Protein AF-L1JZC4-F1 (afdb_monomer_lite)

Secondary structure (DSSP, 8-state):
-HHHHHHHHHHHHHHHHHHHHHHHHHHHHHHHHHHHHHHHHHHHHHHHHHHHHHHHHHHHHHHHHHHHHHHHHHHHHHHHHHHHHHHHHHHHHHHHHHHHHHHHHHHHHHHHHHHHHHHHHHHHHHHHHHHHHHHHHHHHHHHHHHHHHHHHHHHHHHHHHHHHTT--TTGGGS-HHHHHHHHHHHHHHHHHHHHHHHHHHHHHHHHHHHHHHHHHHHHHHHHHHHHHHHHHHHHHHHHHHHHHHHHHHHHHHHHHHHHHHHHHHHHHHHHHHHHHHHHHHHHHHHHHHHHHHHHHS--TTSSTTSS-----------------------------------------HHHHHHHHHHHHHHHHHHTT-HHHHHHHHHHHHHHHHHHHHHHHHHHHHHT--

Structure (mmCIF, N/CA/C/O backbone):
data_AF-L1JZC4-F1
#
_entry.id   AF-L1JZC4-F1
#
loop_
_atom_site.group_PDB
_atom_site.id
_atom_site.type_symbol
_atom_site.label_atom_id
_atom_site.label_alt_id
_atom_site.label_comp_id
_atom_site.label_asym_id
_atom_site.label_entity_id
_atom_site.label_seq_id
_atom_site.pdbx_PDB_ins_code
_atom_site.Cartn_x
_atom_site.Cartn_y
_atom_site.Cartn_z
_atom_site.occupancy
_atom_site.B_iso_or_equiv
_atom_site.auth_seq_id
_atom_site.auth_comp_id
_atom_site.auth_asym_id
_atom_site.auth_atom_id
_atom_site.pdbx_PDB_model_num
ATOM 1 N N . MET A 1 1 ? 70.624 28.090 -110.500 1.00 56.62 1 MET A N 1
ATOM 2 C CA . MET A 1 1 ? 69.482 27.267 -110.034 1.00 56.62 1 MET A CA 1
ATOM 3 C C . MET A 1 1 ? 69.739 26.614 -108.673 1.00 56.62 1 MET A C 1
ATOM 5 O O . MET A 1 1 ? 68.798 26.517 -107.900 1.00 56.62 1 MET A O 1
ATOM 9 N N . GLU A 1 2 ? 70.982 26.280 -108.310 1.00 56.66 2 GLU A N 1
ATOM 10 C CA . GLU A 1 2 ? 71.325 25.637 -107.021 1.00 56.66 2 GLU A CA 1
ATOM 11 C C . GLU A 1 2 ? 70.934 26.420 -105.750 1.00 56.66 2 GLU A C 1
ATOM 13 O O . GLU A 1 2 ? 70.503 25.823 -104.767 1.00 56.66 2 GLU A O 1
ATOM 18 N N . TRP A 1 3 ? 71.009 27.756 -105.753 1.00 60.28 3 TRP A N 1
ATOM 19 C CA . TRP A 1 3 ? 70.677 28.567 -104.569 1.00 60.28 3 TRP A CA 1
ATOM 20 C C . TRP A 1 3 ? 69.184 28.557 -104.194 1.00 60.28 3 TRP A C 1
ATOM 22 O O . TRP A 1 3 ? 68.859 28.663 -103.013 1.00 60.28 3 TRP A O 1
ATOM 32 N N . ARG A 1 4 ? 68.270 28.383 -105.165 1.00 61.69 4 ARG A N 1
ATOM 33 C CA . ARG A 1 4 ? 66.828 28.236 -104.873 1.00 61.69 4 ARG A CA 1
ATOM 34 C C . ARG A 1 4 ? 66.528 26.876 -104.251 1.00 61.69 4 ARG A C 1
ATOM 36 O O . ARG A 1 4 ? 65.840 26.824 -103.240 1.00 61.69 4 ARG A O 1
ATOM 43 N N . HIS A 1 5 ? 67.145 25.820 -104.778 1.00 67.44 5 HIS A N 1
ATOM 44 C CA . HIS A 1 5 ? 66.978 24.461 -104.271 1.00 67.44 5 HIS A CA 1
ATOM 45 C C . HIS A 1 5 ? 67.518 24.304 -102.837 1.00 67.44 5 HIS A C 1
ATOM 47 O O . HIS A 1 5 ? 66.890 23.676 -101.990 1.00 67.44 5 HIS A O 1
ATOM 53 N N . LYS A 1 6 ? 68.637 24.968 -102.514 1.00 70.75 6 LYS A N 1
ATOM 54 C CA . LYS A 1 6 ? 69.193 24.993 -101.150 1.00 70.75 6 LYS A CA 1
ATOM 55 C C . LYS A 1 6 ? 68.304 25.761 -100.159 1.00 70.75 6 LYS A C 1
ATOM 57 O O . LYS A 1 6 ? 68.193 25.363 -99.005 1.00 70.75 6 LYS A O 1
ATOM 62 N N . GLY A 1 7 ? 67.651 26.838 -100.606 1.00 74.25 7 GLY A N 1
ATOM 63 C CA . GLY A 1 7 ? 66.681 27.590 -99.801 1.00 74.25 7 GLY A CA 1
ATOM 64 C C . GLY A 1 7 ? 65.357 26.849 -99.579 1.00 74.25 7 GLY A C 1
ATOM 65 O O . GLY A 1 7 ? 64.765 26.974 -98.509 1.00 74.25 7 GLY A O 1
ATOM 66 N N . GLU A 1 8 ? 64.908 26.059 -100.555 1.00 75.06 8 GLU A N 1
ATOM 67 C CA . GLU A 1 8 ? 63.733 25.181 -100.438 1.00 75.06 8 GLU A CA 1
ATOM 68 C C . GLU A 1 8 ? 64.001 24.002 -99.498 1.00 75.06 8 GLU A C 1
ATOM 70 O O . GLU A 1 8 ? 63.240 23.819 -98.553 1.00 75.06 8 GLU A O 1
ATOM 75 N N . MET A 1 9 ? 65.139 23.312 -99.642 1.00 77.62 9 MET A N 1
ATOM 76 C CA . MET A 1 9 ? 65.557 22.251 -98.713 1.00 77.62 9 MET A CA 1
ATOM 77 C C . MET A 1 9 ? 65.695 22.746 -97.268 1.00 77.62 9 MET A C 1
ATOM 79 O O . MET A 1 9 ? 65.332 22.039 -96.331 1.00 77.62 9 MET A O 1
ATOM 83 N N . GLN A 1 10 ? 66.191 23.970 -97.058 1.00 77.50 10 GLN A N 1
ATOM 84 C CA . GLN A 1 10 ? 66.299 24.536 -95.712 1.00 77.50 10 GLN A CA 1
ATOM 85 C C . GLN A 1 10 ? 64.922 24.878 -95.120 1.00 77.50 10 GLN A C 1
ATOM 87 O O . GLN A 1 10 ? 64.708 24.657 -93.930 1.00 77.50 10 GLN A O 1
ATOM 92 N N . ARG A 1 11 ? 63.972 25.368 -95.934 1.00 78.06 11 ARG A N 1
ATOM 93 C CA . ARG A 1 11 ? 62.585 25.591 -95.492 1.00 78.06 11 ARG A CA 1
ATOM 94 C C . ARG A 1 11 ? 61.888 24.279 -95.157 1.00 78.06 11 ARG A C 1
ATOM 96 O O . ARG A 1 11 ? 61.283 24.204 -94.094 1.00 78.06 11 ARG A O 1
ATOM 103 N N . GLU A 1 12 ? 62.025 23.257 -95.999 1.00 81.94 12 GLU A N 1
ATOM 104 C CA . GLU A 1 12 ? 61.481 21.920 -95.736 1.00 81.94 12 GLU A CA 1
ATOM 105 C C . GLU A 1 12 ? 62.073 21.303 -94.469 1.00 81.94 12 GLU A C 1
ATOM 107 O O . GLU A 1 12 ? 61.354 20.729 -93.653 1.00 81.94 12 GLU A O 1
ATOM 112 N N . LYS A 1 13 ? 63.380 21.477 -94.248 1.00 86.12 13 LYS A N 1
ATOM 113 C CA . LYS A 1 13 ? 64.036 21.039 -93.017 1.00 86.12 13 LYS A CA 1
ATOM 114 C C . LYS A 1 13 ? 63.464 21.749 -91.788 1.00 86.12 13 LYS A C 1
ATOM 116 O O . LYS A 1 13 ? 63.102 21.074 -90.830 1.00 86.12 13 LYS A O 1
ATOM 121 N N . SER A 1 14 ? 63.301 23.072 -91.827 1.00 84.62 14 SER A N 1
ATOM 122 C CA . SER A 1 14 ? 62.699 23.825 -90.718 1.00 84.62 14 SER A CA 1
ATOM 123 C C . SER A 1 14 ? 61.224 23.475 -90.488 1.00 84.62 14 SER A C 1
ATOM 125 O O . SER A 1 14 ? 60.796 23.388 -89.339 1.00 84.62 14 SER A O 1
ATOM 127 N N . THR A 1 15 ? 60.437 23.225 -91.542 1.00 87.69 15 THR A N 1
ATOM 128 C CA . THR A 1 15 ? 59.047 22.762 -91.386 1.00 87.69 15 THR A CA 1
ATOM 129 C C . THR A 1 15 ? 58.985 21.348 -90.821 1.00 87.69 15 THR A C 1
ATOM 131 O O . THR A 1 15 ? 58.147 21.079 -89.964 1.00 87.69 15 THR A O 1
ATOM 134 N N . ASN A 1 16 ? 59.895 20.461 -91.226 1.00 87.50 16 ASN A N 1
ATOM 135 C CA . ASN A 1 16 ? 59.984 19.105 -90.687 1.00 87.50 16 ASN A CA 1
ATOM 136 C C . ASN A 1 16 ? 60.420 19.107 -89.216 1.00 87.50 16 ASN A C 1
ATOM 138 O O . ASN A 1 16 ? 59.852 18.372 -88.413 1.00 87.50 16 ASN A O 1
ATOM 142 N N . GLU A 1 17 ? 61.363 19.968 -88.830 1.00 90.56 17 GLU A N 1
ATOM 143 C CA . GLU A 1 17 ? 61.760 20.164 -87.430 1.00 90.56 17 GLU A CA 1
ATOM 144 C C . GLU A 1 17 ? 60.603 20.728 -86.583 1.00 90.56 17 GLU A C 1
ATOM 146 O O . GLU A 1 17 ? 60.365 20.258 -85.468 1.00 90.56 17 GLU A O 1
ATOM 151 N N . ALA A 1 18 ? 59.823 21.675 -87.118 1.00 89.56 18 ALA A N 1
ATOM 152 C CA . ALA A 1 18 ? 58.638 22.211 -86.446 1.00 89.56 18 ALA A CA 1
ATOM 153 C C . ALA A 1 18 ? 57.532 21.153 -86.275 1.00 89.56 18 ALA A C 1
ATOM 155 O O . ALA A 1 18 ? 56.957 21.032 -85.191 1.00 89.56 18 ALA A O 1
ATOM 156 N N . LEU A 1 19 ? 57.269 20.346 -87.309 1.00 92.44 19 LEU A N 1
ATOM 157 C CA . LEU A 1 19 ? 56.323 19.229 -87.246 1.00 92.44 19 LEU A CA 1
ATOM 158 C C . LEU A 1 19 ? 56.786 18.146 -86.264 1.00 92.44 19 LEU A C 1
ATOM 160 O O . LEU A 1 19 ? 55.974 17.646 -85.489 1.00 92.44 19 LEU A O 1
ATOM 164 N N . ALA A 1 20 ? 58.082 17.826 -86.228 1.00 91.62 20 ALA A N 1
ATOM 165 C CA . ALA A 1 20 ? 58.651 16.878 -85.271 1.00 91.62 20 ALA A CA 1
ATOM 166 C C . ALA A 1 20 ? 58.552 17.383 -83.819 1.00 91.62 20 ALA A C 1
ATOM 168 O O . ALA A 1 20 ? 58.207 16.618 -82.913 1.00 91.62 20 ALA A O 1
ATOM 169 N N . SER A 1 21 ? 58.792 18.679 -83.590 1.00 93.06 21 SER A N 1
ATOM 170 C CA . SER A 1 21 ? 58.596 19.329 -82.287 1.00 93.06 21 SER A CA 1
ATOM 171 C C . SER A 1 21 ? 57.125 19.294 -81.855 1.00 93.06 21 SER A C 1
ATOM 173 O O . SER A 1 21 ? 56.810 18.930 -80.718 1.00 93.06 21 SER A O 1
ATOM 175 N N . PHE A 1 22 ? 56.203 19.580 -82.779 1.00 94.88 22 PHE A N 1
ATOM 176 C CA . PHE A 1 22 ? 54.766 19.504 -82.525 1.00 94.88 22 PHE A CA 1
ATOM 177 C C . PHE A 1 22 ? 54.307 18.071 -82.218 1.00 94.88 22 PHE A C 1
ATOM 179 O O . PHE A 1 22 ? 53.612 17.854 -81.226 1.00 94.88 22 PHE A O 1
ATOM 186 N N . ALA A 1 23 ? 54.754 17.081 -82.995 1.00 94.00 23 ALA A N 1
ATOM 187 C CA . ALA A 1 23 ? 54.472 15.667 -82.748 1.00 94.00 23 ALA A CA 1
ATOM 188 C C . ALA A 1 23 ? 55.011 15.204 -81.384 1.00 94.00 23 ALA A C 1
ATOM 190 O O . ALA A 1 23 ? 54.314 14.519 -80.633 1.00 94.00 23 ALA A O 1
ATOM 191 N N . SER A 1 24 ? 56.219 15.635 -81.012 1.00 94.00 24 SER A N 1
ATOM 192 C CA . SER A 1 24 ? 56.801 15.364 -79.690 1.00 94.00 24 SER A CA 1
ATOM 193 C C . SER A 1 24 ? 55.984 16.002 -78.558 1.00 94.00 24 SER A C 1
ATOM 195 O O . SER A 1 24 ? 55.752 15.374 -77.525 1.00 94.00 24 SER A O 1
ATOM 197 N N . SER A 1 25 ? 55.497 17.232 -78.756 1.00 96.50 25 SER A N 1
ATOM 198 C CA . SER A 1 25 ? 54.624 17.938 -77.806 1.00 96.50 25 SER A CA 1
ATOM 199 C C . SER A 1 25 ? 53.275 17.236 -77.632 1.00 96.50 25 SER A C 1
ATOM 201 O O . SER A 1 25 ? 52.834 17.016 -76.503 1.00 96.50 25 SER A O 1
ATOM 203 N N . LEU A 1 26 ? 52.647 16.810 -78.733 1.00 96.50 26 LEU A N 1
ATOM 204 C CA . LEU A 1 26 ? 51.419 16.014 -78.700 1.00 96.50 26 LEU A CA 1
ATOM 205 C C . LEU A 1 26 ? 51.628 14.675 -77.993 1.00 96.50 26 LEU A C 1
ATOM 207 O O . LEU A 1 26 ? 50.805 14.288 -77.170 1.00 96.50 26 LEU A O 1
ATOM 211 N N . THR A 1 27 ? 52.744 13.999 -78.261 1.00 95.69 27 THR A N 1
ATOM 212 C CA . THR A 1 27 ? 53.079 12.719 -77.623 1.00 95.69 27 THR A CA 1
ATOM 213 C C . THR A 1 27 ? 53.231 12.891 -76.110 1.00 95.69 27 THR A C 1
ATOM 215 O O . THR A 1 27 ? 52.676 12.107 -75.342 1.00 95.69 27 THR A O 1
ATOM 218 N N . ARG A 1 28 ? 53.895 13.968 -75.665 1.00 95.06 28 ARG A N 1
ATOM 219 C CA . ARG A 1 28 ? 54.010 14.313 -74.240 1.00 95.06 28 ARG A CA 1
ATOM 220 C C . ARG A 1 28 ? 52.648 14.606 -73.605 1.00 95.06 28 ARG A C 1
ATOM 222 O O . ARG A 1 28 ? 52.362 14.067 -72.543 1.00 95.06 28 ARG A O 1
ATOM 229 N N . LYS A 1 29 ? 51.793 15.397 -74.266 1.00 96.75 29 LYS A N 1
ATOM 230 C CA . LYS A 1 29 ? 50.431 15.685 -73.782 1.00 96.75 29 LYS A CA 1
ATOM 231 C C . LYS A 1 29 ? 49.566 14.428 -73.697 1.00 96.75 29 LYS A C 1
ATOM 233 O O . LYS A 1 29 ? 48.831 14.270 -72.730 1.00 96.75 29 LYS A O 1
ATOM 238 N N . MET A 1 30 ? 49.654 13.522 -74.672 1.00 96.69 30 MET A N 1
ATOM 239 C CA . MET A 1 30 ? 48.932 12.245 -74.618 1.00 96.69 30 MET A CA 1
ATOM 240 C C . MET A 1 30 ? 49.403 11.382 -73.446 1.00 96.69 30 MET A C 1
ATOM 242 O O . MET A 1 30 ? 48.565 10.835 -72.735 1.00 96.69 30 MET A O 1
ATOM 246 N N . ALA A 1 31 ? 50.714 11.301 -73.202 1.00 95.25 31 ALA A N 1
ATOM 247 C CA . ALA A 1 31 ? 51.255 10.574 -72.055 1.00 95.25 31 ALA A CA 1
ATOM 248 C C . ALA A 1 31 ? 50.789 11.179 -70.717 1.00 95.25 31 ALA A C 1
ATOM 250 O O . ALA A 1 31 ? 50.366 10.446 -69.826 1.00 95.25 31 ALA A O 1
ATOM 251 N N . GLU A 1 32 ? 50.789 12.509 -70.596 1.00 96.94 32 GLU A N 1
ATOM 252 C CA . GLU A 1 32 ? 50.301 13.216 -69.405 1.00 96.94 32 GLU A CA 1
ATOM 253 C C . GLU A 1 32 ? 48.803 12.964 -69.158 1.00 96.94 32 GLU A C 1
ATOM 255 O O . GLU A 1 32 ? 48.395 12.614 -68.047 1.00 96.94 32 GLU A O 1
ATOM 260 N N . LEU A 1 33 ? 47.976 13.053 -70.205 1.00 96.94 33 LEU A N 1
ATOM 261 C CA . LEU A 1 33 ? 46.548 12.740 -70.117 1.00 96.94 33 LEU A CA 1
ATOM 262 C C . LEU A 1 33 ? 46.305 11.276 -69.730 1.00 96.94 33 LEU A C 1
ATOM 264 O O . LEU A 1 33 ? 45.427 11.007 -68.915 1.00 96.94 33 LEU A O 1
ATOM 268 N N . GLN A 1 34 ? 47.106 10.338 -70.241 1.00 97.12 34 GLN A N 1
ATOM 269 C CA . GLN A 1 34 ? 47.033 8.930 -69.842 1.00 97.12 34 GLN A CA 1
ATOM 270 C C . GLN A 1 34 ? 47.395 8.726 -68.367 1.00 97.12 34 GLN A C 1
ATOM 272 O O . GLN A 1 34 ? 46.733 7.946 -67.681 1.00 97.12 34 GLN A O 1
ATOM 277 N N . THR A 1 35 ? 48.412 9.422 -67.848 1.00 96.31 35 THR A N 1
ATOM 278 C CA . THR A 1 35 ? 48.752 9.348 -66.418 1.00 96.31 35 THR A CA 1
ATOM 279 C C . THR A 1 35 ? 47.666 9.955 -65.534 1.00 96.31 35 THR A C 1
ATOM 281 O O . THR A 1 35 ? 47.310 9.364 -64.515 1.00 96.31 35 THR A O 1
ATOM 284 N N . ASN A 1 36 ? 47.079 11.079 -65.953 1.00 96.50 36 ASN A N 1
ATOM 285 C CA . ASN A 1 36 ? 45.991 11.731 -65.226 1.00 96.50 36 ASN A CA 1
ATOM 286 C C . ASN A 1 36 ? 44.718 10.876 -65.223 1.00 96.50 36 ASN A C 1
ATOM 288 O O . ASN A 1 36 ? 44.053 10.787 -64.193 1.00 96.50 36 ASN A O 1
ATOM 292 N N . LEU A 1 37 ? 44.412 10.203 -66.337 1.00 97.31 37 LEU A N 1
ATOM 293 C CA . LEU A 1 37 ? 43.294 9.266 -66.426 1.00 97.31 37 LEU A CA 1
ATOM 294 C C . LEU A 1 37 ? 43.472 8.097 -65.449 1.00 97.31 37 LEU A C 1
ATOM 296 O O . LEU A 1 37 ? 42.582 7.852 -64.643 1.00 97.31 37 LEU A O 1
ATOM 300 N N . LYS A 1 38 ? 44.645 7.450 -65.436 1.00 96.69 38 LYS A N 1
ATOM 301 C CA . LYS A 1 38 ? 44.938 6.356 -64.491 1.00 96.69 38 LYS A CA 1
ATOM 302 C C . LYS A 1 38 ? 44.834 6.800 -63.032 1.00 96.69 38 LYS A C 1
ATOM 304 O O . LYS A 1 38 ? 44.330 6.062 -62.188 1.00 96.69 38 LYS A O 1
ATOM 309 N N . LEU A 1 39 ? 45.298 8.012 -62.722 1.00 97.00 39 LEU A N 1
ATOM 310 C CA . LEU A 1 39 ? 45.168 8.578 -61.381 1.00 97.00 39 LEU A CA 1
ATOM 311 C C . LEU A 1 39 ? 43.697 8.820 -61.010 1.00 97.00 39 LEU A C 1
ATOM 313 O O . LEU A 1 39 ? 43.300 8.541 -59.880 1.00 97.00 39 LEU A O 1
ATOM 317 N N . ALA A 1 40 ? 42.891 9.331 -61.943 1.00 95.50 40 ALA A N 1
ATOM 318 C CA . ALA A 1 40 ? 41.462 9.539 -61.736 1.00 95.50 40 ALA A CA 1
ATOM 319 C C . ALA A 1 40 ? 40.711 8.210 -61.546 1.00 95.50 40 ALA A C 1
ATOM 321 O O . ALA A 1 40 ? 39.887 8.111 -60.640 1.00 95.50 40 ALA A O 1
ATOM 322 N N . GLU A 1 41 ? 41.039 7.178 -62.326 1.00 96.81 41 GLU A N 1
ATOM 323 C CA . GLU A 1 41 ? 40.485 5.824 -62.186 1.00 96.81 41 GLU A CA 1
ATOM 324 C C . GLU A 1 41 ? 40.811 5.223 -60.815 1.00 96.81 41 GLU A C 1
ATOM 326 O O . GLU A 1 41 ? 39.913 4.743 -60.122 1.00 96.81 41 GLU A O 1
ATOM 331 N N . HIS A 1 42 ? 42.069 5.321 -60.374 1.00 97.00 42 HIS A N 1
ATOM 332 C CA . HIS A 1 42 ? 42.462 4.861 -59.044 1.00 97.00 42 HIS A CA 1
ATOM 333 C C . HIS A 1 42 ? 41.703 5.612 -57.943 1.00 97.00 42 HIS A C 1
ATOM 335 O O . HIS A 1 42 ? 41.143 4.983 -57.049 1.00 97.00 42 HIS A O 1
ATOM 341 N N . LYS A 1 43 ? 41.632 6.950 -58.015 1.00 97.75 43 LYS A N 1
ATOM 342 C CA . LYS A 1 43 ? 40.864 7.761 -57.051 1.00 97.75 43 LYS A CA 1
ATOM 343 C C . LYS A 1 43 ? 39.390 7.366 -57.031 1.00 97.75 43 LYS A C 1
ATOM 345 O O . LYS A 1 43 ? 38.817 7.229 -55.955 1.00 97.75 43 LYS A O 1
ATOM 350 N N . SER A 1 44 ? 38.790 7.141 -58.199 1.00 97.25 44 SER A N 1
ATOM 351 C CA . SER A 1 44 ? 37.404 6.685 -58.290 1.00 97.25 44 SER A CA 1
ATOM 352 C C . SER A 1 44 ? 37.218 5.312 -57.644 1.00 97.25 44 SER A C 1
ATOM 354 O O . SER A 1 44 ? 36.224 5.104 -56.955 1.00 97.25 44 SER A O 1
ATOM 356 N N . SER A 1 45 ? 38.161 4.384 -57.828 1.00 96.88 45 SER A N 1
ATOM 357 C CA . SER A 1 45 ? 38.111 3.064 -57.193 1.00 96.88 45 SER A CA 1
ATOM 358 C C . SER A 1 45 ? 38.239 3.148 -55.669 1.00 96.88 45 SER A C 1
ATOM 360 O O . SER A 1 45 ? 37.518 2.445 -54.962 1.00 96.88 45 SER A O 1
ATOM 362 N N . THR A 1 46 ? 39.125 4.005 -55.151 1.00 97.56 46 THR A N 1
ATOM 363 C CA . THR A 1 46 ? 39.283 4.219 -53.703 1.00 97.56 46 THR A CA 1
ATOM 364 C C . THR A 1 46 ? 38.002 4.784 -53.088 1.00 97.56 46 THR A C 1
ATOM 366 O O . THR A 1 46 ? 37.484 4.207 -52.135 1.00 97.56 46 THR A O 1
ATOM 369 N N . LEU A 1 47 ? 37.429 5.834 -53.689 1.00 97.50 47 LEU A N 1
ATOM 370 C CA . LEU A 1 47 ? 36.190 6.456 -53.205 1.00 97.50 47 LEU A CA 1
ATOM 371 C C . LEU A 1 47 ? 34.997 5.490 -53.222 1.00 97.50 47 LEU A C 1
ATOM 373 O O . LEU A 1 47 ? 34.166 5.521 -52.319 1.00 97.50 47 LEU A O 1
ATOM 377 N N . LEU A 1 48 ? 34.908 4.606 -54.223 1.00 97.12 48 LEU A N 1
ATOM 378 C CA . LEU A 1 48 ? 33.864 3.577 -54.260 1.00 97.12 48 LEU A CA 1
ATOM 379 C C . LEU A 1 48 ? 34.018 2.559 -53.123 1.00 97.12 48 LEU A C 1
ATOM 381 O O . LEU A 1 48 ? 33.020 2.179 -52.513 1.00 97.12 48 LEU A O 1
ATOM 385 N N . SER A 1 49 ? 35.250 2.147 -52.808 1.00 96.19 49 SER A N 1
ATOM 386 C CA . SER A 1 49 ? 35.513 1.243 -51.683 1.00 96.19 49 SER A CA 1
ATOM 387 C C . SER A 1 49 ? 35.186 1.893 -50.335 1.00 96.19 49 SER A C 1
ATOM 389 O O . SER A 1 49 ? 34.607 1.242 -49.466 1.00 96.19 49 SER A O 1
ATOM 391 N N . GLU A 1 50 ? 35.530 3.170 -50.154 1.00 97.56 50 GLU A N 1
ATOM 392 C CA . GLU A 1 50 ? 35.194 3.939 -48.948 1.00 97.56 50 GLU A CA 1
ATOM 393 C C . GLU A 1 50 ? 33.679 4.103 -48.791 1.00 97.56 50 GLU A C 1
ATOM 395 O O . GLU A 1 50 ? 33.139 3.861 -47.710 1.00 97.56 50 GLU A O 1
ATOM 400 N N . LEU A 1 51 ? 32.976 4.437 -49.879 1.00 96.50 51 LEU A N 1
ATOM 401 C CA . LEU A 1 51 ? 31.519 4.563 -49.889 1.00 96.50 51 LEU A CA 1
ATOM 402 C C . LEU A 1 51 ? 30.835 3.251 -49.482 1.00 96.50 51 LEU A C 1
ATOM 404 O O . LEU A 1 51 ? 29.869 3.267 -48.718 1.00 96.50 51 LEU A O 1
ATOM 408 N N . GLU A 1 52 ? 31.328 2.110 -49.963 1.00 96.31 52 GLU A N 1
ATOM 409 C CA . GLU A 1 52 ? 30.764 0.806 -49.606 1.00 96.31 52 GLU A CA 1
ATOM 410 C C . GLU A 1 52 ? 31.049 0.437 -48.139 1.00 96.31 52 GLU A C 1
ATOM 412 O O . GLU A 1 52 ? 30.166 -0.066 -47.437 1.00 96.31 52 GLU A O 1
ATOM 417 N N . GLY A 1 53 ? 32.233 0.790 -47.627 1.00 96.94 53 GLY A N 1
ATOM 418 C CA . GLY A 1 53 ? 32.550 0.697 -46.200 1.00 96.94 53 GLY A CA 1
ATOM 419 C C . GLY A 1 53 ? 31.604 1.536 -45.334 1.00 96.94 53 GLY A C 1
ATOM 420 O O . GLY A 1 53 ? 31.064 1.041 -44.341 1.00 96.94 53 GLY A O 1
ATOM 421 N N . GLN A 1 54 ? 31.325 2.776 -45.747 1.00 96.50 54 GLN A N 1
ATOM 422 C CA . GLN A 1 54 ? 30.385 3.663 -45.059 1.00 96.50 54 GLN A CA 1
ATOM 423 C C . GLN A 1 54 ? 28.950 3.128 -45.079 1.00 96.50 54 GLN A C 1
ATOM 425 O O . GLN A 1 54 ? 28.267 3.185 -44.056 1.00 96.50 54 GLN A O 1
ATOM 430 N N . LYS A 1 55 ? 28.482 2.559 -46.199 1.00 96.50 55 LYS A N 1
ATOM 431 C CA . LYS A 1 55 ? 27.157 1.916 -46.257 1.00 96.50 55 LYS A CA 1
ATOM 432 C C . LYS A 1 55 ? 27.044 0.756 -45.272 1.00 96.50 55 LYS A C 1
ATOM 434 O O . LYS A 1 55 ? 26.039 0.656 -44.572 1.00 96.50 55 LYS A O 1
ATOM 439 N N . SER A 1 56 ? 28.072 -0.089 -45.189 1.00 96.12 56 SER A N 1
ATOM 440 C CA . SER A 1 56 ? 28.108 -1.206 -44.239 1.00 96.12 56 SER A CA 1
ATOM 441 C C . SER A 1 56 ? 28.066 -0.716 -42.787 1.00 96.12 56 SER A C 1
ATOM 443 O O . SER A 1 56 ? 27.268 -1.210 -41.989 1.00 96.12 56 SER A O 1
ATOM 445 N N . ALA A 1 57 ? 28.846 0.316 -42.449 1.00 95.94 57 ALA A N 1
ATOM 446 C CA . ALA A 1 57 ? 28.812 0.936 -41.124 1.00 95.94 57 ALA A CA 1
ATOM 447 C C . ALA A 1 57 ? 27.434 1.542 -40.798 1.00 95.94 57 ALA A C 1
ATOM 449 O O . ALA A 1 57 ? 26.899 1.316 -39.714 1.00 95.94 57 ALA A O 1
ATOM 450 N N . ASN A 1 58 ? 26.815 2.243 -41.751 1.00 95.12 58 ASN A N 1
ATOM 451 C CA . ASN A 1 58 ? 25.487 2.829 -41.575 1.00 95.12 58 ASN A CA 1
ATOM 452 C C . ASN A 1 58 ? 24.401 1.750 -41.403 1.00 95.12 58 ASN A C 1
ATOM 454 O O . ASN A 1 58 ? 23.483 1.903 -40.601 1.00 95.12 58 ASN A O 1
ATOM 458 N N . SER A 1 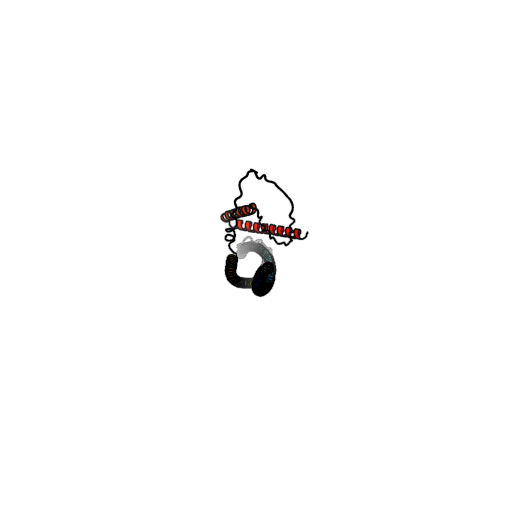59 ? 24.523 0.611 -42.095 1.00 96.56 59 SER A N 1
ATOM 459 C CA . SER A 1 59 ? 23.636 -0.539 -41.882 1.00 96.56 59 SER A CA 1
ATOM 460 C C . SER A 1 59 ? 23.728 -1.079 -40.452 1.00 96.56 59 SER A C 1
ATOM 462 O O . SER A 1 59 ? 22.694 -1.374 -39.856 1.00 96.56 59 SER A O 1
ATOM 464 N N . LYS A 1 60 ? 24.939 -1.179 -39.886 1.00 97.06 60 LYS A N 1
ATOM 465 C CA . LYS A 1 60 ? 25.143 -1.627 -38.497 1.00 97.06 60 LYS A CA 1
ATOM 466 C C . LYS A 1 60 ? 24.558 -0.640 -37.489 1.00 97.06 60 LYS A C 1
ATOM 468 O O . LYS A 1 60 ? 23.812 -1.051 -36.610 1.00 97.06 60 LYS A O 1
ATOM 473 N N . LEU A 1 61 ? 24.808 0.658 -37.669 1.00 96.38 61 LEU A N 1
ATOM 474 C CA . LEU A 1 61 ? 24.237 1.699 -36.807 1.00 96.38 61 LEU A CA 1
ATOM 475 C C . LEU A 1 61 ? 22.703 1.705 -36.840 1.00 96.38 61 LEU A C 1
ATOM 477 O O . LEU A 1 61 ? 22.063 1.869 -35.804 1.00 96.38 61 LEU A O 1
ATOM 481 N N . ASN A 1 62 ? 22.097 1.493 -38.011 1.00 95.88 62 ASN A N 1
ATOM 482 C CA . ASN A 1 62 ? 20.642 1.388 -38.122 1.00 95.88 62 ASN A CA 1
ATOM 483 C C . ASN A 1 62 ? 20.089 0.149 -37.404 1.00 95.88 62 ASN A C 1
ATOM 485 O O . ASN A 1 62 ? 19.018 0.230 -36.800 1.00 95.88 62 ASN A O 1
ATOM 489 N N . GLN A 1 63 ? 20.815 -0.971 -37.437 1.00 96.50 63 GLN A N 1
ATOM 490 C CA . GLN A 1 63 ? 20.451 -2.165 -36.679 1.00 96.50 63 GLN A CA 1
ATOM 491 C C . GLN A 1 63 ? 20.542 -1.915 -35.165 1.00 96.50 63 GLN A C 1
ATOM 493 O O . GLN A 1 63 ? 19.571 -2.160 -34.452 1.00 96.50 63 GLN A O 1
ATOM 498 N N . GLU A 1 64 ? 21.647 -1.345 -34.679 1.00 97.38 64 GLU A N 1
ATOM 499 C CA . GLU A 1 64 ? 21.812 -0.991 -33.261 1.00 97.38 64 GLU A CA 1
ATOM 500 C C . GLU A 1 64 ? 20.726 -0.010 -32.791 1.00 97.38 64 GLU A C 1
ATOM 502 O O . GLU A 1 64 ? 20.140 -0.171 -31.719 1.00 97.38 64 GLU A O 1
ATOM 507 N N . ALA A 1 65 ? 20.386 0.984 -33.617 1.00 96.06 65 ALA A N 1
ATOM 508 C CA . ALA A 1 65 ? 19.302 1.916 -33.325 1.00 96.06 65 ALA A CA 1
ATOM 509 C C . ALA A 1 65 ? 17.938 1.212 -33.217 1.00 96.06 65 ALA A C 1
ATOM 511 O O . ALA A 1 65 ? 17.109 1.615 -32.398 1.00 96.06 65 ALA A O 1
ATOM 512 N N . HIS A 1 66 ? 17.690 0.170 -34.017 1.00 96.44 66 HIS A N 1
ATOM 513 C CA . HIS A 1 66 ? 16.471 -0.635 -33.927 1.00 96.44 66 HIS A CA 1
ATOM 514 C C . HIS A 1 66 ? 16.419 -1.431 -32.617 1.00 96.44 66 HIS A C 1
ATOM 516 O O . HIS A 1 66 ? 15.422 -1.371 -31.897 1.00 96.44 66 HIS A O 1
ATOM 522 N N . GLU A 1 67 ? 17.506 -2.114 -32.261 1.00 97.25 67 GLU A N 1
ATOM 523 C CA . GLU A 1 67 ? 17.610 -2.891 -31.020 1.00 97.25 67 GLU A CA 1
ATOM 524 C C . GLU A 1 67 ? 17.424 -2.004 -29.777 1.00 97.25 67 GLU A C 1
ATOM 526 O O . GLU A 1 67 ? 16.684 -2.352 -28.852 1.00 97.25 67 GLU A O 1
ATOM 531 N N . LEU A 1 68 ? 18.016 -0.805 -29.773 1.00 96.38 68 LEU A N 1
ATOM 532 C CA . LEU A 1 68 ? 17.832 0.163 -28.690 1.00 96.38 68 LEU A CA 1
ATOM 533 C C . LEU A 1 68 ? 16.380 0.643 -28.567 1.00 96.38 68 LEU A C 1
ATOM 535 O O . LEU A 1 68 ? 15.893 0.800 -27.445 1.00 96.38 68 LEU A O 1
ATOM 539 N N . ARG A 1 69 ? 15.665 0.847 -29.684 1.00 97.31 69 ARG A N 1
ATOM 540 C CA . ARG A 1 69 ? 14.234 1.201 -29.652 1.00 97.31 69 ARG A CA 1
ATOM 541 C C . ARG A 1 69 ? 13.393 0.088 -29.038 1.00 97.31 69 ARG A C 1
ATOM 543 O O . ARG A 1 69 ? 12.558 0.382 -28.188 1.00 97.31 69 ARG A O 1
ATOM 550 N N . GLU A 1 70 ? 13.644 -1.171 -29.394 1.00 96.88 70 GLU A N 1
ATOM 551 C CA . GLU A 1 70 ? 12.931 -2.305 -28.792 1.00 96.88 70 GLU A CA 1
ATOM 552 C C . GLU A 1 70 ? 13.190 -2.422 -27.284 1.00 96.88 70 GLU A C 1
ATOM 554 O O . GLU A 1 70 ? 12.273 -2.694 -26.505 1.00 96.88 70 GLU A O 1
ATOM 559 N N . ILE A 1 71 ? 14.435 -2.208 -26.847 1.00 94.94 71 ILE A N 1
ATOM 560 C CA . ILE A 1 71 ? 14.783 -2.210 -25.420 1.00 94.94 71 ILE A CA 1
ATOM 561 C C . ILE A 1 71 ? 14.052 -1.078 -24.690 1.00 94.94 71 ILE A C 1
ATOM 563 O O . ILE A 1 71 ? 13.516 -1.304 -23.603 1.00 94.94 71 ILE A O 1
ATOM 567 N N . LEU A 1 72 ? 14.012 0.126 -25.269 1.00 95.12 72 LEU A N 1
ATOM 568 C CA . LEU A 1 72 ? 13.282 1.257 -24.694 1.00 95.12 72 LEU A CA 1
ATOM 569 C C . LEU A 1 72 ? 11.781 0.974 -24.603 1.00 95.12 72 LEU A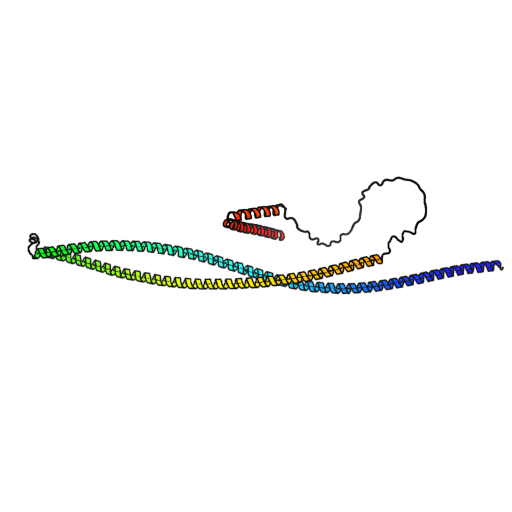 C 1
ATOM 571 O O . LEU A 1 72 ? 11.185 1.236 -23.563 1.00 95.12 72 LEU A O 1
ATOM 575 N N . GLU A 1 73 ? 11.180 0.373 -25.629 1.00 97.38 73 GLU A N 1
ATOM 576 C CA . GLU A 1 73 ? 9.764 -0.002 -25.603 1.00 97.38 73 GLU A CA 1
ATOM 577 C C . GLU A 1 73 ? 9.465 -1.025 -24.496 1.00 97.38 73 GLU A C 1
ATOM 579 O O . GLU A 1 73 ? 8.504 -0.867 -23.741 1.00 97.38 73 GLU A O 1
ATOM 584 N N . LYS A 1 74 ? 10.316 -2.049 -24.339 1.00 95.94 74 LYS A N 1
ATOM 585 C CA . LYS A 1 74 ? 10.197 -3.032 -23.248 1.00 95.94 74 LYS A CA 1
ATOM 586 C C . LYS A 1 74 ? 10.314 -2.370 -21.873 1.00 95.94 74 LYS A C 1
ATOM 588 O O . LYS A 1 74 ? 9.539 -2.697 -20.976 1.00 95.94 74 LYS A O 1
ATOM 593 N N . LYS A 1 75 ? 11.253 -1.432 -21.704 1.00 94.94 75 LYS A N 1
ATOM 594 C CA . LYS A 1 75 ? 11.416 -0.682 -20.449 1.00 94.94 75 LYS A CA 1
ATOM 595 C C . LYS A 1 75 ? 10.222 0.221 -20.156 1.00 94.94 75 LYS A C 1
ATOM 597 O O . LYS A 1 75 ? 9.781 0.241 -19.015 1.00 94.94 75 LYS A O 1
ATOM 602 N N . ASN A 1 76 ? 9.669 0.898 -21.160 1.00 95.56 76 ASN A N 1
ATOM 603 C CA . ASN A 1 76 ? 8.479 1.731 -20.988 1.00 95.56 76 ASN A CA 1
ATOM 604 C C . ASN A 1 76 ? 7.273 0.893 -20.550 1.00 95.56 76 ASN A C 1
ATOM 606 O O . ASN A 1 76 ? 6.649 1.224 -19.553 1.00 95.56 76 ASN A O 1
ATOM 610 N N . LYS A 1 77 ? 7.035 -0.267 -21.179 1.00 95.50 77 LYS A N 1
ATOM 611 C CA . LYS A 1 77 ? 5.982 -1.204 -20.740 1.00 95.50 77 LYS A CA 1
ATOM 612 C C . LYS A 1 77 ? 6.163 -1.670 -19.292 1.00 95.50 77 LYS A C 1
ATOM 614 O O . LYS A 1 77 ? 5.187 -1.887 -18.581 1.00 95.50 77 LYS A O 1
ATOM 619 N N . TYR A 1 78 ? 7.409 -1.856 -18.853 1.00 92.62 78 TYR A N 1
ATOM 620 C CA . TYR A 1 78 ? 7.704 -2.209 -17.465 1.00 92.62 78 TYR A CA 1
ATOM 621 C C . TYR A 1 78 ? 7.451 -1.043 -16.498 1.00 92.62 78 TYR A C 1
ATOM 623 O O . TYR A 1 78 ? 6.926 -1.270 -15.412 1.00 92.62 78 TYR A O 1
ATOM 631 N N . ILE A 1 79 ? 7.780 0.191 -16.895 1.00 93.88 79 ILE A N 1
ATOM 632 C CA . ILE A 1 79 ? 7.460 1.404 -16.128 1.00 93.88 79 ILE A CA 1
ATOM 633 C C . ILE A 1 79 ? 5.943 1.548 -15.979 1.00 93.88 79 ILE A C 1
ATOM 635 O O . ILE A 1 79 ? 5.476 1.662 -14.852 1.00 93.88 79 ILE A O 1
ATOM 639 N N . ASP A 1 80 ? 5.181 1.419 -17.069 1.00 94.31 80 ASP A N 1
ATOM 640 C CA . ASP A 1 80 ? 3.714 1.501 -17.036 1.00 94.31 80 ASP A CA 1
ATOM 641 C C . ASP A 1 80 ? 3.116 0.468 -16.068 1.00 94.31 80 ASP A C 1
ATOM 643 O O . ASP A 1 80 ? 2.212 0.769 -15.288 1.00 94.31 80 ASP A O 1
ATOM 647 N N . LYS A 1 81 ? 3.660 -0.758 -16.066 1.00 95.06 81 LYS A N 1
ATOM 648 C CA . LYS A 1 81 ? 3.248 -1.806 -15.127 1.00 95.06 81 LYS A CA 1
ATOM 649 C C . LYS A 1 81 ? 3.519 -1.411 -13.670 1.00 95.06 81 LYS A C 1
ATOM 651 O O . LYS A 1 81 ? 2.653 -1.608 -12.822 1.00 95.06 81 LYS A O 1
ATOM 656 N N . LEU A 1 82 ? 4.703 -0.871 -13.378 1.00 91.25 82 LEU A N 1
ATOM 657 C CA . LEU A 1 82 ? 5.048 -0.414 -12.030 1.00 91.25 82 LEU A CA 1
ATOM 658 C C . LEU A 1 82 ? 4.169 0.758 -11.580 1.00 91.25 82 LEU A C 1
ATOM 660 O O . LEU A 1 82 ? 3.785 0.805 -10.415 1.00 91.25 82 LEU A O 1
ATOM 664 N N . ASP A 1 83 ? 3.821 1.675 -12.482 1.00 93.88 83 ASP A N 1
ATOM 665 C CA . ASP A 1 83 ? 2.917 2.785 -12.173 1.00 93.88 83 ASP A CA 1
ATOM 666 C C . ASP A 1 83 ? 1.512 2.277 -11.811 1.00 93.88 83 ASP A C 1
ATOM 668 O O . ASP A 1 83 ? 0.929 2.745 -10.829 1.00 93.88 83 ASP A O 1
ATOM 672 N N . CYS A 1 84 ? 0.998 1.261 -12.517 1.00 93.00 84 CYS A N 1
ATOM 673 C CA . CYS A 1 84 ? -0.243 0.584 -12.128 1.00 93.00 84 CYS A CA 1
ATOM 674 C C . CYS A 1 84 ? -0.144 -0.050 -10.729 1.00 93.00 84 CYS A C 1
ATOM 676 O O . CYS A 1 84 ? -1.009 0.192 -9.890 1.00 93.00 84 CYS A O 1
ATOM 678 N N . GLU A 1 85 ? 0.925 -0.803 -10.446 1.00 90.81 85 GLU A N 1
ATOM 679 C CA . GLU A 1 85 ? 1.136 -1.436 -9.132 1.00 90.81 85 GLU A CA 1
ATOM 680 C C . GLU A 1 85 ? 1.235 -0.396 -7.993 1.00 90.81 85 GLU A C 1
ATOM 682 O O . GLU A 1 85 ? 0.739 -0.621 -6.885 1.00 90.81 85 GLU A O 1
ATOM 687 N N . ILE A 1 86 ? 1.836 0.772 -8.255 1.00 90.25 86 ILE A N 1
ATOM 688 C CA . ILE A 1 86 ? 1.914 1.884 -7.296 1.00 90.25 86 ILE A CA 1
ATOM 689 C C . ILE A 1 86 ? 0.529 2.475 -7.015 1.00 90.25 86 ILE A C 1
ATOM 691 O O . ILE A 1 86 ? 0.215 2.761 -5.855 1.00 90.25 86 ILE A O 1
ATOM 695 N N . GLU A 1 87 ? -0.294 2.686 -8.041 1.00 91.25 87 GLU A N 1
ATOM 696 C CA . GLU A 1 87 ? -1.645 3.224 -7.858 1.00 91.25 87 GLU A CA 1
ATOM 697 C C . GLU A 1 87 ? -2.561 2.246 -7.115 1.00 91.25 87 GLU A C 1
ATOM 699 O O . GLU A 1 87 ? -3.285 2.671 -6.208 1.00 91.25 87 GLU A O 1
ATOM 704 N N . ASP A 1 88 ? -2.452 0.945 -7.388 1.00 88.31 88 ASP A N 1
ATOM 705 C CA . ASP A 1 88 ? -3.159 -0.096 -6.635 1.00 88.31 88 ASP A CA 1
ATOM 706 C C . ASP A 1 88 ? -2.758 -0.076 -5.151 1.00 88.31 88 ASP A C 1
ATOM 708 O O . ASP A 1 88 ? -3.613 -0.032 -4.260 1.00 88.31 88 ASP A O 1
ATOM 712 N N . ALA A 1 89 ? -1.453 0.000 -4.862 1.00 84.25 89 ALA A N 1
ATOM 713 C CA . ALA A 1 89 ? -0.949 0.101 -3.493 1.00 84.25 89 ALA A CA 1
ATOM 714 C C . ALA A 1 89 ? -1.428 1.383 -2.782 1.00 84.25 89 ALA A C 1
ATOM 716 O O . ALA A 1 89 ? -1.782 1.353 -1.600 1.00 84.25 89 ALA A O 1
ATOM 717 N N . ARG A 1 90 ? -1.488 2.519 -3.491 1.00 90.19 90 ARG A N 1
ATOM 718 C CA . ARG A 1 90 ? -2.055 3.780 -2.972 1.00 90.19 90 ARG A CA 1
ATOM 719 C C . ARG A 1 90 ? -3.558 3.682 -2.726 1.00 90.19 90 ARG A C 1
ATOM 721 O O . ARG A 1 90 ? -4.068 4.341 -1.815 1.00 90.19 90 ARG A O 1
ATOM 728 N N . GLY A 1 91 ? -4.276 2.918 -3.543 1.00 89.06 91 GLY A N 1
ATOM 729 C CA . GLY A 1 91 ? -5.688 2.602 -3.347 1.00 89.06 91 GLY A CA 1
ATOM 730 C C . GLY A 1 91 ? -5.909 1.833 -2.048 1.00 89.06 91 GLY A C 1
ATOM 731 O O . GLY A 1 91 ? -6.668 2.287 -1.188 1.00 89.06 91 GLY A O 1
ATOM 732 N N . GLU A 1 92 ? -5.177 0.736 -1.851 1.00 89.69 92 GLU A N 1
ATOM 733 C CA . GLU A 1 92 ? -5.321 -0.085 -0.644 1.00 89.69 92 GLU A CA 1
ATOM 734 C C . GLU A 1 92 ? -4.880 0.665 0.619 1.00 89.69 92 GLU A C 1
ATOM 736 O O . GLU A 1 92 ? -5.562 0.606 1.642 1.00 89.69 92 GLU A O 1
ATOM 741 N N . ALA A 1 93 ? -3.809 1.463 0.551 1.00 85.06 93 ALA A N 1
ATOM 742 C CA . ALA A 1 93 ? -3.379 2.293 1.676 1.00 85.06 93 ALA A CA 1
ATOM 743 C C . ALA A 1 93 ? -4.465 3.292 2.123 1.00 85.06 93 ALA A C 1
ATOM 745 O O . ALA A 1 93 ? -4.665 3.492 3.323 1.00 85.06 93 ALA A O 1
ATOM 746 N N . ARG A 1 94 ? -5.200 3.898 1.176 1.00 93.19 94 ARG A N 1
ATOM 747 C CA . ARG A 1 94 ? -6.340 4.778 1.490 1.00 93.19 94 ARG A CA 1
ATOM 748 C C . ARG A 1 94 ? -7.474 4.008 2.160 1.00 93.19 94 ARG A C 1
ATOM 750 O O . ARG A 1 94 ? -7.968 4.446 3.196 1.00 93.19 94 ARG A O 1
ATOM 757 N N . ARG A 1 95 ? -7.825 2.839 1.622 1.00 91.25 95 ARG A N 1
ATOM 758 C CA . ARG A 1 95 ? -8.878 1.978 2.176 1.00 91.25 95 ARG A CA 1
ATOM 759 C C . ARG A 1 95 ? -8.556 1.531 3.606 1.00 91.25 95 ARG A C 1
ATOM 761 O O . ARG A 1 95 ? -9.413 1.589 4.484 1.00 91.25 95 ARG A O 1
ATOM 768 N N . LEU A 1 96 ? -7.309 1.137 3.869 1.00 87.50 96 LEU A N 1
ATOM 769 C CA . LEU A 1 96 ? -6.854 0.771 5.213 1.00 87.50 96 LEU A CA 1
ATOM 770 C C . LEU A 1 96 ? -6.894 1.961 6.177 1.00 87.50 96 LEU A C 1
ATOM 772 O O . LEU A 1 96 ? -7.334 1.804 7.314 1.00 87.50 96 LEU A O 1
ATOM 776 N N . ALA A 1 97 ? -6.497 3.156 5.731 1.00 86.12 97 ALA A N 1
ATOM 777 C CA . ALA A 1 97 ? -6.586 4.362 6.551 1.00 86.12 97 ALA A CA 1
ATOM 778 C C . ALA A 1 97 ? -8.039 4.693 6.943 1.00 86.12 97 ALA A C 1
ATOM 780 O O . ALA A 1 97 ? -8.300 5.064 8.088 1.00 86.12 97 ALA A O 1
ATOM 781 N N . GLU A 1 98 ? -8.998 4.513 6.031 1.00 92.62 98 GLU A N 1
ATOM 782 C CA . GLU A 1 98 ? -10.429 4.666 6.324 1.00 92.62 98 GLU A CA 1
ATOM 783 C C . GLU A 1 98 ? -10.913 3.649 7.365 1.00 92.62 98 GLU A C 1
ATOM 785 O O . GLU A 1 98 ? -11.567 4.030 8.336 1.00 92.62 98 GLU A O 1
ATOM 790 N N . VAL A 1 99 ? -10.533 2.374 7.226 1.00 90.00 99 VAL A N 1
ATOM 791 C CA . VAL A 1 99 ? -10.865 1.326 8.208 1.00 90.00 99 VAL A CA 1
ATOM 792 C C . VAL A 1 99 ? -10.293 1.656 9.589 1.00 90.00 99 VAL A C 1
ATOM 794 O O . VAL A 1 99 ? -11.002 1.538 10.589 1.00 90.00 99 VAL A O 1
ATOM 797 N N . VAL A 1 100 ? -9.038 2.108 9.664 1.00 90.50 100 VAL A N 1
ATOM 798 C CA . VAL A 1 100 ? -8.406 2.508 10.932 1.00 90.50 100 VAL A CA 1
ATOM 799 C C . VAL A 1 100 ? -9.163 3.664 11.584 1.00 90.50 100 VAL A C 1
ATOM 801 O O . VAL A 1 100 ? -9.434 3.609 12.784 1.00 90.50 100 VAL A O 1
ATOM 804 N N . ASN A 1 101 ? -9.551 4.681 10.812 1.00 89.06 101 ASN A N 1
ATOM 805 C CA . ASN A 1 101 ? -10.317 5.814 11.331 1.00 89.06 101 ASN A CA 1
ATOM 806 C C . ASN A 1 101 ? -11.683 5.375 11.882 1.00 89.06 101 ASN A C 1
ATOM 808 O O . ASN A 1 101 ? -12.072 5.805 12.970 1.00 89.06 101 ASN A O 1
ATOM 812 N N . THR A 1 102 ? -12.386 4.484 11.178 1.00 92.31 102 THR A N 1
ATOM 813 C CA . THR A 1 102 ? -13.668 3.926 11.637 1.00 92.31 102 THR A CA 1
ATOM 814 C C . THR A 1 102 ? -13.500 3.144 12.938 1.00 92.31 102 THR A C 1
ATOM 816 O O . THR A 1 102 ? -14.205 3.412 13.910 1.00 92.31 102 THR A O 1
ATOM 819 N N . LEU A 1 103 ? -12.503 2.257 13.017 1.00 91.19 103 LEU A N 1
ATOM 820 C CA . LEU A 1 103 ? -12.220 1.490 14.235 1.00 91.19 103 LEU A CA 1
ATOM 821 C C . LEU A 1 103 ? -11.822 2.392 15.413 1.00 91.19 103 LEU A C 1
ATOM 823 O O . LEU A 1 103 ? -12.194 2.126 16.5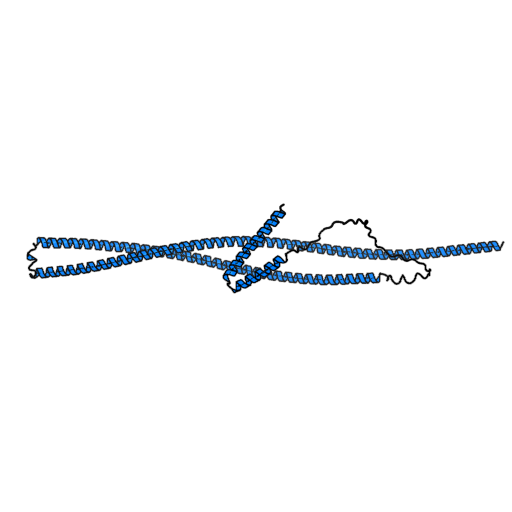56 1.00 91.19 103 LEU A O 1
ATOM 827 N N . GLN A 1 104 ? -11.091 3.482 15.166 1.00 91.75 104 GLN A N 1
ATOM 828 C CA . GLN A 1 104 ? -10.786 4.471 16.202 1.00 91.75 104 GLN A CA 1
ATOM 829 C C . GLN A 1 104 ? -12.051 5.188 16.693 1.00 91.75 104 GLN A C 1
ATOM 831 O O . GLN A 1 104 ? -12.229 5.363 17.902 1.00 91.75 104 GLN A O 1
ATOM 836 N N . ALA A 1 105 ? -12.961 5.562 15.791 1.00 92.12 105 ALA A N 1
ATOM 837 C CA . ALA A 1 105 ? -14.242 6.161 16.158 1.00 92.12 105 ALA A CA 1
ATOM 838 C C . ALA A 1 105 ? -15.112 5.193 16.985 1.00 92.12 105 ALA A C 1
ATOM 840 O O . ALA A 1 105 ? -15.668 5.579 18.018 1.00 92.12 105 ALA A O 1
ATOM 841 N N . GLU A 1 106 ? -15.165 3.917 16.608 1.00 92.50 106 GLU A N 1
ATOM 842 C CA . GLU A 1 106 ? -15.848 2.873 17.379 1.00 92.50 106 GLU A CA 1
ATOM 843 C C . GLU A 1 106 ? -15.216 2.687 18.762 1.00 92.50 106 GLU A C 1
ATOM 845 O O . GLU A 1 106 ? -15.921 2.705 19.772 1.00 92.50 106 GLU A O 1
ATOM 850 N N . ASN A 1 107 ? -13.884 2.615 18.843 1.00 89.50 107 ASN A N 1
ATOM 851 C CA . ASN A 1 107 ? -13.162 2.478 20.108 1.00 89.50 107 ASN A CA 1
ATOM 852 C C . ASN A 1 107 ? -13.446 3.654 21.056 1.00 89.50 107 ASN A C 1
ATOM 854 O O . ASN A 1 107 ? -13.718 3.455 22.241 1.00 89.50 107 ASN A O 1
ATOM 858 N N . THR A 1 108 ? -13.438 4.889 20.542 1.00 92.62 108 THR A N 1
ATOM 859 C CA . THR A 1 108 ? -13.779 6.071 21.353 1.00 92.62 108 THR A CA 1
ATOM 860 C C . THR A 1 108 ? -15.235 6.052 21.820 1.00 92.62 108 THR A C 1
ATOM 862 O O . THR A 1 108 ? -15.516 6.434 22.959 1.00 92.62 108 THR A O 1
ATOM 865 N N . THR A 1 109 ? -16.157 5.560 20.991 1.00 94.19 109 THR A N 1
ATOM 866 C CA . THR A 1 109 ? -17.572 5.400 21.349 1.00 94.19 109 THR A CA 1
ATOM 867 C C . THR A 1 109 ? -17.757 4.342 22.436 1.00 94.19 109 THR A C 1
ATOM 869 O O . THR A 1 109 ? -18.441 4.596 23.429 1.00 94.19 109 THR A O 1
ATOM 872 N N . LEU A 1 110 ? -17.103 3.186 22.308 1.00 92.50 110 LEU A N 1
ATOM 873 C CA . LEU A 1 110 ? -17.136 2.119 23.311 1.00 92.50 110 LEU A CA 1
ATOM 874 C C . LEU A 1 110 ? -16.537 2.576 24.643 1.00 92.50 110 LEU A C 1
ATOM 876 O O . LEU A 1 110 ? -17.155 2.381 25.686 1.00 92.50 110 LEU A O 1
ATOM 880 N N . LYS A 1 111 ? -15.398 3.279 24.624 1.00 92.44 111 LYS A N 1
ATOM 881 C CA . LYS A 1 111 ? -14.807 3.874 25.836 1.00 92.44 111 LYS A CA 1
ATOM 882 C C . LYS A 1 111 ? -15.768 4.822 26.548 1.00 92.44 111 LYS A C 1
ATOM 884 O O . LYS A 1 111 ? -15.844 4.802 27.774 1.00 92.44 111 LYS A O 1
ATOM 889 N N . LYS A 1 112 ? -16.527 5.632 25.800 1.00 92.88 112 LYS A N 1
ATOM 890 C CA . LYS A 1 112 ? -17.558 6.504 26.381 1.00 92.88 112 LYS A CA 1
ATOM 891 C C . LYS A 1 112 ? -18.689 5.701 27.023 1.00 92.88 112 LYS A C 1
ATOM 893 O O . LYS A 1 112 ? -19.048 6.024 28.151 1.00 92.88 112 LYS A O 1
ATOM 898 N N . LYS A 1 113 ? -19.200 4.663 26.346 1.00 91.12 113 LYS A N 1
ATOM 899 C CA . LYS A 1 113 ? -20.261 3.782 26.871 1.00 91.12 113 LYS A CA 1
ATOM 900 C C . LYS A 1 113 ? -19.829 3.052 28.145 1.00 91.12 113 LYS A C 1
ATOM 902 O O . LYS A 1 113 ? -20.535 3.102 29.144 1.00 91.12 113 LYS A O 1
ATOM 907 N N . ILE A 1 114 ? -18.642 2.447 28.143 1.00 91.12 114 ILE A N 1
ATOM 908 C CA . ILE A 1 114 ? -18.079 1.791 29.333 1.00 91.12 114 ILE A CA 1
ATOM 909 C C . ILE A 1 114 ? -17.916 2.812 30.463 1.00 91.12 114 ILE A C 1
ATOM 911 O O . ILE A 1 114 ? -18.299 2.552 31.600 1.00 91.12 114 ILE A O 1
ATOM 915 N N . GLY A 1 115 ? -17.402 4.005 30.148 1.00 91.38 115 GLY A N 1
ATOM 916 C CA . GLY A 1 115 ? -17.245 5.079 31.121 1.00 91.38 115 GLY A CA 1
ATOM 917 C C . GLY A 1 115 ? -18.566 5.572 31.722 1.00 91.38 115 GLY A C 1
ATOM 918 O O . GLY A 1 115 ? -18.582 5.918 32.900 1.00 91.38 115 GLY A O 1
ATOM 919 N N . SER A 1 116 ? -19.663 5.620 30.955 1.00 91.31 116 SER A N 1
ATOM 920 C CA . SER A 1 116 ? -20.992 5.929 31.504 1.00 91.31 116 SER A CA 1
ATOM 921 C C . SER A 1 116 ? -21.519 4.798 32.372 1.00 91.31 116 SER A C 1
ATOM 923 O O . SER A 1 116 ? -21.848 5.058 33.522 1.00 91.31 116 SER A O 1
ATOM 925 N N . SER A 1 117 ? -21.487 3.552 31.893 1.00 90.50 117 SER A N 1
ATOM 926 C CA . SER A 1 117 ? -21.981 2.412 32.670 1.00 90.50 117 SER A CA 1
ATOM 927 C C . SER A 1 117 ? -21.229 2.252 33.990 1.00 90.50 117 SER A C 1
ATOM 929 O O . SER A 1 117 ? -21.844 1.991 35.016 1.00 90.50 117 SER A O 1
ATOM 931 N N . LEU A 1 118 ? -19.909 2.475 34.008 1.00 91.75 118 LEU A N 1
ATOM 932 C CA . LEU A 1 118 ? -19.121 2.432 35.242 1.00 91.75 118 LEU A CA 1
ATOM 933 C C . LEU A 1 118 ? -19.555 3.505 36.253 1.00 91.75 118 LEU A C 1
ATOM 935 O O . LEU A 1 118 ? -19.557 3.244 37.455 1.00 91.75 118 LEU A O 1
ATOM 939 N N . ARG A 1 119 ? -19.927 4.705 35.785 1.00 93.12 119 ARG A N 1
ATOM 940 C CA . ARG A 1 119 ? -20.478 5.749 36.661 1.00 93.12 119 ARG A CA 1
ATOM 941 C C . ARG A 1 119 ? -21.842 5.344 37.208 1.00 93.12 119 ARG A C 1
ATOM 943 O O . ARG A 1 119 ? -22.042 5.479 38.407 1.00 93.12 119 ARG A O 1
ATOM 950 N N . ASP A 1 120 ? -22.716 4.796 36.368 1.00 92.06 120 ASP A N 1
ATOM 951 C CA . ASP A 1 120 ? -24.048 4.346 36.785 1.00 92.06 120 ASP A CA 1
ATOM 952 C C . ASP A 1 120 ? -23.950 3.236 37.845 1.00 92.06 120 ASP A C 1
ATOM 954 O O . ASP A 1 120 ? -24.607 3.301 38.883 1.00 92.06 120 ASP A O 1
ATOM 958 N N . TYR A 1 121 ? -23.057 2.257 37.640 1.00 89.00 121 TYR A N 1
ATOM 959 C CA . TYR A 1 121 ? -22.770 1.225 38.639 1.00 89.00 121 TYR A CA 1
ATOM 960 C C . TYR A 1 121 ? -22.243 1.820 39.940 1.00 89.00 121 TYR A C 1
ATOM 962 O O . TYR A 1 121 ? -22.695 1.421 41.010 1.00 89.00 121 TYR A O 1
ATOM 970 N N . LYS A 1 122 ? -21.327 2.793 39.865 1.00 93.06 122 LYS A N 1
ATOM 971 C CA . LYS A 1 122 ? -20.797 3.464 41.053 1.00 93.06 122 LYS A CA 1
ATOM 972 C C . LYS A 1 122 ? -21.914 4.145 41.851 1.00 93.06 122 LYS A C 1
ATOM 974 O O . LYS A 1 122 ? -22.016 3.918 43.054 1.00 93.06 122 LYS A O 1
ATOM 979 N N . THR A 1 123 ? -22.782 4.907 41.189 1.00 92.12 123 THR A N 1
ATOM 980 C CA . THR A 1 123 ? -23.931 5.557 41.835 1.00 92.12 123 THR A CA 1
ATOM 981 C C . THR A 1 123 ? -24.864 4.531 42.474 1.00 92.12 123 THR A C 1
ATOM 983 O O . THR A 1 123 ? -25.208 4.667 43.644 1.00 92.12 123 THR A O 1
ATOM 986 N N . ARG A 1 124 ? -25.187 3.438 41.773 1.00 90.69 124 ARG A N 1
ATOM 987 C CA . ARG A 1 124 ? -26.043 2.380 42.326 1.00 90.69 124 ARG A CA 1
ATOM 988 C C . ARG A 1 124 ? -25.410 1.669 43.524 1.00 90.69 124 ARG A C 1
ATOM 990 O O . ARG A 1 124 ? -26.109 1.327 44.472 1.00 90.69 124 ARG A O 1
ATOM 997 N N . THR A 1 125 ? -24.090 1.467 43.525 1.00 89.44 125 THR A N 1
ATOM 998 C CA . THR A 1 125 ? -23.394 0.920 44.701 1.00 89.44 125 THR A CA 1
ATOM 999 C C . THR A 1 125 ? -23.410 1.882 45.887 1.00 89.44 125 THR A C 1
ATOM 1001 O O . THR A 1 125 ? -23.595 1.434 47.013 1.00 89.44 125 THR A O 1
ATOM 1004 N N . GLU A 1 126 ? -23.273 3.191 45.656 1.00 91.12 126 GLU A N 1
ATOM 1005 C CA . GLU A 1 126 ? -23.384 4.209 46.711 1.00 91.12 126 GLU A CA 1
ATOM 1006 C C . GLU A 1 126 ? -24.804 4.236 47.310 1.00 91.12 126 GLU A C 1
ATOM 1008 O O . GLU A 1 126 ? -24.957 4.284 48.532 1.00 91.12 126 GLU A O 1
ATOM 1013 N N . GLU A 1 127 ? -25.840 4.124 46.474 1.00 92.12 127 GLU A N 1
ATOM 1014 C CA . GLU A 1 127 ? -27.241 4.014 46.907 1.00 92.12 127 GLU A CA 1
ATOM 1015 C C . GLU A 1 127 ? -27.500 2.748 47.735 1.00 92.12 127 GLU A C 1
ATOM 1017 O O . GLU A 1 127 ? -28.126 2.826 48.793 1.00 92.12 127 GLU A O 1
ATOM 1022 N N . LEU A 1 128 ? -26.979 1.593 47.305 1.00 89.06 128 LEU A N 1
ATOM 1023 C CA . LEU A 1 128 ? -27.100 0.335 48.049 1.00 89.06 128 LEU A CA 1
ATOM 1024 C C . LEU A 1 128 ? -26.390 0.391 49.404 1.00 89.06 128 LEU A C 1
ATOM 1026 O O . LEU A 1 128 ? -26.945 -0.068 50.400 1.00 89.06 128 LEU A O 1
ATOM 1030 N N . VAL A 1 129 ? -25.188 0.974 49.468 1.00 91.31 129 VAL A N 1
ATOM 1031 C CA . VAL A 1 129 ? -24.468 1.165 50.738 1.00 91.31 129 VAL A CA 1
ATOM 1032 C C . VAL A 1 129 ? -25.283 2.040 51.686 1.00 91.31 129 VAL A C 1
ATOM 1034 O O . VAL A 1 129 ? -25.407 1.711 52.864 1.00 91.31 129 VAL A O 1
ATOM 1037 N N . LYS A 1 130 ? -25.886 3.121 51.179 1.00 92.75 130 LYS A N 1
ATOM 1038 C CA . LYS A 1 130 ? -26.751 3.988 51.983 1.00 92.75 130 LYS A CA 1
ATOM 1039 C C . LYS A 1 130 ? -27.972 3.234 52.520 1.00 92.75 130 LYS A C 1
ATOM 1041 O O . LYS A 1 130 ? -28.238 3.303 53.715 1.00 92.75 130 LYS A O 1
ATOM 1046 N N . ALA A 1 131 ? -28.668 2.487 51.664 1.00 87.88 131 ALA A N 1
ATOM 1047 C CA . ALA A 1 131 ? -29.816 1.681 52.076 1.00 87.88 131 ALA A CA 1
ATOM 1048 C C . ALA A 1 131 ? -29.433 0.614 53.120 1.00 87.88 131 ALA A C 1
ATOM 1050 O O . ALA A 1 131 ? -30.188 0.365 54.057 1.00 87.88 131 ALA A O 1
ATOM 1051 N N . ASN A 1 132 ? -28.243 0.014 52.999 1.00 86.69 132 ASN A N 1
ATOM 1052 C CA . ASN A 1 132 ? -27.754 -0.964 53.968 1.00 86.69 132 ASN A CA 1
ATOM 1053 C C . ASN A 1 132 ? -27.464 -0.330 55.339 1.00 86.69 132 ASN A C 1
ATOM 1055 O O . ASN A 1 132 ? -27.850 -0.893 56.357 1.00 86.69 132 ASN A O 1
ATOM 1059 N N . LEU A 1 133 ? -26.859 0.863 55.371 1.00 90.88 133 LEU A N 1
ATOM 1060 C CA . LEU A 1 133 ? -26.647 1.616 56.616 1.00 90.88 133 LEU A CA 1
ATOM 1061 C C . LEU A 1 133 ? -27.974 2.003 57.294 1.00 90.88 133 LEU A C 1
ATOM 1063 O O . LEU A 1 133 ? -28.088 1.954 58.518 1.00 90.88 133 LEU A O 1
ATOM 1067 N N . GLU A 1 134 ? -28.995 2.368 56.512 1.00 90.19 134 GLU A N 1
ATOM 1068 C CA . GLU A 1 134 ? -30.341 2.649 57.031 1.00 90.19 134 GLU A CA 1
ATOM 1069 C C . GLU A 1 134 ? -30.992 1.389 57.633 1.00 90.19 134 GLU A C 1
ATOM 1071 O O . GLU A 1 134 ? -31.569 1.449 58.720 1.00 90.19 134 GLU A O 1
ATOM 1076 N N . LEU A 1 135 ? -30.851 0.232 56.975 1.00 83.12 135 LEU A N 1
ATOM 1077 C CA . LEU A 1 135 ? -31.314 -1.062 57.492 1.00 83.12 135 LEU A CA 1
ATOM 1078 C C . LEU A 1 135 ? -30.594 -1.480 58.781 1.00 83.12 135 LEU A C 1
ATOM 1080 O O . LEU A 1 135 ? -31.244 -1.957 59.714 1.00 83.12 135 LEU A O 1
ATOM 1084 N N . GLU A 1 136 ? -29.276 -1.297 58.854 1.00 87.81 136 GLU A N 1
ATOM 1085 C CA . GLU A 1 136 ? -28.489 -1.565 60.063 1.00 87.81 136 GLU A CA 1
ATOM 1086 C C . GLU A 1 136 ? -28.976 -0.697 61.231 1.00 87.81 136 GLU A C 1
ATOM 1088 O O . GLU A 1 136 ? -29.294 -1.227 62.295 1.00 87.81 136 GLU A O 1
ATOM 1093 N N . SER A 1 137 ? -29.181 0.605 61.006 1.00 88.62 137 SER A N 1
ATOM 1094 C CA . SER A 1 137 ? -29.735 1.514 62.019 1.00 88.62 137 SER A CA 1
ATOM 1095 C C . SER A 1 137 ? -31.134 1.094 62.495 1.00 88.62 137 SER A C 1
ATOM 1097 O O . SER A 1 137 ? -31.421 1.102 63.695 1.00 88.62 137 SER A O 1
ATOM 1099 N N . MET A 1 138 ? -32.007 0.673 61.574 1.00 83.50 138 MET A N 1
ATOM 1100 C CA . MET A 1 138 ? -33.334 0.148 61.917 1.00 83.50 138 MET A CA 1
ATOM 1101 C C . MET A 1 138 ? -33.260 -1.148 62.732 1.00 83.50 138 MET A C 1
ATOM 1103 O O . MET A 1 138 ? -34.084 -1.371 63.624 1.00 83.50 138 MET A O 1
ATOM 1107 N N . THR A 1 139 ? -32.272 -1.995 62.444 1.00 82.56 139 THR A N 1
ATOM 1108 C CA . THR A 1 139 ? -32.038 -3.249 63.168 1.00 82.56 139 THR A CA 1
ATOM 1109 C C . THR A 1 139 ? -31.581 -2.966 64.598 1.00 82.56 139 THR A C 1
ATOM 1111 O O . THR A 1 139 ? -32.163 -3.509 65.536 1.00 82.56 139 THR A O 1
ATOM 1114 N N . GLU A 1 140 ? -30.631 -2.048 64.789 1.00 84.50 140 GLU A N 1
ATOM 1115 C CA . GLU A 1 140 ? -30.183 -1.599 66.117 1.00 84.50 140 GLU A CA 1
ATOM 1116 C C . GLU A 1 140 ? -31.333 -0.995 66.942 1.00 84.50 140 GLU A C 1
ATOM 1118 O O . GLU A 1 140 ? -31.479 -1.289 68.133 1.00 84.50 140 GLU A O 1
ATOM 1123 N N . ALA A 1 141 ? -32.200 -0.197 66.309 1.00 81.81 141 ALA A N 1
ATOM 1124 C CA . ALA A 1 141 ? -33.390 0.355 66.955 1.00 81.81 141 ALA A CA 1
ATOM 1125 C C . ALA A 1 141 ? -34.371 -0.752 67.391 1.00 81.81 141 ALA A C 1
ATOM 1127 O O . ALA A 1 141 ? -34.907 -0.712 68.505 1.00 81.81 141 ALA A O 1
ATOM 1128 N N . CYS A 1 142 ? -34.571 -1.775 66.552 1.00 79.56 142 CYS A N 1
ATOM 1129 C CA . CYS A 1 142 ? -35.379 -2.941 66.904 1.00 79.56 142 CYS A CA 1
ATOM 1130 C C . CYS A 1 142 ? -34.772 -3.719 68.078 1.00 79.56 142 CYS A C 1
ATOM 1132 O O . CYS A 1 142 ? -35.502 -4.064 69.009 1.00 79.56 142 CYS A O 1
ATOM 1134 N N . GLU A 1 143 ? -33.460 -3.958 68.088 1.00 79.44 143 GLU A N 1
ATOM 1135 C CA . GLU A 1 143 ? -32.784 -4.637 69.199 1.00 79.44 143 GLU A CA 1
ATOM 1136 C C . GLU A 1 143 ? -32.938 -3.871 70.517 1.00 79.44 143 GLU A C 1
ATOM 1138 O O . GLU A 1 143 ? -33.297 -4.474 71.535 1.00 79.44 143 GLU A O 1
ATOM 1143 N N . CYS A 1 144 ? -32.772 -2.544 70.496 1.00 80.25 144 CYS A N 1
ATOM 1144 C CA . CYS A 1 144 ? -33.036 -1.686 71.653 1.00 80.25 144 CYS A CA 1
ATOM 1145 C C . CYS A 1 144 ? -34.469 -1.882 72.169 1.00 80.25 144 CYS A C 1
ATOM 1147 O O . CYS A 1 144 ? -34.662 -2.223 73.341 1.00 80.25 144 CYS A O 1
ATOM 1149 N N . SER A 1 145 ? -35.468 -1.783 71.287 1.00 81.31 145 SER A N 1
ATOM 1150 C CA . SER A 1 145 ? -36.875 -1.972 71.664 1.00 81.31 145 SER A CA 1
ATOM 1151 C C . SER A 1 145 ? -37.147 -3.374 72.234 1.00 81.31 145 SER A C 1
ATOM 1153 O O . SER A 1 145 ? -37.869 -3.534 73.220 1.00 81.31 145 SER A O 1
ATOM 1155 N N . TRP A 1 146 ? -36.503 -4.411 71.687 1.00 76.56 146 TRP A N 1
ATOM 1156 C CA . TRP A 1 146 ? -36.656 -5.788 72.149 1.00 76.56 146 TRP A CA 1
ATOM 1157 C C . TRP A 1 146 ? -36.059 -6.004 73.542 1.00 76.56 146 TRP A C 1
ATOM 1159 O O . TRP A 1 146 ? -36.630 -6.731 74.364 1.00 76.56 146 TRP A O 1
ATOM 1169 N N . THR A 1 147 ? -34.925 -5.364 73.850 1.00 79.75 147 THR A N 1
ATOM 1170 C CA . THR A 1 147 ? -34.366 -5.391 75.210 1.00 79.75 147 THR A CA 1
ATOM 1171 C C . THR A 1 147 ? -35.294 -4.719 76.219 1.00 79.75 147 THR A C 1
ATOM 1173 O O . THR A 1 147 ? -35.496 -5.263 77.308 1.00 79.75 147 THR A O 1
ATOM 1176 N N . GLU A 1 148 ? -35.934 -3.612 75.841 1.00 81.06 148 GLU A N 1
ATOM 1177 C CA . GLU A 1 148 ? -36.952 -2.939 76.648 1.00 81.06 148 GLU A CA 1
ATOM 1178 C C . GLU A 1 148 ? -38.147 -3.855 76.925 1.00 81.06 148 GLU A C 1
ATOM 1180 O O . GLU A 1 148 ? -38.527 -4.045 78.084 1.00 81.06 148 GLU A O 1
ATOM 1185 N N . VAL A 1 149 ? -38.674 -4.523 75.893 1.00 76.44 149 VAL A N 1
ATOM 1186 C CA . VAL A 1 149 ? -39.751 -5.515 76.035 1.00 76.44 149 VAL A CA 1
ATOM 1187 C C . VAL A 1 149 ? -39.338 -6.655 76.972 1.00 76.44 149 VAL A C 1
ATOM 1189 O O . VAL A 1 149 ? -40.122 -7.045 77.837 1.00 76.44 149 VAL A O 1
ATOM 1192 N N . LYS A 1 150 ? -38.103 -7.173 76.878 1.00 78.19 150 LYS A N 1
ATOM 1193 C CA . LYS A 1 150 ? -37.591 -8.199 77.812 1.00 78.19 150 LYS A CA 1
ATOM 1194 C C . LYS A 1 150 ? -37.542 -7.699 79.258 1.00 78.19 150 LYS A C 1
ATOM 1196 O O . LYS A 1 150 ? -37.886 -8.451 80.171 1.00 78.19 150 LYS A O 1
ATOM 1201 N N . VAL A 1 151 ? -37.106 -6.460 79.487 1.00 81.81 151 VAL A N 1
ATOM 1202 C CA . VAL A 1 151 ? -37.076 -5.852 80.828 1.00 81.81 151 VAL A CA 1
ATOM 1203 C C . VAL A 1 151 ? -38.492 -5.690 81.376 1.00 81.81 151 VAL A C 1
ATOM 1205 O O . VAL A 1 151 ? -38.743 -6.067 82.522 1.00 81.81 151 VAL A O 1
ATOM 1208 N N . LEU A 1 152 ? -39.422 -5.177 80.567 1.00 78.88 152 LEU A N 1
ATOM 1209 C CA . LEU A 1 152 ? -40.830 -5.038 80.940 1.00 78.88 152 LEU A CA 1
ATOM 1210 C C . LEU A 1 152 ? -41.468 -6.397 81.244 1.00 78.88 152 LEU A C 1
ATOM 1212 O O . LEU A 1 152 ? -42.120 -6.537 82.277 1.00 78.88 152 LEU A O 1
ATOM 1216 N N . ARG A 1 153 ? -41.198 -7.425 80.430 1.00 78.94 153 ARG A N 1
ATOM 1217 C CA . ARG A 1 153 ? -41.652 -8.800 80.680 1.00 78.94 153 ARG A CA 1
ATOM 1218 C C . ARG A 1 153 ? -41.147 -9.332 82.025 1.00 78.94 153 ARG A C 1
ATOM 1220 O O . ARG A 1 153 ? -41.952 -9.836 82.799 1.00 78.94 153 ARG A O 1
ATOM 1227 N N . ARG A 1 154 ? -39.859 -9.160 82.356 1.00 79.94 154 ARG A N 1
ATOM 1228 C CA . ARG A 1 154 ? -39.320 -9.558 83.676 1.00 79.94 154 ARG A CA 1
ATOM 1229 C C . ARG A 1 154 ? -39.961 -8.790 84.831 1.00 79.94 154 ARG A C 1
ATOM 1231 O O . ARG A 1 154 ? -40.219 -9.371 85.880 1.00 79.94 154 ARG A O 1
ATOM 1238 N N . LYS A 1 155 ? -40.207 -7.483 84.669 1.00 79.31 155 LYS A N 1
ATOM 1239 C CA . LYS A 1 155 ? -40.923 -6.685 85.680 1.00 79.31 155 LYS A CA 1
ATOM 1240 C C . LYS A 1 155 ? -42.332 -7.230 85.904 1.00 79.31 155 LYS A C 1
ATOM 1242 O O . LYS A 1 155 ? -42.736 -7.376 87.052 1.00 79.31 155 LYS A O 1
ATOM 1247 N N . LEU A 1 156 ? -43.040 -7.569 84.828 1.00 76.56 156 LEU A N 1
ATOM 1248 C CA . LEU A 1 156 ? -44.369 -8.168 84.895 1.00 76.56 156 LEU A CA 1
ATOM 1249 C C . LEU A 1 156 ? -44.332 -9.537 85.592 1.00 76.56 156 LEU A C 1
ATOM 1251 O O . LEU A 1 156 ? -45.101 -9.762 86.519 1.00 76.56 156 LEU A O 1
ATOM 1255 N N . GLU A 1 157 ? -43.400 -10.420 85.217 1.00 76.25 157 GLU A N 1
ATOM 1256 C CA . GLU A 1 157 ? -43.193 -11.722 85.873 1.00 76.25 157 GLU A CA 1
ATOM 1257 C C . GLU A 1 157 ? -42.919 -11.562 87.378 1.00 76.25 157 GLU A C 1
ATOM 1259 O O . GLU A 1 157 ? -43.540 -12.242 88.195 1.00 76.25 157 GLU A O 1
ATOM 1264 N N . ASN A 1 158 ? -42.062 -10.611 87.767 1.00 75.19 158 ASN A N 1
ATOM 1265 C CA . ASN A 1 158 ? -41.793 -10.301 89.173 1.00 75.19 158 ASN A CA 1
ATOM 1266 C C . ASN A 1 158 ? -43.042 -9.791 89.909 1.00 75.19 158 ASN A C 1
ATOM 1268 O O . ASN A 1 158 ? -43.306 -10.228 91.027 1.00 75.19 158 ASN A O 1
ATOM 1272 N N . LEU A 1 159 ? -43.826 -8.899 89.295 1.00 74.19 159 LEU A N 1
ATOM 1273 C CA . LEU A 1 159 ? -45.082 -8.403 89.871 1.00 74.19 159 LEU A CA 1
ATOM 1274 C C . LEU A 1 159 ? -46.112 -9.526 90.045 1.00 74.19 159 LEU A C 1
ATOM 1276 O O . LEU A 1 159 ? -46.762 -9.597 91.086 1.00 74.19 159 LEU A O 1
ATOM 1280 N N . VAL A 1 160 ? -46.217 -10.445 89.081 1.00 71.31 160 VAL A N 1
ATOM 1281 C CA . VAL A 1 160 ? -47.084 -11.632 89.172 1.00 71.31 160 VAL A CA 1
ATOM 1282 C C . VAL A 1 160 ? -46.648 -12.549 90.323 1.00 71.31 160 VAL A C 1
ATOM 1284 O O . VAL A 1 160 ? -47.491 -13.044 91.073 1.00 71.31 160 VAL A O 1
ATOM 1287 N N . VAL A 1 161 ? -45.341 -12.757 90.514 1.00 72.81 161 VAL A N 1
ATOM 1288 C CA . VAL A 1 161 ? -44.804 -13.549 91.637 1.00 72.81 161 VAL A CA 1
ATOM 1289 C C . VAL A 1 161 ? -45.066 -12.871 92.986 1.00 72.81 161 VAL A C 1
ATOM 1291 O O . VAL A 1 161 ? -45.493 -13.543 93.926 1.00 72.81 161 VAL A O 1
ATOM 1294 N N . LEU A 1 162 ? -44.848 -11.557 93.090 1.00 66.50 162 LEU A N 1
ATOM 1295 C CA . LEU A 1 162 ? -45.109 -10.778 94.308 1.00 66.50 162 LEU A CA 1
ATOM 1296 C C . LEU A 1 162 ? -46.606 -10.740 94.653 1.00 66.50 162 LEU A C 1
ATOM 1298 O O . LEU A 1 162 ? -46.974 -10.863 95.822 1.00 66.50 162 LEU A O 1
ATOM 1302 N N . SER A 1 163 ? -47.476 -10.639 93.644 1.00 62.19 163 SER A N 1
ATOM 1303 C CA . SER A 1 163 ? -48.931 -10.741 93.801 1.00 62.19 163 SER A CA 1
ATOM 1304 C C . SER A 1 163 ? -49.338 -12.109 94.368 1.00 62.19 163 SER A C 1
ATOM 1306 O O . SER A 1 163 ? -50.055 -12.169 95.365 1.00 62.19 163 SER A O 1
ATOM 1308 N N . ARG A 1 164 ? -48.793 -13.218 93.839 1.00 63.75 164 ARG A N 1
ATOM 1309 C CA . ARG A 1 164 ? -49.049 -14.581 94.356 1.00 63.75 164 ARG A CA 1
ATOM 1310 C C . ARG A 1 164 ? -48.545 -14.822 95.782 1.00 63.75 164 ARG A C 1
ATOM 1312 O O . ARG A 1 164 ? -49.082 -15.688 96.465 1.00 63.75 164 ARG A O 1
ATOM 1319 N N . LYS A 1 165 ? -47.525 -14.087 96.234 1.00 65.06 165 LYS A N 1
ATOM 1320 C CA . LYS A 1 165 ? -47.013 -14.148 97.615 1.00 65.06 165 LYS A CA 1
ATOM 1321 C C . LYS A 1 165 ? -47.811 -13.296 98.610 1.00 65.06 165 LYS A C 1
ATOM 1323 O O . LYS A 1 165 ? -47.523 -13.354 99.800 1.00 65.06 165 LYS A O 1
ATOM 1328 N N . GLY A 1 166 ? -48.806 -12.530 98.152 1.00 55.22 166 GLY A N 1
ATOM 1329 C CA . GLY A 1 166 ? -49.606 -11.648 99.011 1.00 55.22 166 GLY A CA 1
ATOM 1330 C C . GLY A 1 166 ? -48.861 -10.394 99.487 1.00 55.22 166 GLY A C 1
ATOM 1331 O O . GLY A 1 166 ? -49.311 -9.733 100.419 1.00 55.22 166 GLY A O 1
ATOM 1332 N N . GLU A 1 167 ? -47.727 -10.057 98.864 1.00 50.69 167 GLU A N 1
ATOM 1333 C CA . GLU A 1 167 ? -46.861 -8.936 99.265 1.00 50.69 167 GLU A CA 1
ATOM 1334 C C . GLU A 1 167 ? -47.203 -7.619 98.544 1.00 50.69 167 GLU A C 1
ATOM 1336 O O . GLU A 1 167 ? -46.726 -6.555 98.937 1.00 50.69 167 GLU A O 1
ATOM 1341 N N . VAL A 1 168 ? -48.072 -7.648 97.526 1.00 44.44 168 VAL A N 1
ATOM 1342 C CA . VAL A 1 168 ? -48.549 -6.440 96.833 1.00 44.44 168 VAL A CA 1
ATOM 1343 C C . VAL A 1 168 ? -49.889 -6.005 97.427 1.00 44.44 168 VAL A C 1
ATOM 1345 O O . VAL A 1 168 ? -50.940 -6.507 97.038 1.00 44.44 168 VAL A O 1
ATOM 1348 N N . LYS A 1 169 ? -49.851 -5.062 98.375 1.00 49.12 169 LYS A N 1
ATOM 1349 C CA . LYS A 1 169 ? -51.042 -4.535 99.072 1.00 49.12 169 LYS A CA 1
ATOM 1350 C C . LYS A 1 169 ? -51.981 -3.678 98.208 1.00 49.12 169 LYS A C 1
ATOM 1352 O O . LYS A 1 169 ? -53.105 -3.445 98.631 1.00 49.12 169 LYS A O 1
ATOM 1357 N N . ASP A 1 170 ? -51.561 -3.269 97.009 1.00 50.72 170 ASP A N 1
ATOM 1358 C CA . ASP A 1 170 ? -52.319 -2.312 96.183 1.00 50.72 170 ASP A CA 1
ATOM 1359 C C . ASP A 1 170 ? -53.007 -2.927 94.949 1.00 50.72 170 ASP A C 1
ATOM 1361 O O . ASP A 1 170 ? -53.836 -2.269 94.323 1.00 50.72 170 ASP A O 1
ATOM 1365 N N . LEU A 1 171 ? -52.746 -4.201 94.617 1.00 48.66 171 LEU A N 1
ATOM 1366 C CA . LEU A 1 171 ? -53.436 -4.895 93.512 1.00 48.66 171 LEU A CA 1
ATOM 1367 C C . LEU A 1 171 ? -54.787 -5.493 93.922 1.00 48.66 171 LEU A C 1
ATOM 1369 O O . LEU A 1 171 ? -55.573 -5.854 93.056 1.00 48.66 171 LEU A O 1
ATOM 1373 N N . SER A 1 172 ? -55.099 -5.543 95.219 1.00 51.22 172 SER A N 1
ATOM 1374 C CA . SER A 1 172 ? -56.407 -5.977 95.733 1.00 51.22 172 SER A CA 1
ATOM 1375 C C . SER A 1 172 ? -57.559 -5.017 95.402 1.00 51.22 172 SER A C 1
ATOM 1377 O O . SER A 1 172 ? -58.693 -5.276 95.796 1.00 51.22 172 SER A O 1
ATOM 1379 N N . SER A 1 173 ? -57.275 -3.901 94.720 1.00 51.94 173 SER A N 1
ATOM 1380 C CA . SER A 1 173 ? -58.267 -2.934 94.238 1.00 51.94 173 SER A CA 1
ATOM 1381 C C . SER A 1 173 ? -58.704 -3.165 92.787 1.00 51.94 173 SER A C 1
ATOM 1383 O O . SER A 1 173 ? -59.748 -2.649 92.399 1.00 51.94 173 SER A O 1
ATOM 1385 N N . LEU A 1 174 ? -57.949 -3.949 92.008 1.00 51.16 174 LEU A N 1
ATOM 1386 C CA . LEU A 1 174 ? -58.329 -4.341 90.653 1.00 51.16 174 LEU A CA 1
ATOM 1387 C C . LEU A 1 174 ? -59.200 -5.588 90.735 1.00 51.16 174 LEU A C 1
ATOM 1389 O O . LEU A 1 174 ? -58.800 -6.606 91.301 1.00 51.16 174 LEU A O 1
ATOM 1393 N N . SER A 1 175 ? -60.400 -5.503 90.175 1.00 64.25 175 SER A N 1
ATOM 1394 C CA . SER A 1 175 ? -61.263 -6.670 90.046 1.00 64.25 175 SER A CA 1
ATOM 1395 C C . SER A 1 175 ? -60.590 -7.715 89.149 1.00 64.25 175 SER A C 1
ATOM 1397 O O . SER A 1 175 ? -59.886 -7.373 88.196 1.00 64.25 175 SER A O 1
ATOM 1399 N N . ASP A 1 176 ? -60.833 -9.003 89.408 1.00 70.19 176 ASP A N 1
ATOM 1400 C CA . ASP A 1 176 ? -60.321 -10.101 88.568 1.00 70.19 176 ASP A CA 1
ATOM 1401 C C . ASP A 1 176 ? -60.653 -9.905 87.073 1.00 70.19 176 ASP A C 1
ATOM 1403 O O . ASP A 1 176 ? -59.933 -10.386 86.195 1.00 70.19 176 ASP A O 1
ATOM 1407 N N . VAL A 1 177 ? -61.723 -9.155 86.780 1.00 71.94 177 VAL A N 1
ATOM 1408 C CA . VAL A 1 177 ? -62.153 -8.769 85.431 1.00 71.94 177 VAL A CA 1
ATOM 1409 C C . VAL A 1 177 ? -61.180 -7.781 84.786 1.00 71.94 177 VAL A C 1
ATOM 1411 O O . VAL A 1 177 ? -60.752 -8.021 83.659 1.00 71.94 177 VAL A O 1
ATOM 1414 N N . GLU A 1 178 ? -60.772 -6.724 85.491 1.00 73.38 178 GLU A N 1
ATOM 1415 C CA . GLU A 1 178 ? -59.815 -5.732 84.976 1.00 73.38 178 GLU A CA 1
ATOM 1416 C C . GLU A 1 178 ? -58.436 -6.359 84.746 1.00 73.38 178 GLU A C 1
ATOM 1418 O O . GLU A 1 178 ? -57.786 -6.088 83.735 1.00 73.38 178 GLU A O 1
ATOM 1423 N N . LEU A 1 179 ? -58.011 -7.267 85.632 1.00 73.00 179 LEU A N 1
ATOM 1424 C CA . LEU A 1 179 ? -56.766 -8.015 85.452 1.00 73.00 179 LEU A CA 1
ATOM 1425 C C . LEU A 1 179 ? -56.837 -8.945 84.227 1.00 73.00 179 LEU A C 1
ATOM 1427 O O . LEU A 1 179 ? -55.889 -8.999 83.439 1.00 73.00 179 LEU A O 1
ATOM 1431 N N . CYS A 1 180 ? -57.958 -9.649 84.032 1.00 70.62 180 CYS A N 1
ATOM 1432 C CA . CYS A 1 180 ? -58.173 -10.488 82.851 1.00 70.62 180 CYS A CA 1
ATOM 1433 C C . CYS A 1 180 ? -58.220 -9.668 81.555 1.00 70.62 180 CYS A C 1
ATOM 1435 O O . CYS A 1 180 ? -57.638 -10.089 80.553 1.00 70.62 180 CYS A O 1
ATOM 1437 N N . GLU A 1 181 ? -58.864 -8.497 81.553 1.00 77.00 181 GLU A N 1
ATOM 1438 C CA . GLU A 1 181 ? -58.872 -7.601 80.392 1.00 77.00 181 GLU A CA 1
ATOM 1439 C C . GLU A 1 181 ? -57.468 -7.110 80.050 1.00 77.00 181 GLU A C 1
ATOM 1441 O O . GLU A 1 181 ? -57.070 -7.191 78.887 1.00 77.00 181 GLU A O 1
ATOM 1446 N N . MET A 1 182 ? -56.680 -6.693 81.044 1.00 77.62 182 MET A N 1
ATOM 1447 C CA . MET A 1 182 ? -55.299 -6.255 80.829 1.00 77.62 182 MET A CA 1
ATOM 1448 C C . MET A 1 182 ? -54.433 -7.367 80.220 1.00 77.62 182 MET A C 1
ATOM 1450 O O . MET A 1 182 ? -53.703 -7.130 79.256 1.00 77.62 182 MET A O 1
ATOM 1454 N N . ILE A 1 183 ? -54.556 -8.600 80.729 1.00 75.88 183 ILE A N 1
ATOM 1455 C CA . ILE A 1 183 ? -53.841 -9.768 80.190 1.00 75.88 183 ILE A CA 1
ATOM 1456 C C . ILE A 1 183 ? -54.281 -10.058 78.749 1.00 75.88 183 ILE A C 1
ATOM 1458 O O . ILE A 1 183 ? -53.435 -10.302 77.888 1.00 75.88 183 ILE A O 1
ATOM 1462 N N . MET A 1 184 ? -55.582 -9.997 78.452 1.00 76.69 184 MET A N 1
ATOM 1463 C CA . MET A 1 184 ? -56.088 -10.222 77.095 1.00 76.69 184 MET A CA 1
ATOM 1464 C C . MET A 1 184 ? -55.675 -9.120 76.110 1.00 76.69 184 MET A C 1
ATOM 1466 O O . MET A 1 184 ? -55.454 -9.412 74.933 1.00 76.69 184 MET A O 1
ATOM 1470 N N . VAL A 1 185 ? -55.586 -7.863 76.553 1.00 79.56 185 VAL A N 1
ATOM 1471 C CA . VAL A 1 185 ? -55.100 -6.744 75.732 1.00 79.56 185 VAL A CA 1
ATOM 1472 C C . VAL A 1 185 ? -53.612 -6.910 75.429 1.00 79.56 185 VAL A C 1
ATOM 1474 O O . VAL A 1 185 ? -53.226 -6.807 74.265 1.00 79.56 185 VAL A O 1
ATOM 1477 N N . GLU A 1 186 ? -52.783 -7.259 76.417 1.00 79.62 186 GLU A N 1
ATOM 1478 C CA . GLU A 1 186 ? -51.349 -7.480 76.184 1.00 79.62 186 GLU A CA 1
ATOM 1479 C C . GLU A 1 186 ? -51.095 -8.729 75.330 1.00 79.62 186 GLU A C 1
ATOM 1481 O O . GLU A 1 186 ? -50.237 -8.705 74.452 1.00 79.62 186 GLU A O 1
ATOM 1486 N N . MET A 1 187 ? -51.873 -9.805 75.504 1.00 76.06 187 MET A N 1
ATOM 1487 C CA . MET A 1 187 ? -51.792 -10.981 74.630 1.00 76.06 187 MET A CA 1
ATOM 1488 C C . MET A 1 187 ? -52.133 -10.649 73.177 1.00 76.06 187 MET A C 1
ATOM 1490 O O . MET A 1 187 ? -51.430 -11.101 72.273 1.00 76.06 187 MET A O 1
ATOM 1494 N N . ARG A 1 188 ? -53.177 -9.842 72.942 1.00 84.31 188 ARG A N 1
ATOM 1495 C CA . ARG A 1 188 ? -53.518 -9.368 71.593 1.00 84.31 188 ARG A CA 1
ATOM 1496 C C . ARG A 1 188 ? -52.412 -8.483 71.022 1.00 84.31 188 ARG A C 1
ATOM 1498 O O . ARG A 1 188 ? -51.969 -8.733 69.907 1.00 84.31 188 ARG A O 1
ATOM 1505 N N . SER A 1 189 ? -51.888 -7.546 71.815 1.00 83.69 189 SER A N 1
ATOM 1506 C CA . SER A 1 189 ? -50.743 -6.712 71.425 1.00 83.69 189 SER A CA 1
ATOM 1507 C C . SER A 1 189 ? -49.504 -7.551 71.084 1.00 83.69 189 SER A C 1
ATOM 1509 O O . SER A 1 189 ? -48.824 -7.282 70.097 1.00 83.69 189 SER A O 1
ATOM 1511 N N . SER A 1 190 ? -49.223 -8.600 71.861 1.00 79.19 190 SER A N 1
ATOM 1512 C CA . SER A 1 190 ? -48.111 -9.522 71.614 1.00 79.19 190 SER A CA 1
ATOM 1513 C C . SER A 1 190 ? -48.309 -10.332 70.332 1.00 79.19 190 SER A C 1
ATOM 1515 O O . SER A 1 190 ? -47.356 -10.482 69.574 1.00 79.19 190 SER A O 1
ATOM 1517 N N . GLN A 1 191 ? -49.522 -10.828 70.067 1.00 81.19 191 GLN A N 1
ATOM 1518 C CA . GLN A 1 191 ? -49.841 -11.529 68.818 1.00 81.19 191 GLN A CA 1
ATOM 1519 C C . GLN A 1 191 ? -49.728 -10.612 67.599 1.00 81.19 191 GLN A C 1
ATOM 1521 O O . GLN A 1 191 ? -49.247 -11.041 66.555 1.00 81.19 191 GLN A O 1
ATOM 1526 N N . ASP A 1 192 ? -50.137 -9.349 67.716 1.00 85.00 192 ASP A N 1
ATOM 1527 C CA . ASP A 1 192 ? -49.995 -8.388 66.622 1.00 85.00 192 ASP A CA 1
ATOM 1528 C C . ASP A 1 192 ? -48.515 -8.079 66.339 1.00 85.00 192 ASP A C 1
ATOM 1530 O O . ASP A 1 192 ? -48.115 -8.043 65.174 1.00 85.00 192 ASP A O 1
ATOM 1534 N N . ARG A 1 193 ? -47.674 -7.955 67.379 1.00 84.62 193 ARG A N 1
ATOM 1535 C CA . ARG A 1 193 ? -46.211 -7.830 67.222 1.00 84.62 193 ARG A CA 1
ATOM 1536 C C . ARG A 1 193 ? -45.589 -9.079 66.587 1.00 84.62 193 ARG A C 1
ATOM 1538 O O . ARG A 1 193 ? -44.703 -8.954 65.748 1.00 84.62 193 ARG A O 1
ATOM 1545 N N . GLU A 1 194 ? -46.052 -10.275 66.947 1.00 78.81 194 GLU A N 1
ATOM 1546 C CA . GLU A 1 194 ? -45.570 -11.537 66.367 1.00 78.81 194 GLU A CA 1
ATOM 1547 C C . GLU A 1 194 ? -45.912 -11.637 64.873 1.00 78.81 194 GLU A C 1
ATOM 1549 O O . GLU A 1 194 ? -45.027 -11.914 64.064 1.00 78.81 194 GLU A O 1
ATOM 1554 N N . ARG A 1 195 ? -47.141 -11.271 64.478 1.00 85.75 195 ARG A N 1
ATOM 1555 C CA . ARG A 1 195 ? -47.521 -11.183 63.056 1.00 85.75 195 ARG A CA 1
ATOM 1556 C C . ARG A 1 195 ? -46.701 -10.142 62.291 1.00 85.75 195 ARG A C 1
ATOM 1558 O O . ARG A 1 195 ? -46.358 -10.368 61.133 1.00 85.75 195 ARG A O 1
ATOM 1565 N N . GLN A 1 196 ? -46.374 -9.005 62.911 1.00 85.38 196 GLN A N 1
ATOM 1566 C CA . GLN A 1 196 ? -45.498 -7.999 62.295 1.00 85.38 196 GLN A CA 1
ATOM 1567 C C . GLN A 1 196 ? -44.080 -8.543 62.064 1.00 85.38 196 GLN A C 1
ATOM 1569 O O . GLN A 1 196 ? -43.513 -8.325 60.994 1.00 85.38 196 GLN A O 1
ATOM 1574 N N . LEU A 1 197 ? -43.526 -9.289 63.026 1.00 81.12 197 LEU A N 1
ATOM 1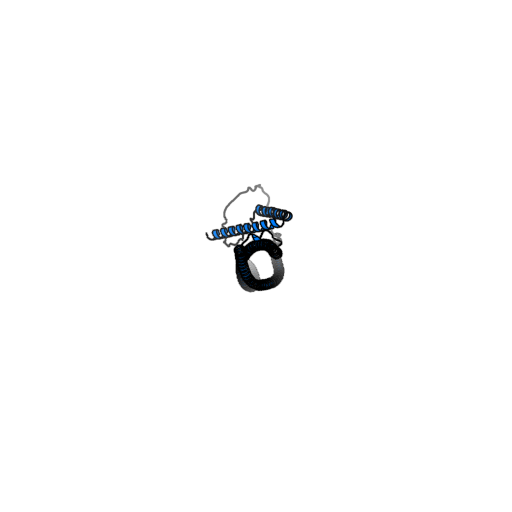575 C CA . LEU A 1 197 ? -42.218 -9.935 62.886 1.00 81.12 197 LEU A CA 1
ATOM 1576 C C . LEU A 1 197 ? -42.224 -11.036 61.816 1.00 81.12 197 LEU A C 1
ATOM 1578 O O . LEU A 1 197 ? -41.278 -11.110 61.034 1.00 81.12 197 LEU A O 1
ATOM 1582 N N . GLU A 1 198 ? -43.282 -11.848 61.724 1.00 82.94 198 GLU A N 1
ATOM 1583 C CA . GLU A 1 198 ? -43.444 -12.817 60.629 1.00 82.94 198 GLU A CA 1
ATOM 1584 C C . GLU A 1 198 ? -43.484 -12.123 59.262 1.00 82.94 198 GLU A C 1
ATOM 1586 O O . GLU A 1 198 ? -42.806 -12.563 58.333 1.00 82.94 198 GLU A O 1
ATOM 1591 N N . GLY A 1 199 ? -44.198 -10.997 59.150 1.00 87.75 199 GLY A N 1
ATOM 1592 C CA . GLY A 1 199 ? -44.222 -10.186 57.932 1.00 87.75 199 GLY A CA 1
ATOM 1593 C C . GLY A 1 199 ? -42.842 -9.645 57.540 1.00 87.75 199 GLY A C 1
ATOM 1594 O O . GLY A 1 199 ? -42.468 -9.703 56.369 1.00 87.75 199 GLY A O 1
ATOM 1595 N N . LEU A 1 200 ? -42.053 -9.171 58.510 1.00 84.81 200 LEU A N 1
ATOM 1596 C CA . LEU A 1 200 ? -40.680 -8.704 58.275 1.00 84.81 200 LEU A CA 1
ATOM 1597 C C . LEU A 1 200 ? -39.730 -9.845 57.885 1.00 84.81 200 LEU A C 1
ATOM 1599 O O . LEU A 1 200 ? -38.884 -9.660 57.010 1.00 84.81 200 LEU A O 1
ATOM 1603 N N . LEU A 1 201 ? -39.872 -11.028 58.491 1.00 82.69 201 LEU A N 1
ATOM 1604 C CA . LEU A 1 201 ? -39.084 -12.210 58.131 1.00 82.69 201 LEU A CA 1
ATOM 1605 C C . LEU A 1 201 ? -39.395 -12.684 56.711 1.00 82.69 201 LEU A C 1
ATOM 1607 O O . LEU A 1 201 ? -38.474 -13.017 55.964 1.00 82.69 201 LEU A O 1
ATOM 1611 N N . GLU A 1 202 ? -40.667 -12.684 56.319 1.00 88.25 202 GLU A N 1
ATOM 1612 C CA . GLU A 1 202 ? -41.060 -13.038 54.957 1.00 88.25 202 GLU A CA 1
ATOM 1613 C C . GLU A 1 202 ? -40.554 -11.999 53.951 1.00 88.25 202 GLU A C 1
ATOM 1615 O O . GLU A 1 202 ? -39.962 -12.357 52.932 1.00 88.25 202 GLU A O 1
ATOM 1620 N N . HIS A 1 203 ? -40.656 -10.707 54.280 1.00 86.19 203 HIS A N 1
ATOM 1621 C CA . HIS A 1 203 ? -40.068 -9.651 53.462 1.00 86.19 203 HIS A CA 1
ATOM 1622 C C . HIS A 1 203 ? -38.547 -9.825 53.311 1.00 86.19 203 HIS A C 1
ATOM 1624 O O . HIS A 1 203 ? -38.029 -9.770 52.197 1.00 86.19 203 HIS A O 1
ATOM 1630 N N . SER A 1 204 ? -37.833 -10.142 54.395 1.00 85.12 204 SER A N 1
ATOM 1631 C CA . SER A 1 204 ? -36.393 -10.431 54.366 1.00 85.12 204 SER A CA 1
ATOM 1632 C C . SER A 1 204 ? -36.044 -11.622 53.463 1.00 85.12 204 SER A C 1
ATOM 1634 O O . SER A 1 204 ? -35.075 -11.548 52.704 1.00 85.12 204 SER A O 1
ATOM 1636 N N . ARG A 1 205 ? -36.850 -12.696 53.470 1.00 87.06 205 ARG A N 1
ATOM 1637 C CA . ARG A 1 205 ? -36.677 -13.833 52.546 1.00 87.06 205 ARG A CA 1
ATOM 1638 C C . ARG A 1 205 ? -36.861 -13.409 51.095 1.00 87.06 205 ARG A C 1
ATOM 1640 O O . ARG A 1 205 ? -35.988 -13.688 50.280 1.00 87.06 205 ARG A O 1
ATOM 1647 N N . THR A 1 206 ? -37.930 -12.673 50.790 1.00 90.56 206 THR A N 1
ATOM 1648 C CA . THR A 1 206 ? -38.169 -12.190 49.420 1.00 90.56 206 THR A CA 1
ATOM 1649 C C . THR A 1 206 ? -37.048 -11.271 48.934 1.00 90.56 206 THR A C 1
ATOM 1651 O O . THR A 1 206 ? -36.585 -11.415 47.805 1.00 90.56 206 THR A O 1
ATOM 1654 N N . LEU A 1 207 ? -36.538 -10.382 49.795 1.00 84.94 207 LEU A N 1
ATOM 1655 C CA . LEU A 1 207 ? -35.411 -9.508 49.473 1.00 84.94 207 LEU A CA 1
ATOM 1656 C C . LEU A 1 207 ? -34.142 -10.320 49.182 1.00 84.94 207 LEU A C 1
ATOM 1658 O O . LEU A 1 207 ? -33.433 -10.038 48.218 1.00 84.94 207 LEU A O 1
ATOM 1662 N N . LYS A 1 208 ? -33.868 -11.356 49.984 1.00 89.25 208 LYS A N 1
ATOM 1663 C CA . LYS A 1 208 ? -32.736 -12.264 49.766 1.00 89.25 208 LYS A CA 1
ATOM 1664 C C . LYS A 1 208 ? -32.834 -12.970 48.414 1.00 89.25 208 LYS A C 1
ATOM 1666 O O . LYS A 1 208 ? -31.828 -13.048 47.712 1.00 89.25 208 LYS A O 1
ATOM 1671 N N . ASP A 1 209 ? -34.015 -13.451 48.042 1.00 89.00 209 ASP A N 1
ATOM 1672 C CA . ASP A 1 209 ? -34.225 -14.130 46.761 1.00 89.00 209 ASP A CA 1
ATOM 1673 C C . ASP A 1 209 ? -34.048 -13.169 45.575 1.00 89.00 209 ASP A C 1
ATOM 1675 O O . ASP A 1 209 ? -33.396 -13.522 44.590 1.00 89.00 209 ASP A O 1
ATOM 1679 N N . VAL A 1 210 ? -34.539 -11.928 45.693 1.00 89.06 210 VAL A N 1
ATOM 1680 C CA . VAL A 1 210 ? -34.327 -10.872 44.687 1.00 89.06 210 VAL A CA 1
ATOM 1681 C C . VAL A 1 210 ? -32.839 -10.552 44.534 1.00 89.06 210 VAL A C 1
ATOM 1683 O O . VAL A 1 210 ? -32.326 -10.577 43.417 1.00 89.06 210 VAL A O 1
ATOM 1686 N N . LEU A 1 211 ? -32.117 -10.327 45.635 1.00 86.12 211 LEU A N 1
ATOM 1687 C CA . LEU A 1 211 ? -30.677 -10.049 45.600 1.00 86.12 211 LEU A CA 1
ATOM 1688 C C . LEU A 1 211 ? -29.877 -11.229 45.035 1.00 86.12 211 LEU A C 1
ATOM 1690 O O . LEU A 1 211 ? -28.921 -11.037 44.283 1.00 86.12 211 LEU A O 1
ATOM 1694 N N . GLN A 1 212 ? -30.271 -12.462 45.358 1.00 88.88 212 GLN A N 1
ATOM 1695 C CA . GLN A 1 212 ? -29.641 -13.660 44.813 1.00 88.88 212 GLN A CA 1
ATOM 1696 C C . GLN A 1 212 ? -29.874 -13.784 43.302 1.00 88.88 212 GLN A C 1
ATOM 1698 O O . GLN A 1 212 ? -28.966 -14.189 42.571 1.00 88.88 212 GLN A O 1
ATOM 1703 N N . HIS A 1 213 ? -31.067 -13.423 42.827 1.00 87.69 213 HIS A N 1
ATOM 1704 C CA . HIS A 1 213 ? -31.380 -13.385 41.405 1.00 87.69 213 HIS A CA 1
ATOM 1705 C C . HIS A 1 213 ? -30.578 -12.297 40.675 1.00 87.69 213 HIS A C 1
ATOM 1707 O O . HIS A 1 213 ? -29.937 -12.601 39.669 1.00 87.69 213 HIS A O 1
ATOM 1713 N N . GLU A 1 214 ? -30.515 -11.073 41.211 1.00 87.31 214 GLU A N 1
ATOM 1714 C CA . GLU A 1 214 ? -29.694 -9.988 40.650 1.00 87.31 214 GLU A CA 1
ATOM 1715 C C . GLU A 1 214 ? -28.203 -10.364 40.600 1.00 87.31 214 GLU A C 1
ATOM 1717 O O . GLU A 1 214 ? -27.530 -10.113 39.598 1.00 87.31 214 GLU A O 1
ATOM 1722 N N . LEU A 1 215 ? -27.687 -11.037 41.635 1.00 87.25 215 LEU A N 1
ATOM 1723 C CA . LEU A 1 215 ? -26.311 -11.536 41.657 1.00 87.25 215 LEU A CA 1
ATOM 1724 C C . LEU A 1 215 ? -26.051 -12.568 40.551 1.00 87.25 215 LEU A C 1
ATOM 1726 O O . LEU A 1 215 ? -24.978 -12.564 39.946 1.00 87.25 215 LEU A O 1
ATOM 1730 N N . ASN A 1 216 ? -27.006 -13.460 40.286 1.00 87.44 216 ASN A N 1
ATOM 1731 C CA . ASN A 1 216 ? -26.878 -14.450 39.218 1.00 87.44 216 ASN A CA 1
ATOM 1732 C C . ASN A 1 216 ? -26.914 -13.783 37.833 1.00 87.44 216 ASN A C 1
ATOM 1734 O O . ASN A 1 216 ? -26.032 -14.052 37.020 1.00 87.44 216 ASN A O 1
ATOM 1738 N N . MET A 1 217 ? -27.830 -12.836 37.613 1.00 87.81 217 MET A N 1
ATOM 1739 C CA . MET A 1 217 ? -27.891 -12.032 36.383 1.00 87.81 217 MET A CA 1
ATOM 1740 C C . MET A 1 217 ? -26.581 -11.268 36.130 1.00 87.81 217 MET A C 1
ATOM 1742 O O . MET A 1 217 ? -26.075 -11.227 35.006 1.00 87.81 217 MET A O 1
ATOM 1746 N N . ALA A 1 218 ? -25.985 -10.695 37.182 1.00 82.12 218 ALA A N 1
ATOM 1747 C CA . ALA A 1 218 ? -24.702 -10.003 37.087 1.00 82.12 218 ALA A CA 1
ATOM 1748 C C . ALA A 1 218 ? -23.542 -10.956 36.742 1.00 82.12 218 ALA A C 1
ATOM 1750 O O . ALA A 1 218 ? -22.662 -10.594 35.960 1.00 82.12 218 ALA A O 1
ATOM 1751 N N . LYS A 1 219 ? -23.536 -12.181 37.288 1.00 87.06 219 LYS A N 1
ATOM 1752 C CA . LYS A 1 219 ? -22.534 -13.209 36.954 1.00 87.06 219 LYS A CA 1
ATOM 1753 C C . LYS A 1 219 ? -22.632 -13.660 35.500 1.00 87.06 219 LYS A C 1
ATOM 1755 O O . LYS A 1 219 ? -21.599 -13.801 34.852 1.00 87.06 219 LYS A O 1
ATOM 1760 N N . GLU A 1 220 ? -23.845 -13.866 34.997 1.00 90.19 220 GLU A N 1
ATOM 1761 C CA . GLU A 1 220 ? -24.082 -14.230 33.595 1.00 90.19 220 GLU A CA 1
ATOM 1762 C C . GLU A 1 220 ? -23.635 -13.106 32.654 1.00 90.19 220 GLU A C 1
ATOM 1764 O O . GLU A 1 220 ? -22.848 -13.351 31.740 1.00 90.19 220 GLU A O 1
ATOM 1769 N N . SER A 1 221 ? -24.012 -11.860 32.959 1.00 87.50 221 SER A N 1
ATOM 1770 C CA . SER A 1 221 ? -23.581 -10.680 32.193 1.00 87.50 221 SER A CA 1
ATOM 1771 C C . SER A 1 221 ? -22.053 -10.522 32.183 1.00 87.50 221 SER A C 1
ATOM 1773 O O . SER A 1 221 ? -21.455 -10.176 31.166 1.00 87.50 221 SER A O 1
ATOM 1775 N N . LEU A 1 222 ? -21.387 -10.799 33.311 1.00 84.69 222 LEU A N 1
ATOM 1776 C CA . LEU A 1 222 ? -19.926 -10.765 33.397 1.00 84.69 222 LEU A CA 1
ATOM 1777 C C . LEU A 1 222 ? -19.277 -11.869 32.549 1.00 84.69 222 LEU A C 1
ATOM 1779 O O . LEU A 1 222 ? -18.254 -11.619 31.912 1.00 84.69 222 LEU A O 1
ATOM 1783 N N . ALA A 1 223 ? -19.851 -13.074 32.538 1.00 85.44 223 ALA A N 1
ATOM 1784 C CA . ALA A 1 223 ? -19.354 -14.183 31.729 1.00 85.44 223 ALA A CA 1
ATOM 1785 C C . ALA A 1 223 ? -19.479 -13.887 30.226 1.00 85.44 223 ALA A C 1
ATOM 1787 O O . ALA A 1 223 ? -18.540 -14.152 29.474 1.00 85.44 223 ALA A O 1
ATOM 1788 N N . GLU A 1 224 ? -20.588 -13.278 29.802 1.00 88.44 224 GLU A N 1
ATOM 1789 C CA . GLU A 1 224 ? -20.793 -12.829 28.421 1.00 88.44 224 GLU A CA 1
ATOM 1790 C C . GLU A 1 224 ? -19.750 -11.776 28.020 1.00 88.44 224 GLU A C 1
ATOM 1792 O O . GLU A 1 224 ? -19.037 -11.950 27.030 1.00 88.44 224 GLU A O 1
ATOM 1797 N N . PHE A 1 225 ? -19.542 -10.757 28.860 1.00 83.25 225 PHE A N 1
ATOM 1798 C CA . PHE A 1 225 ? -18.541 -9.713 28.617 1.00 83.25 225 PHE A CA 1
ATOM 1799 C C . PHE A 1 225 ? -17.103 -10.267 28.556 1.00 83.25 225 PHE A C 1
ATOM 1801 O O . PHE A 1 225 ? -16.277 -9.818 27.758 1.00 83.25 225 PHE A O 1
ATOM 1808 N N . GLN A 1 226 ? -16.780 -11.270 29.380 1.00 84.56 226 GLN A N 1
ATOM 1809 C CA . GLN A 1 226 ? -15.495 -11.976 29.314 1.00 84.56 226 GLN A CA 1
ATOM 1810 C C . GLN A 1 226 ? -15.343 -12.791 28.022 1.00 84.56 226 GLN A C 1
ATOM 1812 O O . GLN A 1 226 ? -14.238 -12.862 27.477 1.00 84.56 226 GLN A O 1
ATOM 1817 N N . GLY A 1 227 ? -16.431 -13.385 27.524 1.00 84.62 227 GLY A N 1
ATOM 1818 C CA . GLY A 1 227 ? -16.473 -14.053 26.225 1.00 84.62 227 GLY A CA 1
ATOM 1819 C C . GLY A 1 227 ? -16.184 -13.086 25.077 1.00 84.62 227 GLY A C 1
ATOM 1820 O O . GLY A 1 227 ? -15.297 -13.347 24.264 1.00 84.62 227 GLY A O 1
ATOM 1821 N N . GLU A 1 228 ? -16.849 -11.929 25.060 1.00 83.56 228 GLU A N 1
ATOM 1822 C CA . GLU A 1 228 ? -16.618 -10.880 24.059 1.00 83.56 228 GLU A CA 1
ATOM 1823 C C . GLU A 1 228 ? -15.174 -10.359 24.080 1.00 83.56 228 GLU A C 1
ATOM 1825 O O . GLU A 1 228 ? -14.546 -10.214 23.029 1.00 83.56 228 GLU A O 1
ATOM 1830 N N . LEU A 1 229 ? -14.609 -10.128 25.271 1.00 75.94 229 LEU A N 1
ATOM 1831 C CA . LEU A 1 229 ? -13.214 -9.705 25.426 1.00 75.94 229 LEU A CA 1
ATOM 1832 C C . LEU A 1 229 ? -12.220 -10.735 24.875 1.00 75.94 229 LEU A C 1
ATOM 1834 O O . LEU A 1 229 ? -11.218 -10.340 24.276 1.00 75.94 229 LEU A O 1
ATOM 1838 N N . ARG A 1 230 ? -12.480 -12.041 25.040 1.00 83.56 230 ARG A N 1
ATOM 1839 C CA . ARG A 1 230 ? -11.636 -13.091 24.439 1.00 83.56 230 ARG A CA 1
ATOM 1840 C C . ARG A 1 230 ? -11.678 -13.038 22.921 1.00 83.56 230 ARG A C 1
ATOM 1842 O O . ARG A 1 230 ? -10.620 -12.986 22.305 1.00 83.56 230 ARG A O 1
ATOM 1849 N N . VAL A 1 231 ? -12.872 -12.962 22.334 1.00 84.75 231 VAL A N 1
ATOM 1850 C CA . VAL A 1 231 ? -13.028 -12.869 20.874 1.00 84.75 231 VAL A CA 1
ATOM 1851 C C . VAL A 1 231 ? -12.336 -11.615 20.334 1.00 84.75 231 VAL A C 1
ATOM 1853 O O . VAL A 1 231 ? -11.618 -11.679 19.339 1.00 84.75 231 VAL A O 1
ATOM 1856 N N . GLN A 1 232 ? -12.469 -10.469 21.010 1.00 78.06 232 GLN A N 1
ATOM 1857 C CA . GLN A 1 232 ? -11.759 -9.250 20.609 1.00 78.06 232 GLN A CA 1
ATOM 1858 C C . GLN A 1 232 ? -10.236 -9.378 20.732 1.00 78.06 232 GLN A C 1
ATOM 1860 O O . GLN A 1 232 ? -9.516 -8.853 19.881 1.00 78.06 232 GLN A O 1
ATOM 1865 N N . SER A 1 233 ? -9.738 -10.075 21.756 1.00 81.00 233 SER A N 1
ATOM 1866 C CA . SER A 1 233 ? -8.309 -10.362 21.909 1.00 81.00 233 SER A CA 1
ATOM 1867 C C . SER A 1 233 ? -7.788 -11.249 20.778 1.00 81.00 233 SER A C 1
ATOM 1869 O O . SER A 1 233 ? -6.729 -10.961 20.227 1.00 81.00 233 SER A O 1
ATOM 1871 N N . GLU A 1 234 ? -8.531 -12.291 20.405 1.00 83.62 234 GLU A N 1
ATOM 1872 C CA . GLU A 1 234 ? -8.180 -13.202 19.308 1.00 83.62 234 GLU A CA 1
ATOM 1873 C C . GLU A 1 234 ? -8.150 -12.464 17.963 1.00 83.62 234 GLU A C 1
ATOM 1875 O O . GLU A 1 234 ? -7.154 -12.533 17.244 1.00 83.62 234 GLU A O 1
ATOM 1880 N N . ILE A 1 235 ? -9.174 -11.652 17.670 1.00 82.12 235 ILE A N 1
ATOM 1881 C CA . ILE A 1 235 ? -9.212 -10.803 16.467 1.00 82.12 235 ILE A CA 1
ATOM 1882 C C . ILE A 1 235 ? -8.048 -9.799 16.466 1.00 82.12 235 ILE A C 1
ATOM 1884 O O . ILE A 1 235 ? -7.448 -9.529 15.423 1.00 82.12 235 ILE A O 1
ATOM 1888 N N . GLY A 1 236 ? -7.725 -9.216 17.623 1.00 82.00 236 GLY A N 1
ATOM 1889 C CA . GLY A 1 236 ? -6.593 -8.303 17.775 1.00 82.00 236 GLY A CA 1
ATOM 1890 C C . GLY A 1 236 ? -5.251 -8.984 17.500 1.00 82.00 236 GLY A C 1
ATOM 1891 O O . GLY A 1 236 ? -4.402 -8.410 16.817 1.00 82.00 236 GLY A O 1
ATOM 1892 N N . GLN A 1 237 ? -5.080 -10.215 17.980 1.00 81.69 237 GLN A N 1
ATOM 1893 C CA . GLN A 1 237 ? -3.874 -11.008 17.773 1.00 81.69 237 GLN A CA 1
ATOM 1894 C C . GLN A 1 237 ? -3.719 -11.431 16.308 1.00 81.69 237 GLN A C 1
ATOM 1896 O O . GLN A 1 237 ? -2.649 -11.238 15.735 1.00 81.69 237 GLN A O 1
ATOM 1901 N N . GLU A 1 238 ? -4.788 -11.906 15.666 1.00 86.06 238 GLU A N 1
ATOM 1902 C CA . GLU A 1 238 ? -4.770 -12.263 14.243 1.00 86.06 238 GLU A CA 1
ATOM 1903 C C . GLU A 1 238 ? -4.437 -11.049 13.359 1.00 86.06 238 GLU A C 1
ATOM 1905 O O . GLU A 1 238 ? -3.623 -11.142 12.436 1.00 86.06 238 GLU A O 1
ATOM 1910 N N . LYS A 1 239 ? -5.004 -9.872 13.668 1.00 86.44 239 LYS A N 1
ATOM 1911 C CA . LYS A 1 239 ? -4.654 -8.619 12.978 1.00 86.44 239 LYS A CA 1
ATOM 1912 C C . LYS A 1 239 ? -3.173 -8.277 13.132 1.00 86.44 239 LYS A C 1
ATOM 1914 O O . LYS A 1 239 ? -2.539 -7.923 12.139 1.00 86.44 239 LYS A O 1
ATOM 1919 N N . LEU A 1 240 ? -2.619 -8.409 14.338 1.00 81.38 240 LEU A N 1
ATOM 1920 C CA . LEU A 1 240 ? -1.204 -8.141 14.596 1.00 81.38 240 LEU A CA 1
ATOM 1921 C C . LEU A 1 240 ? -0.296 -9.124 13.840 1.00 81.38 240 LEU A C 1
ATOM 1923 O O . LEU A 1 240 ? 0.687 -8.708 13.230 1.00 81.38 240 LEU A O 1
ATOM 1927 N N . GLU A 1 241 ? -0.637 -10.413 13.822 1.00 85.56 241 GLU A N 1
ATOM 1928 C CA . GLU A 1 241 ? 0.103 -11.433 13.070 1.00 85.56 241 GLU A CA 1
ATOM 1929 C C . GLU A 1 241 ? 0.080 -11.162 11.559 1.00 85.56 241 GLU A C 1
ATOM 1931 O O . GLU A 1 241 ? 1.115 -11.253 10.892 1.00 85.56 241 GLU A O 1
ATOM 1936 N N . ASN A 1 242 ? -1.075 -10.770 11.016 1.00 82.31 242 ASN A N 1
ATOM 1937 C CA . ASN A 1 242 ? -1.205 -10.394 9.609 1.00 82.31 242 ASN A CA 1
ATOM 1938 C C . ASN A 1 242 ? -0.404 -9.129 9.272 1.00 82.31 242 ASN A C 1
ATOM 1940 O O . ASN A 1 242 ? 0.241 -9.070 8.222 1.00 82.31 242 ASN A O 1
ATOM 1944 N N . GLU A 1 243 ? -0.370 -8.139 10.164 1.00 86.44 243 GLU A N 1
ATOM 1945 C CA . GLU A 1 243 ? 0.453 -6.945 9.977 1.00 86.44 243 GLU A CA 1
ATOM 1946 C C . GLU A 1 243 ? 1.952 -7.277 10.005 1.00 86.44 243 GLU A C 1
ATOM 1948 O O . GLU A 1 243 ? 2.691 -6.851 9.116 1.00 86.44 243 GLU A O 1
ATOM 1953 N N . VAL A 1 244 ? 2.402 -8.122 10.939 1.00 85.75 244 VAL A N 1
ATOM 1954 C CA . VAL A 1 244 ? 3.796 -8.594 10.996 1.00 85.75 244 VAL A CA 1
ATOM 1955 C C . VAL A 1 244 ? 4.181 -9.360 9.725 1.00 85.75 244 VAL A C 1
ATOM 1957 O O . VAL A 1 244 ? 5.253 -9.111 9.165 1.00 85.75 244 VAL A O 1
ATOM 1960 N N . ARG A 1 245 ? 3.308 -10.241 9.211 1.00 88.44 245 ARG A N 1
ATOM 1961 C CA . ARG A 1 245 ? 3.528 -10.933 7.924 1.00 88.44 245 ARG A CA 1
ATOM 1962 C C . ARG A 1 245 ? 3.660 -9.944 6.768 1.00 88.44 245 ARG A C 1
ATOM 1964 O O . ARG A 1 245 ? 4.584 -10.064 5.964 1.00 88.44 245 ARG A O 1
ATOM 1971 N N . THR A 1 246 ? 2.781 -8.947 6.713 1.00 84.88 246 THR A N 1
ATOM 1972 C CA . THR A 1 246 ? 2.785 -7.925 5.655 1.00 84.88 246 THR A CA 1
ATOM 1973 C C . THR A 1 246 ? 4.058 -7.077 5.713 1.00 84.88 246 THR A C 1
ATOM 1975 O O . THR A 1 246 ? 4.710 -6.864 4.693 1.00 84.88 246 THR A O 1
ATOM 1978 N N . GLN A 1 247 ? 4.485 -6.660 6.909 1.00 85.62 247 GLN A N 1
ATOM 1979 C CA . GLN A 1 247 ? 5.743 -5.933 7.102 1.00 85.62 247 GLN A CA 1
ATOM 1980 C C . GLN A 1 247 ? 6.971 -6.777 6.726 1.00 85.62 247 GLN A C 1
ATOM 1982 O O . GLN A 1 247 ? 7.934 -6.244 6.171 1.00 85.62 247 GLN A O 1
ATOM 1987 N N . SER A 1 248 ? 6.944 -8.089 6.986 1.00 89.62 248 SER A N 1
ATOM 1988 C CA . SER A 1 248 ? 7.997 -9.005 6.533 1.00 89.62 248 SER A CA 1
ATOM 1989 C C . SER A 1 248 ? 8.073 -9.065 5.007 1.00 89.62 248 SER A C 1
ATOM 1991 O O . SER A 1 248 ? 9.156 -8.913 4.449 1.00 89.62 248 SER A O 1
ATOM 1993 N N . LEU A 1 249 ? 6.928 -9.195 4.328 1.00 90.50 249 LEU A N 1
ATOM 1994 C CA . LEU A 1 249 ? 6.864 -9.216 2.865 1.00 90.50 249 LEU A CA 1
ATOM 1995 C C . LEU A 1 249 ? 7.399 -7.910 2.254 1.00 90.50 249 LEU A C 1
ATOM 1997 O O . LEU A 1 249 ? 8.179 -7.940 1.304 1.00 90.50 249 LEU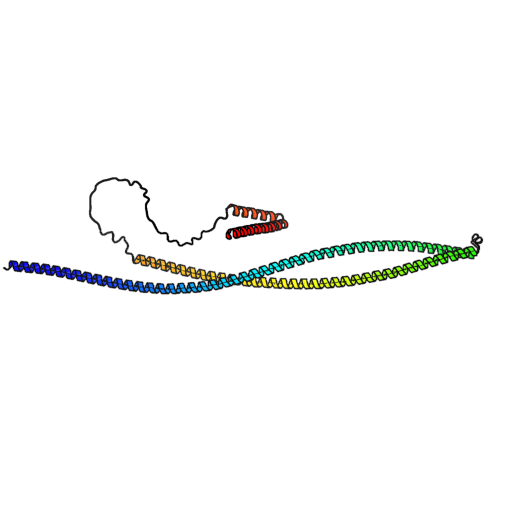 A O 1
ATOM 2001 N N . ILE A 1 250 ? 7.028 -6.760 2.828 1.00 84.38 250 ILE A N 1
ATOM 2002 C CA . ILE A 1 250 ? 7.528 -5.445 2.399 1.00 84.38 250 ILE A CA 1
ATOM 2003 C C . ILE A 1 250 ? 9.051 -5.368 2.543 1.00 84.38 250 ILE A C 1
ATOM 2005 O O . ILE A 1 250 ? 9.725 -4.843 1.652 1.00 84.38 250 ILE A O 1
ATOM 2009 N N . ARG A 1 251 ? 9.612 -5.894 3.639 1.00 88.75 251 ARG A N 1
ATOM 2010 C CA . ARG A 1 251 ? 11.063 -5.926 3.863 1.00 88.75 251 ARG A CA 1
ATOM 2011 C C . ARG A 1 251 ? 11.774 -6.771 2.804 1.00 88.75 251 ARG A C 1
ATOM 2013 O O . ARG A 1 251 ? 12.751 -6.299 2.224 1.00 88.75 251 ARG A O 1
ATOM 2020 N N . ASP A 1 252 ? 11.254 -7.959 2.506 1.00 91.62 252 ASP A N 1
ATOM 2021 C CA . ASP A 1 252 ? 11.830 -8.863 1.505 1.00 91.62 252 ASP A CA 1
ATOM 2022 C C . ASP A 1 252 ? 11.778 -8.260 0.096 1.00 91.62 252 ASP A C 1
ATOM 2024 O O . ASP A 1 252 ? 12.775 -8.270 -0.629 1.00 91.62 252 ASP A O 1
ATOM 2028 N N . LEU A 1 253 ? 10.640 -7.670 -0.287 1.00 88.94 253 LEU A N 1
ATOM 2029 C CA . LEU A 1 253 ? 10.493 -6.977 -1.570 1.00 88.94 253 LEU A CA 1
ATOM 2030 C C . LEU A 1 253 ? 11.420 -5.760 -1.671 1.00 88.94 253 LEU A C 1
ATOM 2032 O O . LEU A 1 253 ? 12.033 -5.540 -2.713 1.00 88.94 253 LEU A O 1
ATOM 2036 N N . SER A 1 254 ? 11.582 -5.006 -0.582 1.00 86.19 254 SER A N 1
ATOM 2037 C CA . SER A 1 254 ? 12.508 -3.869 -0.533 1.00 86.19 254 SER A CA 1
ATOM 2038 C C . SER A 1 254 ? 13.968 -4.308 -0.689 1.00 86.19 254 SER A C 1
ATOM 2040 O O . SER A 1 254 ? 14.733 -3.621 -1.366 1.00 86.19 254 SER A O 1
ATOM 2042 N N . SER A 1 255 ? 14.354 -5.454 -0.113 1.00 90.75 255 SER A N 1
ATOM 2043 C CA . SER A 1 255 ? 15.692 -6.035 -0.301 1.00 90.75 255 SER A CA 1
ATOM 2044 C C . SER A 1 255 ? 15.925 -6.423 -1.760 1.00 90.75 255 SER A C 1
ATOM 2046 O O . SER A 1 255 ? 16.900 -5.980 -2.361 1.00 90.75 255 SER A O 1
ATOM 2048 N N . LYS A 1 256 ? 14.977 -7.147 -2.371 1.00 92.31 256 LYS A N 1
ATOM 2049 C CA . LYS A 1 256 ? 15.054 -7.538 -3.789 1.00 92.31 256 LYS A CA 1
ATOM 2050 C C . LYS A 1 256 ? 15.119 -6.332 -4.726 1.00 92.31 256 LYS A C 1
ATOM 2052 O O . LYS A 1 256 ? 15.888 -6.328 -5.681 1.00 92.31 256 LYS A O 1
ATOM 2057 N N . LEU A 1 257 ? 14.342 -5.283 -4.448 1.00 88.00 257 LEU A N 1
ATOM 2058 C CA . LEU A 1 257 ? 14.384 -4.037 -5.217 1.00 88.00 257 LEU A CA 1
ATOM 2059 C C . LEU A 1 257 ? 15.754 -3.349 -5.101 1.00 88.00 257 LEU A C 1
ATOM 2061 O O . LEU A 1 257 ? 16.246 -2.778 -6.075 1.00 88.00 257 LEU A O 1
ATOM 2065 N N . LYS A 1 258 ? 16.368 -3.382 -3.914 1.00 91.62 258 LYS A N 1
ATOM 2066 C CA . LYS A 1 258 ? 17.702 -2.823 -3.689 1.00 91.62 258 LYS A CA 1
ATOM 2067 C C . LYS A 1 258 ? 18.767 -3.600 -4.466 1.00 91.62 258 LYS A C 1
ATOM 2069 O O . LYS A 1 258 ? 19.543 -2.970 -5.177 1.00 91.62 258 LYS A O 1
ATOM 2074 N N . GLU A 1 259 ? 18.745 -4.928 -4.397 1.00 91.44 259 GLU A N 1
ATOM 2075 C CA . GLU A 1 259 ? 19.642 -5.806 -5.163 1.00 91.44 259 GLU A CA 1
ATOM 2076 C C . GLU A 1 259 ? 19.516 -5.553 -6.674 1.00 91.44 259 GLU A C 1
ATOM 2078 O O . GLU A 1 259 ? 20.513 -5.284 -7.342 1.00 91.44 259 GLU A O 1
ATOM 2083 N N . ALA A 1 260 ? 18.288 -5.501 -7.201 1.00 88.12 260 ALA A N 1
ATOM 2084 C CA . ALA A 1 260 ? 18.047 -5.214 -8.616 1.00 88.12 260 ALA A CA 1
ATOM 2085 C C . ALA A 1 260 ? 18.552 -3.820 -9.042 1.00 88.12 260 ALA A C 1
ATOM 2087 O O . ALA A 1 260 ? 19.039 -3.634 -10.159 1.00 88.12 260 ALA A O 1
ATOM 2088 N N . ARG A 1 261 ? 18.458 -2.812 -8.162 1.00 90.81 261 ARG A N 1
ATOM 2089 C CA . ARG A 1 261 ? 19.016 -1.473 -8.423 1.00 90.81 261 ARG A CA 1
ATOM 2090 C C . ARG A 1 261 ? 20.541 -1.481 -8.453 1.00 90.81 261 ARG A C 1
ATOM 2092 O O . ARG A 1 261 ? 21.119 -0.797 -9.294 1.00 90.81 261 ARG A O 1
ATOM 2099 N N . GLU A 1 262 ? 21.182 -2.216 -7.550 1.00 95.19 262 GLU A N 1
ATOM 2100 C CA . GLU A 1 262 ? 22.640 -2.362 -7.524 1.00 95.19 262 GLU A CA 1
ATOM 2101 C C . GLU A 1 262 ? 23.145 -3.077 -8.786 1.00 95.19 262 GLU A C 1
ATOM 2103 O O . GLU A 1 262 ? 24.115 -2.626 -9.397 1.00 95.19 262 GLU A O 1
ATOM 2108 N N . GLU A 1 263 ? 22.434 -4.107 -9.249 1.00 93.69 263 GLU A N 1
ATOM 2109 C CA . GLU A 1 263 ? 22.739 -4.814 -10.497 1.00 93.69 263 GLU A CA 1
ATOM 2110 C C . GLU A 1 263 ? 22.596 -3.905 -11.730 1.00 93.69 263 GLU A C 1
ATOM 2112 O O . GLU A 1 263 ? 23.511 -3.819 -12.549 1.00 93.69 263 GLU A O 1
ATOM 2117 N N . LEU A 1 264 ? 21.517 -3.117 -11.817 1.00 90.00 264 LEU A N 1
ATOM 2118 C CA . LEU A 1 264 ? 21.338 -2.136 -12.895 1.00 90.00 264 LEU A CA 1
ATOM 2119 C C . LEU A 1 264 ? 22.405 -1.032 -12.889 1.00 90.00 264 LEU A C 1
ATOM 2121 O O . LEU A 1 264 ? 22.829 -0.576 -13.953 1.00 90.00 264 LEU A O 1
ATOM 2125 N N . LEU A 1 265 ? 22.834 -0.572 -11.710 1.00 91.50 265 LEU A N 1
ATOM 2126 C CA . LEU A 1 265 ? 23.924 0.401 -11.595 1.00 91.50 265 LEU A CA 1
ATOM 2127 C C . LEU A 1 265 ? 25.251 -0.198 -12.060 1.00 91.50 265 LEU A C 1
ATOM 2129 O O . LEU A 1 265 ? 26.010 0.481 -12.755 1.00 91.50 265 LEU A O 1
ATOM 2133 N N . LYS A 1 266 ? 25.502 -1.469 -11.735 1.00 95.62 266 LYS A N 1
ATOM 2134 C CA . LYS A 1 266 ? 26.671 -2.202 -12.215 1.00 95.62 266 LYS A CA 1
ATOM 2135 C C . LYS A 1 266 ? 26.659 -2.319 -13.740 1.00 95.62 266 LYS A C 1
ATOM 2137 O O . LYS A 1 266 ? 27.609 -1.860 -14.372 1.00 95.62 266 LYS A O 1
ATOM 2142 N N . GLU A 1 267 ? 25.567 -2.791 -14.342 1.00 94.06 267 GLU A N 1
ATOM 2143 C CA . GLU A 1 267 ? 25.435 -2.859 -15.806 1.00 94.06 267 GLU A CA 1
ATOM 2144 C C . GLU A 1 267 ? 25.616 -1.490 -16.473 1.00 94.06 267 GLU A C 1
ATOM 2146 O O . GLU A 1 267 ? 26.240 -1.369 -17.530 1.00 94.06 267 GLU A O 1
ATOM 2151 N N . ARG A 1 268 ? 25.059 -0.432 -15.869 1.00 92.25 268 ARG A N 1
ATOM 2152 C CA . ARG A 1 268 ? 25.223 0.933 -16.372 1.00 92.25 268 ARG A CA 1
ATOM 2153 C C . ARG A 1 268 ? 26.691 1.355 -16.346 1.00 92.25 268 ARG A C 1
ATOM 2155 O O . ARG A 1 268 ? 27.157 1.912 -17.335 1.00 92.25 268 ARG A O 1
ATOM 2162 N N . SER A 1 269 ? 27.407 1.086 -15.254 1.00 93.88 269 SER A N 1
ATOM 2163 C CA . SER A 1 269 ? 28.831 1.420 -15.139 1.00 93.88 269 SER A CA 1
ATOM 2164 C C . SER A 1 269 ? 29.684 0.677 -16.172 1.00 93.88 269 SER A C 1
ATOM 2166 O O . SER A 1 269 ? 30.524 1.292 -16.828 1.00 93.88 269 SER A O 1
ATOM 2168 N N . GLU A 1 270 ? 29.392 -0.604 -16.414 1.00 95.19 270 GLU A N 1
ATOM 2169 C CA . GLU A 1 270 ? 30.064 -1.414 -17.434 1.00 95.19 270 GLU A CA 1
ATOM 2170 C C . GLU A 1 270 ? 29.810 -0.857 -18.844 1.00 95.19 270 GLU A C 1
ATOM 2172 O O . GLU A 1 270 ? 30.739 -0.725 -19.644 1.00 95.19 270 GLU A O 1
ATOM 2177 N N . LYS A 1 271 ? 28.570 -0.447 -19.147 1.00 93.06 271 LYS A N 1
ATOM 2178 C CA . LYS A 1 271 ? 28.229 0.196 -20.428 1.00 93.06 271 LYS A CA 1
ATOM 2179 C C . LYS A 1 271 ? 28.895 1.560 -20.598 1.00 93.06 271 LYS A C 1
ATOM 2181 O O . LYS A 1 271 ? 29.384 1.859 -21.686 1.00 93.06 271 LYS A O 1
ATOM 2186 N N . GLU A 1 272 ? 28.946 2.379 -19.550 1.00 92.94 272 GLU A N 1
ATOM 2187 C CA . GLU A 1 272 ? 29.650 3.667 -19.577 1.00 92.94 272 GLU A CA 1
ATOM 2188 C C . GLU A 1 272 ? 31.156 3.479 -19.826 1.00 92.94 272 GLU A C 1
ATOM 2190 O O . GLU A 1 272 ? 31.745 4.235 -20.598 1.00 92.94 272 GLU A O 1
ATOM 2195 N N . ASP A 1 273 ? 31.774 2.435 -19.268 1.00 94.50 273 ASP A N 1
ATOM 2196 C CA . ASP A 1 273 ? 33.172 2.090 -19.550 1.00 94.50 273 ASP A CA 1
ATOM 2197 C C . ASP A 1 273 ? 33.397 1.643 -20.997 1.00 94.50 273 ASP A C 1
ATOM 2199 O O . ASP A 1 273 ? 34.389 2.034 -21.620 1.00 94.50 273 ASP A O 1
ATOM 2203 N N . VAL A 1 274 ? 32.473 0.867 -21.570 1.00 94.00 274 VAL A N 1
ATOM 2204 C CA . VAL A 1 274 ? 32.521 0.500 -22.994 1.00 94.00 274 VAL A CA 1
ATOM 2205 C C . VAL A 1 274 ? 32.390 1.736 -23.886 1.00 94.00 274 VAL A C 1
ATOM 2207 O O . VAL A 1 274 ? 33.139 1.864 -24.857 1.00 94.00 274 VAL A O 1
ATOM 2210 N N . LEU A 1 275 ? 31.495 2.671 -23.556 1.00 91.94 275 LEU A N 1
ATOM 2211 C CA . LEU A 1 275 ? 31.343 3.930 -24.291 1.00 91.94 275 LEU A CA 1
ATOM 2212 C C . LEU A 1 275 ? 32.591 4.813 -24.179 1.00 91.94 275 LEU A C 1
ATOM 2214 O O . LEU A 1 275 ? 33.032 5.367 -25.185 1.00 91.94 275 LEU A O 1
ATOM 2218 N N . ARG A 1 276 ? 33.210 4.896 -22.993 1.00 93.75 276 ARG A N 1
ATOM 2219 C CA . ARG A 1 276 ? 34.493 5.594 -22.801 1.00 93.75 276 ARG A CA 1
ATOM 2220 C C . ARG A 1 276 ? 35.586 5.012 -23.697 1.00 93.75 276 ARG A C 1
ATOM 2222 O O . ARG A 1 276 ? 36.271 5.771 -24.377 1.00 93.75 276 ARG A O 1
ATOM 2229 N N . LYS A 1 277 ? 35.715 3.680 -23.756 1.00 95.62 277 LYS A N 1
ATOM 2230 C CA . LYS A 1 277 ? 36.678 3.002 -24.644 1.00 95.62 277 LYS A CA 1
ATOM 2231 C C . LYS A 1 277 ? 36.420 3.317 -26.120 1.00 95.62 277 LYS A C 1
ATOM 2233 O O . LYS A 1 277 ? 37.359 3.648 -26.836 1.00 95.62 277 LYS A O 1
ATOM 2238 N N . HIS A 1 278 ? 35.162 3.281 -26.563 1.00 93.81 278 HIS A N 1
ATOM 2239 C CA . HIS A 1 278 ? 34.807 3.656 -27.936 1.00 93.81 278 HIS A CA 1
ATOM 2240 C C . HIS A 1 278 ? 35.125 5.122 -28.243 1.00 93.81 278 HIS A C 1
ATOM 2242 O O . HIS A 1 278 ? 35.634 5.419 -29.318 1.00 93.81 278 HIS A O 1
ATOM 2248 N N . HIS A 1 279 ? 34.873 6.040 -27.308 1.00 93.50 279 HIS A N 1
ATOM 2249 C CA . HIS A 1 279 ? 35.178 7.457 -27.499 1.00 93.50 279 HIS A CA 1
ATOM 2250 C C . HIS A 1 279 ? 36.683 7.719 -27.664 1.00 93.50 279 HIS A C 1
ATOM 2252 O O . HIS A 1 279 ? 37.073 8.522 -28.513 1.00 93.50 279 HIS A O 1
ATOM 2258 N N . VAL A 1 280 ? 37.530 7.011 -26.907 1.00 94.94 280 VAL A N 1
ATOM 2259 C CA . VAL A 1 280 ? 38.993 7.062 -27.074 1.00 94.94 280 VAL A CA 1
ATOM 2260 C C . VAL A 1 280 ? 39.394 6.565 -28.463 1.00 94.94 280 VAL A C 1
ATOM 2262 O O . VAL A 1 280 ? 40.090 7.285 -29.171 1.00 94.94 280 VAL A O 1
ATOM 2265 N N . LEU A 1 281 ? 38.883 5.408 -28.899 1.00 94.69 281 LEU A N 1
ATOM 2266 C CA . LEU A 1 281 ? 39.179 4.861 -30.231 1.00 94.69 281 LEU A CA 1
ATOM 2267 C C . LEU A 1 281 ? 38.736 5.797 -31.366 1.00 94.69 281 LEU A C 1
ATOM 2269 O O . LEU A 1 281 ? 39.471 5.993 -32.329 1.00 94.69 281 LEU A O 1
ATOM 2273 N N . LEU A 1 282 ? 37.554 6.412 -31.253 1.00 91.06 282 LEU A N 1
ATOM 2274 C CA . LEU A 1 282 ? 37.080 7.402 -32.226 1.00 91.06 282 LEU A CA 1
ATOM 2275 C C . LEU A 1 282 ? 37.959 8.660 -32.242 1.00 91.06 282 LEU A C 1
ATOM 2277 O O . LEU A 1 282 ? 38.204 9.223 -33.306 1.00 91.06 282 LEU A O 1
ATOM 2281 N N . SER A 1 283 ? 38.456 9.086 -31.079 1.00 92.31 283 SER A N 1
ATOM 2282 C CA . SER A 1 283 ? 39.380 10.219 -30.979 1.00 92.31 283 SER A CA 1
ATOM 2283 C C . SER A 1 283 ? 40.724 9.892 -31.634 1.00 92.31 283 SER A C 1
ATOM 2285 O O . SER A 1 283 ? 41.230 10.697 -32.409 1.00 92.31 283 SER A O 1
ATOM 2287 N N . GLU A 1 284 ? 41.279 8.702 -31.389 1.00 93.19 284 GLU A N 1
ATOM 2288 C CA . GLU A 1 284 ? 42.518 8.227 -32.023 1.00 93.19 284 GLU A CA 1
ATOM 2289 C C . GLU A 1 284 ? 42.385 8.119 -33.547 1.00 93.19 284 GLU A C 1
ATOM 2291 O O . GLU A 1 284 ? 43.269 8.576 -34.271 1.00 93.19 284 GLU A O 1
ATOM 2296 N N . LEU A 1 285 ? 41.263 7.583 -34.043 1.00 89.50 285 LEU A N 1
ATOM 2297 C CA . LEU A 1 285 ? 40.963 7.539 -35.477 1.00 89.50 285 LEU A CA 1
ATOM 2298 C C . LEU A 1 285 ? 40.872 8.945 -36.077 1.00 89.50 285 LEU A C 1
ATOM 2300 O O . LEU A 1 285 ? 41.467 9.196 -37.120 1.00 89.50 285 LEU A O 1
ATOM 2304 N N . SER A 1 286 ? 40.199 9.877 -35.397 1.00 91.69 286 SER A N 1
ATOM 2305 C CA . SER A 1 286 ? 40.116 11.271 -35.842 1.00 91.69 286 SER A CA 1
ATOM 2306 C C . SER A 1 286 ? 41.494 11.940 -35.895 1.00 91.69 286 SER A C 1
ATOM 2308 O O . SER A 1 286 ? 41.819 12.607 -36.879 1.00 91.69 286 SER A O 1
ATOM 2310 N N . TYR A 1 287 ? 42.346 11.724 -34.887 1.00 89.00 287 TYR A N 1
ATOM 2311 C CA . TYR A 1 287 ? 43.726 12.212 -34.911 1.00 89.00 287 TYR A CA 1
ATOM 2312 C C . TYR A 1 287 ? 44.509 11.623 -36.089 1.00 89.00 287 TYR A C 1
ATOM 2314 O O . TYR A 1 287 ? 45.132 12.381 -36.836 1.00 89.00 287 TYR A O 1
ATOM 2322 N N . ALA A 1 288 ? 44.417 10.310 -36.314 1.00 88.12 288 ALA A N 1
ATOM 2323 C CA . ALA A 1 288 ? 45.067 9.646 -37.439 1.00 88.12 288 ALA A CA 1
ATOM 2324 C C . ALA A 1 288 ? 44.579 10.183 -38.797 1.00 88.12 288 ALA A C 1
ATOM 2326 O O . ALA A 1 288 ? 45.398 10.429 -39.681 1.00 88.12 288 ALA A O 1
ATOM 2327 N N . GLU A 1 289 ? 43.277 10.441 -38.956 1.00 86.88 289 GLU A N 1
ATOM 2328 C CA . GLU A 1 289 ? 42.714 11.082 -40.151 1.00 86.88 289 GLU A CA 1
ATOM 2329 C C . GLU A 1 289 ? 43.270 12.496 -40.353 1.00 86.88 289 GLU A C 1
ATOM 2331 O O . GLU A 1 289 ? 43.657 12.853 -41.468 1.00 86.88 289 GLU A O 1
ATOM 2336 N N . THR A 1 290 ? 43.366 13.305 -39.291 1.00 84.25 290 THR A N 1
ATOM 2337 C CA . THR A 1 290 ? 43.934 14.660 -39.400 1.00 84.25 290 THR A CA 1
ATOM 2338 C C . THR A 1 290 ? 45.427 14.658 -39.727 1.00 84.25 290 THR A C 1
ATOM 2340 O O . THR A 1 290 ? 45.874 15.489 -40.524 1.00 84.25 290 THR A O 1
ATOM 2343 N N . ASP A 1 291 ? 46.204 13.727 -39.172 1.00 83.62 291 ASP A N 1
ATOM 2344 C CA . ASP A 1 291 ? 47.629 13.587 -39.482 1.00 83.62 291 ASP A CA 1
ATOM 2345 C C . ASP A 1 291 ? 47.843 13.051 -40.900 1.00 83.62 291 ASP A C 1
ATOM 2347 O O . ASP A 1 291 ? 48.702 13.551 -41.632 1.00 83.62 291 ASP A O 1
ATOM 2351 N N . PHE A 1 292 ? 47.003 12.115 -41.343 1.00 83.88 292 PHE A N 1
ATOM 2352 C CA . PHE A 1 292 ? 46.991 11.652 -42.724 1.00 83.88 292 PHE A CA 1
ATOM 2353 C C . PHE A 1 292 ? 46.655 12.795 -43.693 1.00 83.88 292 PHE A C 1
ATOM 2355 O O . PHE A 1 292 ? 47.399 13.032 -44.648 1.00 83.88 292 PHE A O 1
ATOM 2362 N N . ALA A 1 293 ? 45.619 13.588 -43.409 1.00 78.94 293 ALA A N 1
ATOM 2363 C CA . ALA A 1 293 ? 45.263 14.761 -44.206 1.00 78.94 293 ALA A CA 1
ATOM 2364 C C . ALA A 1 293 ? 46.390 15.812 -44.244 1.00 78.94 293 ALA A C 1
ATOM 2366 O O . ALA A 1 293 ? 46.657 16.396 -45.297 1.00 78.94 293 ALA A O 1
ATOM 2367 N N . ARG A 1 294 ? 47.107 16.026 -43.130 1.00 78.38 294 ARG A N 1
ATOM 2368 C CA . ARG A 1 294 ? 48.306 16.883 -43.098 1.00 78.38 294 ARG A CA 1
ATOM 2369 C C . ARG A 1 294 ? 49.447 16.327 -43.942 1.00 78.38 294 ARG A C 1
ATOM 2371 O O . ARG A 1 294 ? 50.132 17.115 -44.584 1.00 78.38 294 ARG A O 1
ATOM 2378 N N . SER A 1 295 ? 49.649 15.010 -43.960 1.00 78.19 295 SER A N 1
ATOM 2379 C CA . SER A 1 295 ? 50.695 14.373 -44.773 1.00 78.19 295 SER A CA 1
ATOM 2380 C C . SER A 1 295 ? 50.436 14.491 -46.280 1.00 78.19 295 SER A C 1
ATOM 2382 O O . SER A 1 295 ? 51.378 14.563 -47.066 1.00 78.19 295 SER A O 1
ATOM 2384 N N . LEU A 1 296 ? 49.161 14.569 -46.676 1.00 74.88 296 LEU A N 1
ATOM 2385 C CA . LEU A 1 296 ? 48.735 14.733 -48.066 1.00 74.88 296 LEU A CA 1
ATOM 2386 C C . LEU A 1 296 ? 48.659 16.197 -48.522 1.00 74.88 296 LEU A C 1
ATOM 2388 O O . LEU A 1 296 ? 48.570 16.449 -49.724 1.00 74.88 296 LEU A O 1
ATOM 2392 N N . SER A 1 297 ? 48.691 17.160 -47.597 1.00 56.38 297 SER A N 1
ATOM 2393 C CA . SER A 1 297 ? 48.699 18.588 -47.916 1.00 56.38 297 SER A CA 1
ATOM 2394 C C . SER A 1 297 ? 50.142 19.081 -48.097 1.00 56.38 297 SER A C 1
ATOM 2396 O O . SER A 1 297 ? 50.907 19.099 -47.128 1.00 56.38 297 SER A O 1
ATOM 2398 N N . PRO A 1 298 ? 50.558 19.504 -49.306 1.00 54.06 298 PRO A N 1
ATOM 2399 C CA . PRO A 1 298 ? 51.860 20.130 -49.497 1.00 54.06 298 PRO A CA 1
ATOM 2400 C C . PRO A 1 298 ? 51.927 21.390 -48.634 1.00 54.06 298 PRO A C 1
ATOM 2402 O O . PRO A 1 298 ? 51.023 22.226 -48.690 1.00 54.06 298 PRO A O 1
ATOM 2405 N N . ARG A 1 299 ? 52.991 21.548 -47.837 1.00 52.69 299 ARG A N 1
ATOM 2406 C CA . ARG A 1 299 ? 53.209 22.773 -47.057 1.00 52.69 299 ARG A CA 1
ATOM 2407 C C . ARG A 1 299 ? 53.105 23.987 -47.999 1.00 52.69 299 ARG A C 1
ATOM 2409 O O . ARG A 1 299 ? 53.909 24.085 -48.925 1.00 52.69 299 ARG A O 1
ATOM 2416 N N . PRO A 1 300 ? 52.187 24.944 -47.759 1.00 51.12 300 PRO A N 1
ATOM 2417 C CA . PRO A 1 300 ? 52.001 26.107 -48.636 1.00 51.12 300 PRO A CA 1
ATOM 2418 C C . PRO A 1 300 ? 53.229 27.027 -48.740 1.00 51.12 300 PRO A C 1
ATOM 2420 O O . PRO A 1 300 ? 53.265 27.917 -49.585 1.00 51.12 300 PRO A O 1
ATOM 2423 N N . TYR A 1 301 ? 54.235 26.827 -47.886 1.00 50.28 301 TYR A N 1
ATOM 2424 C CA . TYR A 1 301 ? 55.410 27.690 -47.794 1.00 50.28 301 TYR A CA 1
ATOM 2425 C C . TYR A 1 301 ? 56.566 27.313 -48.728 1.00 50.28 301 TYR A C 1
ATOM 2427 O O . TYR A 1 301 ? 57.442 28.146 -48.921 1.00 50.28 301 TYR A O 1
ATOM 2435 N N . ASP A 1 302 ? 56.545 26.147 -49.382 1.00 48.88 302 ASP A N 1
ATOM 2436 C CA . ASP A 1 302 ? 57.627 25.768 -50.309 1.00 48.88 302 ASP A CA 1
ATOM 2437 C C . ASP A 1 302 ? 57.359 26.178 -51.770 1.00 48.88 302 ASP A C 1
ATOM 2439 O O . ASP A 1 302 ? 58.247 26.090 -52.616 1.00 48.88 302 ASP A O 1
ATOM 2443 N N . ILE A 1 303 ? 56.162 26.694 -52.083 1.00 50.78 303 ILE A N 1
ATOM 2444 C CA . ILE A 1 303 ? 55.792 27.118 -53.449 1.00 50.78 303 ILE A CA 1
ATOM 2445 C C . ILE A 1 303 ? 55.968 28.638 -53.653 1.00 50.78 303 ILE A C 1
ATOM 2447 O O . ILE A 1 303 ? 56.122 29.099 -54.783 1.00 50.78 303 ILE A O 1
ATOM 2451 N N . PHE A 1 304 ? 56.046 29.437 -52.581 1.00 45.34 304 PHE A N 1
ATOM 2452 C CA . PHE A 1 304 ? 56.153 30.903 -52.681 1.00 45.34 304 PHE A CA 1
ATOM 2453 C C . PHE A 1 304 ? 57.586 31.471 -52.690 1.00 45.34 304 PHE A C 1
ATOM 2455 O O . PHE A 1 304 ? 57.752 32.679 -52.838 1.00 45.34 304 PHE A O 1
ATOM 2462 N N . SER A 1 305 ? 58.638 30.647 -52.604 1.00 48.25 305 SER A N 1
ATOM 2463 C CA . SER A 1 305 ? 60.033 31.136 -52.593 1.00 48.25 305 SER A CA 1
ATOM 2464 C C . SER A 1 305 ? 60.735 31.204 -53.960 1.00 48.25 305 SER A C 1
ATOM 2466 O O . SER A 1 305 ? 61.924 31.515 -53.995 1.00 48.25 305 SER A O 1
ATOM 2468 N N . GLN A 1 306 ? 60.054 30.965 -55.091 1.00 47.03 306 GLN A N 1
ATOM 2469 C CA . GLN A 1 306 ? 60.708 30.983 -56.420 1.00 47.03 306 GLN A CA 1
ATOM 2470 C C . GLN A 1 306 ? 60.160 31.980 -57.459 1.00 47.03 306 GLN A C 1
ATOM 2472 O O . GLN A 1 306 ? 60.656 32.019 -58.581 1.00 47.03 306 GLN A O 1
ATOM 2477 N N . CYS A 1 307 ? 59.228 32.862 -57.110 1.00 43.09 307 CYS A N 1
ATOM 2478 C CA . CYS A 1 307 ? 58.798 33.978 -57.967 1.00 43.09 307 CYS A CA 1
ATOM 2479 C C . CYS A 1 307 ? 58.581 35.177 -57.032 1.00 43.09 307 CYS A C 1
ATOM 2481 O O . CYS A 1 307 ? 57.715 35.111 -56.176 1.00 43.09 307 CYS A O 1
ATOM 2483 N N . VAL A 1 308 ? 59.359 36.261 -57.018 1.00 44.22 308 VAL A N 1
ATOM 2484 C CA . VAL A 1 308 ? 59.587 37.232 -58.091 1.00 44.22 308 VAL A CA 1
ATOM 2485 C C . VAL A 1 308 ? 60.822 38.063 -57.704 1.00 44.22 308 VAL A C 1
ATOM 2487 O O . VAL A 1 308 ? 60.832 38.722 -56.668 1.00 44.22 308 VAL A O 1
ATOM 2490 N N . LYS A 1 309 ? 61.861 38.068 -58.545 1.00 46.66 309 LYS A N 1
ATOM 2491 C CA . LYS A 1 309 ? 62.855 39.150 -58.589 1.00 46.66 309 LYS A CA 1
ATOM 2492 C C . LYS A 1 309 ? 62.459 40.073 -59.735 1.00 46.66 309 LYS A C 1
ATOM 2494 O O . LYS A 1 309 ? 62.699 39.715 -60.878 1.00 46.66 309 LYS A O 1
ATOM 2499 N N . HIS A 1 310 ? 61.892 41.237 -59.437 1.00 39.38 310 HIS A N 1
ATOM 2500 C CA . HIS A 1 310 ? 62.046 42.426 -60.276 1.00 39.38 310 HIS A CA 1
ATOM 2501 C C . HIS A 1 310 ? 61.918 43.698 -59.421 1.00 39.38 310 HIS A C 1
ATOM 2503 O O . HIS A 1 310 ? 61.065 43.737 -58.534 1.00 39.38 310 HIS A O 1
ATOM 2509 N N . PRO A 1 311 ? 62.767 44.713 -59.664 1.00 52.50 311 PRO A N 1
ATOM 2510 C CA . PRO A 1 311 ? 62.758 45.981 -58.950 1.00 52.50 311 PRO A CA 1
ATOM 2511 C C . PRO A 1 311 ? 61.873 46.989 -59.692 1.00 52.50 311 PRO A C 1
ATOM 2513 O O . PRO A 1 311 ? 61.965 47.092 -60.914 1.00 52.50 311 PRO A O 1
ATOM 2516 N N . VAL A 1 312 ? 61.047 47.751 -58.977 1.00 40.16 312 VAL A N 1
ATOM 2517 C CA . VAL A 1 312 ? 60.487 49.001 -59.507 1.00 40.16 312 VAL A CA 1
ATOM 2518 C C . VAL A 1 312 ? 60.479 50.042 -58.397 1.00 40.16 312 VAL A C 1
ATOM 2520 O O . VAL A 1 312 ? 60.008 49.795 -57.288 1.00 40.16 312 VAL A O 1
ATOM 2523 N N . ASP A 1 313 ? 61.057 51.180 -58.752 1.00 39.31 313 ASP A N 1
ATOM 2524 C CA . ASP A 1 313 ? 61.293 52.366 -57.954 1.00 39.31 313 ASP A CA 1
ATOM 2525 C C . ASP A 1 313 ? 60.024 53.034 -57.405 1.00 39.31 313 ASP A C 1
ATOM 2527 O O . ASP A 1 313 ? 59.001 53.179 -58.074 1.00 39.31 313 ASP A O 1
ATOM 2531 N N . ASP A 1 314 ? 60.166 53.475 -56.160 1.00 38.81 314 ASP A N 1
ATOM 2532 C CA . ASP A 1 314 ? 59.907 54.820 -55.645 1.00 38.81 314 ASP A CA 1
ATOM 2533 C C . ASP A 1 314 ? 58.939 55.742 -56.422 1.00 38.81 314 ASP A C 1
ATOM 2535 O O . ASP A 1 314 ? 59.264 56.269 -57.490 1.00 38.81 314 ASP A O 1
ATOM 2539 N N . LYS A 1 315 ? 57.786 56.042 -55.798 1.00 39.38 315 LYS A N 1
ATOM 2540 C CA . LYS A 1 315 ? 57.266 57.413 -55.592 1.00 39.38 315 LYS A CA 1
ATOM 2541 C C . LYS A 1 315 ? 55.934 57.429 -54.831 1.00 39.38 315 LYS A C 1
ATOM 2543 O O . LYS A 1 315 ? 54.886 57.070 -55.350 1.00 39.38 315 LYS A O 1
ATOM 2548 N N . SER A 1 316 ? 56.007 57.983 -53.620 1.00 42.56 316 SER A N 1
ATOM 2549 C CA . SER A 1 316 ? 55.043 58.905 -52.996 1.00 42.56 316 SER A CA 1
ATOM 2550 C C . SER A 1 316 ? 53.534 58.582 -53.051 1.00 42.56 316 SER A C 1
ATOM 2552 O O . SER A 1 316 ? 52.893 58.763 -54.084 1.00 42.56 316 SER A O 1
ATOM 2554 N N . LYS A 1 317 ? 52.915 58.368 -51.883 1.00 42.03 317 LYS A N 1
ATOM 2555 C CA . LYS A 1 317 ? 52.010 59.344 -51.230 1.00 42.03 317 LYS A CA 1
ATOM 2556 C C . LYS A 1 317 ? 51.266 58.706 -50.054 1.00 42.03 317 LYS A C 1
ATOM 2558 O O . LYS A 1 317 ? 50.597 57.690 -50.176 1.00 42.03 317 LYS A O 1
ATOM 2563 N N . THR A 1 318 ? 51.380 59.399 -48.931 1.00 48.78 318 THR A N 1
ATOM 2564 C CA . THR A 1 318 ? 50.557 59.347 -47.721 1.00 48.78 318 THR A CA 1
ATOM 2565 C C . THR A 1 318 ? 49.059 59.273 -48.014 1.00 48.78 318 THR A C 1
ATOM 2567 O O . THR A 1 318 ? 48.532 60.205 -48.616 1.00 48.78 318 THR A O 1
ATOM 2570 N N . TRP A 1 319 ? 48.375 58.245 -47.505 1.00 36.28 319 TRP A N 1
ATOM 2571 C CA . TRP A 1 319 ? 46.927 58.250 -47.269 1.00 36.28 319 TRP A CA 1
ATOM 2572 C C . TRP A 1 319 ? 46.611 57.462 -45.991 1.00 36.28 319 TRP A C 1
ATOM 2574 O O . TRP A 1 319 ? 46.942 56.285 -45.870 1.00 36.28 319 TRP A O 1
ATOM 2584 N N . GLN A 1 320 ? 46.011 58.153 -45.019 1.00 42.75 320 GLN A N 1
ATOM 2585 C CA . GLN A 1 320 ? 45.396 57.575 -43.823 1.00 42.75 320 GLN A CA 1
ATOM 2586 C C . GLN A 1 320 ? 44.155 56.757 -44.220 1.00 42.75 320 GLN A C 1
ATOM 2588 O O . GLN A 1 320 ? 43.418 57.204 -45.102 1.00 42.75 320 GLN A O 1
ATOM 2593 N N . PRO A 1 321 ? 43.833 55.641 -43.546 1.00 42.22 321 PRO A N 1
ATOM 2594 C CA . PRO A 1 321 ? 42.511 55.053 -43.651 1.00 42.22 321 PRO A CA 1
ATOM 2595 C C . PRO A 1 321 ? 41.579 55.687 -42.614 1.00 42.22 321 PRO A C 1
ATOM 2597 O O . PRO A 1 321 ? 41.700 55.465 -41.409 1.00 42.22 321 PRO A O 1
ATOM 2600 N N . ALA A 1 322 ? 40.637 56.482 -43.117 1.00 34.22 322 ALA A N 1
ATOM 2601 C CA . ALA A 1 322 ? 39.375 56.747 -42.452 1.00 34.22 322 ALA A CA 1
ATOM 2602 C C . ALA A 1 322 ? 38.524 55.465 -42.445 1.00 34.22 322 ALA A C 1
ATOM 2604 O O . ALA A 1 322 ? 38.487 54.737 -43.439 1.00 34.22 322 ALA A O 1
ATOM 2605 N N . SER A 1 323 ? 37.815 55.221 -41.341 1.00 47.44 323 SER A N 1
ATOM 2606 C CA . SER A 1 323 ? 36.653 54.328 -41.317 1.00 47.44 323 SER A CA 1
ATOM 2607 C C . SER A 1 323 ? 35.668 54.688 -42.428 1.00 47.44 323 SER A C 1
ATOM 2609 O O . SER A 1 323 ? 35.462 55.872 -42.711 1.00 47.44 323 SER A O 1
ATOM 2611 N N . PRO A 1 324 ? 34.939 53.689 -42.938 1.00 49.72 324 PRO A N 1
ATOM 2612 C CA . PRO A 1 324 ? 33.503 53.893 -43.031 1.00 49.72 324 PRO A CA 1
ATOM 2613 C C . PRO A 1 324 ? 32.692 52.667 -42.600 1.00 49.72 324 PRO A C 1
ATOM 2615 O O . PRO A 1 324 ? 32.977 51.528 -42.961 1.00 49.72 324 PRO A O 1
ATOM 2618 N N . ASN A 1 325 ? 31.616 52.961 -41.870 1.00 46.50 325 ASN A N 1
ATOM 2619 C CA . ASN A 1 325 ? 30.395 52.169 -41.892 1.00 46.50 325 ASN A CA 1
ATOM 2620 C C . ASN A 1 325 ? 29.930 51.984 -43.343 1.00 46.50 325 ASN A C 1
ATOM 2622 O O . ASN A 1 325 ? 29.820 52.964 -44.081 1.00 46.50 325 ASN A O 1
ATOM 2626 N N . SER A 1 326 ? 29.544 50.765 -43.705 1.00 36.72 326 SER A N 1
ATOM 2627 C CA . SER A 1 326 ? 28.563 50.551 -44.767 1.00 36.72 326 SER A CA 1
ATOM 2628 C C . SER A 1 326 ? 27.767 49.283 -44.487 1.00 36.72 326 SER A C 1
ATOM 2630 O O . SER A 1 326 ? 28.240 48.166 -44.702 1.00 36.72 326 SER A O 1
ATOM 2632 N N . ASP A 1 327 ? 26.539 49.490 -44.027 1.00 38.72 327 ASP A N 1
ATOM 2633 C CA . ASP A 1 327 ? 25.433 48.572 -44.244 1.00 38.72 327 ASP A CA 1
ATOM 2634 C C . ASP A 1 327 ? 25.226 48.367 -45.749 1.00 38.72 327 ASP A C 1
ATOM 2636 O O . ASP A 1 327 ? 25.067 49.342 -46.485 1.00 38.72 327 ASP A O 1
ATOM 2640 N N . CYS A 1 328 ? 25.195 47.112 -46.201 1.00 31.83 328 CYS A N 1
ATOM 2641 C CA . CYS A 1 328 ? 24.117 46.568 -47.036 1.00 31.83 328 CYS A CA 1
ATOM 2642 C C . CYS A 1 328 ? 24.410 45.127 -47.485 1.00 31.83 328 CYS A C 1
ATOM 2644 O O . CYS A 1 328 ? 25.421 44.841 -48.117 1.00 31.83 328 CYS A O 1
ATOM 2646 N N . CYS A 1 329 ? 23.403 44.278 -47.264 1.00 32.19 329 CYS A N 1
ATOM 2647 C CA . CYS A 1 329 ? 23.057 43.092 -48.048 1.00 32.19 329 CYS A CA 1
ATOM 2648 C C . CYS A 1 329 ? 24.000 41.878 -47.999 1.00 32.19 329 CYS A C 1
ATOM 2650 O O . CYS A 1 329 ? 24.858 41.699 -48.854 1.00 32.19 329 CYS A O 1
ATOM 2652 N N . ASN A 1 330 ? 23.647 40.909 -47.149 1.00 32.28 330 ASN A N 1
ATOM 2653 C CA . ASN A 1 330 ? 23.439 39.553 -47.655 1.00 32.28 330 ASN A CA 1
ATOM 2654 C C . ASN A 1 330 ? 22.287 38.864 -46.919 1.00 32.28 330 ASN A C 1
ATOM 2656 O O . ASN A 1 330 ? 22.344 38.585 -45.725 1.00 32.28 330 ASN A O 1
ATOM 2660 N N . LYS A 1 331 ? 21.222 38.608 -47.683 1.00 42.41 331 LYS A N 1
ATOM 2661 C CA . LYS A 1 331 ? 20.155 37.670 -47.349 1.00 42.41 331 LYS A CA 1
ATOM 2662 C C . LYS A 1 331 ? 20.780 36.279 -47.247 1.00 42.41 331 LYS A C 1
ATOM 2664 O O . LYS A 1 331 ? 21.185 35.735 -48.270 1.00 42.41 331 LYS A O 1
ATOM 2669 N N . HIS A 1 332 ? 20.804 35.698 -46.054 1.00 32.50 332 HIS A N 1
ATOM 2670 C CA . HIS A 1 332 ? 20.927 34.254 -45.903 1.00 32.50 332 HIS A CA 1
ATOM 2671 C C . HIS A 1 332 ? 19.621 33.692 -45.351 1.00 32.50 332 HIS A C 1
ATOM 2673 O O . HIS A 1 332 ? 19.089 34.143 -44.343 1.00 32.50 332 HIS A O 1
ATOM 2679 N N . VAL A 1 333 ? 19.099 32.736 -46.109 1.00 37.25 333 VAL A N 1
ATOM 2680 C CA . VAL A 1 333 ? 17.962 31.878 -45.806 1.00 37.25 333 VAL A CA 1
ATOM 2681 C C . VAL A 1 333 ? 18.293 31.069 -44.550 1.00 37.25 333 VAL A C 1
ATOM 2683 O O . VAL A 1 333 ? 19.123 30.165 -44.605 1.00 37.25 333 VAL A O 1
ATOM 2686 N N . GLU A 1 334 ? 17.655 31.391 -43.424 1.00 32.00 334 GLU A N 1
ATOM 2687 C CA . GLU A 1 334 ? 17.588 30.492 -42.272 1.00 32.00 334 GLU A CA 1
ATOM 2688 C C . GLU A 1 334 ? 16.536 29.420 -42.565 1.00 32.00 334 GLU A C 1
ATOM 2690 O O . GLU A 1 334 ? 15.327 29.665 -42.557 1.00 32.00 334 GLU A O 1
ATOM 2695 N N . LEU A 1 335 ? 17.016 28.214 -42.865 1.00 35.78 335 LEU A N 1
ATOM 2696 C CA . LEU A 1 335 ? 16.205 27.012 -42.779 1.00 35.78 335 LEU A CA 1
ATOM 2697 C C . LEU A 1 335 ? 15.967 26.707 -41.301 1.00 35.78 335 LEU A C 1
ATOM 2699 O O . LEU A 1 335 ? 16.869 26.369 -40.540 1.00 35.78 335 LEU A O 1
ATOM 2703 N N . ASN A 1 336 ? 14.702 26.858 -40.941 1.00 40.28 336 ASN A N 1
ATOM 2704 C CA . ASN A 1 336 ? 14.080 26.434 -39.705 1.00 40.28 336 ASN A CA 1
ATOM 2705 C C . ASN A 1 336 ? 14.334 24.932 -39.453 1.00 40.28 336 ASN A C 1
ATOM 2707 O O . ASN A 1 336 ? 13.829 24.084 -40.186 1.00 40.28 336 ASN A O 1
ATOM 2711 N N . SER A 1 337 ? 15.032 24.594 -38.372 1.00 35.62 337 SER A N 1
ATOM 2712 C CA . SER A 1 337 ? 14.826 23.325 -37.666 1.00 35.62 337 SER A CA 1
ATOM 2713 C C . SER A 1 337 ? 15.109 23.543 -36.186 1.00 35.62 337 SER A C 1
ATOM 2715 O O . SER A 1 337 ? 16.242 23.808 -35.785 1.00 35.62 337 SER A O 1
ATOM 2717 N N . GLY A 1 338 ? 14.028 23.516 -35.407 1.00 40.03 338 GLY A N 1
ATOM 2718 C CA . GLY A 1 338 ? 14.009 23.781 -33.979 1.00 40.03 338 GLY A CA 1
ATOM 2719 C C . GLY A 1 338 ? 14.688 22.721 -33.113 1.00 40.03 338 GLY A C 1
ATOM 2720 O O . GLY A 1 338 ? 15.324 21.788 -33.596 1.00 40.03 338 GLY A O 1
ATOM 2721 N N . TRP A 1 339 ? 14.456 22.908 -31.812 1.00 34.72 339 TRP A N 1
ATOM 2722 C CA . TRP A 1 339 ? 14.991 22.200 -30.642 1.00 34.72 339 TRP A CA 1
ATOM 2723 C C . TRP A 1 339 ? 16.293 22.785 -30.089 1.00 34.72 339 TRP A C 1
ATOM 2725 O O . TRP A 1 339 ? 17.344 22.156 -30.051 1.00 34.72 339 TRP A O 1
ATOM 2735 N N . ARG A 1 340 ? 16.177 24.007 -29.555 1.00 28.92 340 ARG A N 1
ATOM 2736 C CA . ARG A 1 340 ? 17.064 24.501 -28.499 1.00 28.92 340 ARG A CA 1
ATOM 2737 C C . ARG A 1 340 ? 16.297 24.412 -27.177 1.00 28.92 340 ARG A C 1
ATOM 2739 O O . ARG A 1 340 ? 15.369 25.180 -26.947 1.00 28.92 340 ARG A O 1
ATOM 2746 N N . VAL A 1 341 ? 16.650 23.437 -26.344 1.00 36.03 341 VAL A N 1
ATOM 2747 C CA . VAL A 1 341 ? 16.155 23.315 -24.966 1.00 36.03 341 VAL A CA 1
ATOM 2748 C C . VAL A 1 341 ? 16.771 24.455 -24.153 1.00 36.03 341 VAL A C 1
ATOM 2750 O O . VAL A 1 341 ? 17.992 24.532 -24.027 1.00 36.03 341 VAL A O 1
ATOM 2753 N N . GLN A 1 342 ? 15.941 25.369 -23.646 1.00 31.53 342 GLN A N 1
ATOM 2754 C CA . GLN A 1 342 ? 16.368 26.346 -22.646 1.00 31.53 342 GLN A CA 1
ATOM 2755 C C . GLN A 1 342 ? 16.515 25.650 -21.283 1.00 31.53 342 GLN A C 1
ATOM 2757 O O . GLN A 1 342 ? 15.604 24.919 -20.887 1.00 31.53 342 GLN A O 1
ATOM 2762 N N . PRO A 1 343 ? 17.601 25.891 -20.529 1.00 34.53 343 PRO A N 1
ATOM 2763 C CA . PRO A 1 343 ? 17.651 25.528 -19.124 1.00 34.53 343 PRO A CA 1
ATOM 2764 C C . PRO A 1 343 ? 16.783 26.511 -18.333 1.00 34.53 343 PRO A C 1
ATOM 2766 O O . PRO A 1 343 ? 17.037 27.715 -18.320 1.00 34.53 343 PRO A O 1
ATOM 2769 N N . SER A 1 344 ? 15.742 26.002 -17.677 1.00 31.30 344 SER A N 1
ATOM 2770 C CA . SER A 1 344 ? 14.955 26.762 -16.711 1.00 31.30 344 SER A CA 1
ATOM 2771 C C . SER A 1 344 ? 15.724 26.868 -15.391 1.00 31.30 344 SER A C 1
ATOM 2773 O O . SER A 1 344 ? 15.549 26.045 -14.494 1.00 31.30 344 SER A O 1
ATOM 2775 N N . GLU A 1 345 ? 16.559 27.891 -15.257 1.00 42.66 345 GLU A N 1
ATOM 2776 C CA . GLU A 1 345 ? 16.981 28.402 -13.954 1.00 42.66 345 GLU A CA 1
ATOM 2777 C C . GLU A 1 345 ? 16.288 29.740 -13.715 1.00 42.66 345 GLU A C 1
ATOM 2779 O O . GLU A 1 345 ? 16.491 30.692 -14.459 1.00 42.66 345 GLU A O 1
ATOM 2784 N N . ASN A 1 346 ? 15.428 29.778 -12.697 1.00 36.47 346 ASN A N 1
ATOM 2785 C CA . ASN A 1 346 ? 15.090 30.967 -11.914 1.00 36.47 346 ASN A CA 1
ATOM 2786 C C . ASN A 1 346 ? 14.328 30.514 -10.656 1.00 36.47 346 ASN A C 1
ATOM 2788 O O . ASN A 1 346 ? 13.130 30.742 -10.509 1.00 36.47 346 ASN A O 1
ATOM 2792 N N . LEU A 1 347 ? 15.029 29.842 -9.738 1.00 38.34 347 LEU A N 1
ATOM 2793 C CA . LEU A 1 347 ? 14.694 29.943 -8.317 1.00 38.34 347 LEU A CA 1
ATOM 2794 C C . LEU A 1 347 ? 15.423 31.181 -7.806 1.00 38.34 347 LEU A C 1
ATOM 2796 O O . LEU A 1 347 ? 16.643 31.287 -7.936 1.00 38.34 347 LEU A O 1
ATOM 2800 N N . SER A 1 348 ? 14.675 32.159 -7.301 1.00 50.34 348 SER A N 1
ATOM 2801 C CA . SER A 1 348 ? 15.272 33.416 -6.875 1.00 50.34 348 SER A CA 1
ATOM 2802 C C . SER A 1 348 ? 16.158 33.173 -5.650 1.00 50.34 348 SER A C 1
ATOM 2804 O O . SER A 1 348 ? 15.820 32.402 -4.752 1.00 50.34 348 SER A O 1
ATOM 2806 N N . SER A 1 349 ? 17.290 33.871 -5.574 1.00 46.25 349 SER A N 1
ATOM 2807 C CA . SER A 1 349 ? 18.214 33.843 -4.427 1.00 46.25 349 SER A CA 1
ATOM 2808 C C . SER A 1 349 ? 17.520 34.113 -3.068 1.00 46.25 349 SER A C 1
ATOM 2810 O O . SER A 1 349 ? 17.994 33.670 -2.021 1.00 46.25 349 SER A O 1
ATOM 2812 N N . LYS A 1 350 ? 16.333 34.747 -3.070 1.00 49.50 350 LYS A N 1
ATOM 2813 C CA . LYS A 1 350 ? 15.496 34.945 -1.872 1.00 49.50 350 LYS A CA 1
ATOM 2814 C C . LYS A 1 350 ? 14.854 33.654 -1.348 1.00 49.50 350 LYS A C 1
ATOM 2816 O O . LYS A 1 350 ? 14.698 33.519 -0.136 1.00 49.50 350 LYS A O 1
ATOM 2821 N N . ASP A 1 351 ? 14.538 32.696 -2.217 1.00 50.34 351 ASP A N 1
ATOM 2822 C CA . ASP A 1 351 ? 13.866 31.445 -1.836 1.00 50.34 351 ASP A CA 1
ATOM 2823 C C . ASP A 1 351 ? 14.839 30.469 -1.158 1.00 50.34 351 ASP A C 1
ATOM 2825 O O . ASP A 1 351 ? 14.493 29.797 -0.183 1.00 50.34 351 ASP A O 1
ATOM 2829 N N . VAL A 1 352 ? 16.102 30.473 -1.597 1.00 53.56 352 VAL A N 1
ATOM 2830 C CA . VAL A 1 352 ? 17.183 29.681 -0.988 1.00 53.56 352 VAL A CA 1
ATOM 2831 C C . VAL A 1 352 ? 17.609 30.264 0.368 1.00 53.56 352 VAL A C 1
ATOM 2833 O O . VAL A 1 352 ? 17.857 29.511 1.313 1.00 53.56 352 VAL A O 1
ATOM 2836 N N . GLN A 1 353 ? 17.625 31.596 0.515 1.00 50.53 353 GLN A N 1
ATOM 2837 C CA . GLN A 1 353 ? 17.926 32.254 1.796 1.00 50.53 353 GLN A CA 1
ATOM 2838 C C . GLN A 1 353 ? 16.802 32.084 2.834 1.00 50.53 353 GLN A C 1
ATOM 2840 O O . GLN A 1 353 ? 17.095 31.863 4.011 1.00 50.53 353 GLN A O 1
ATOM 2845 N N . GLY A 1 354 ? 15.529 32.095 2.417 1.00 58.69 354 GLY A N 1
ATOM 2846 C CA . GLY A 1 354 ? 14.395 31.800 3.304 1.00 58.69 354 GLY A CA 1
ATOM 2847 C C . GLY A 1 354 ? 14.412 30.362 3.838 1.00 58.69 354 GLY A C 1
ATOM 2848 O O . GLY A 1 354 ? 14.182 30.132 5.028 1.00 58.69 354 GLY A O 1
ATOM 2849 N N . TRP A 1 355 ? 14.782 29.400 2.986 1.00 48.34 355 TRP A N 1
ATOM 2850 C CA . TRP A 1 355 ? 14.915 27.988 3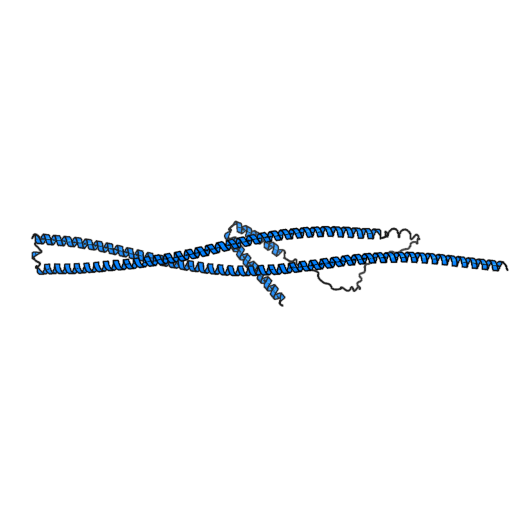.360 1.00 48.34 355 TRP A CA 1
ATOM 2851 C C . TRP A 1 355 ? 16.046 27.723 4.363 1.00 48.34 355 TRP A C 1
ATOM 2853 O O . TRP A 1 355 ? 15.889 26.901 5.271 1.00 48.34 355 TRP A O 1
ATOM 2863 N N . ALA A 1 356 ? 17.180 28.418 4.229 1.00 56.09 356 ALA A N 1
ATOM 2864 C CA . ALA A 1 356 ? 18.308 28.274 5.148 1.00 56.09 356 ALA A CA 1
ATOM 2865 C C . ALA A 1 356 ? 18.012 28.874 6.536 1.00 56.09 356 ALA A C 1
ATOM 2867 O O . ALA A 1 356 ? 18.334 28.254 7.551 1.00 56.09 356 ALA A O 1
ATOM 2868 N N . PHE A 1 357 ? 17.337 30.029 6.590 1.00 59.47 357 PHE A N 1
ATOM 2869 C CA . PHE A 1 357 ? 16.985 30.697 7.848 1.00 59.47 357 PHE A CA 1
ATOM 2870 C C . PHE A 1 357 ? 15.961 29.884 8.665 1.00 59.47 357 PHE A C 1
ATOM 2872 O O . PHE A 1 357 ? 16.132 29.686 9.867 1.00 59.47 357 PHE A O 1
ATOM 2879 N N . GLN A 1 358 ? 14.952 29.302 8.004 1.00 61.12 358 GLN A N 1
ATOM 2880 C CA . GLN A 1 358 ? 13.906 28.522 8.680 1.00 61.12 358 GLN A CA 1
ATOM 2881 C C . GLN A 1 358 ? 14.369 27.138 9.154 1.00 61.12 358 GLN A C 1
ATOM 2883 O O . GLN A 1 358 ? 13.944 26.687 10.219 1.00 61.12 358 GLN A O 1
ATOM 2888 N N . LYS A 1 359 ? 15.291 26.472 8.440 1.00 66.50 359 LYS A N 1
ATOM 2889 C CA . LYS A 1 359 ? 15.905 25.226 8.943 1.00 66.50 359 LYS A CA 1
ATOM 2890 C C . LYS A 1 359 ? 16.704 25.457 10.226 1.00 66.50 359 LYS A C 1
ATOM 2892 O O . LYS A 1 359 ? 16.696 24.599 11.108 1.00 66.50 359 LYS A O 1
ATOM 2897 N N . GLN A 1 360 ? 17.357 26.611 10.348 1.00 67.94 360 GLN A N 1
ATOM 2898 C CA . GLN A 1 360 ? 18.130 26.965 11.535 1.00 67.94 360 GLN A CA 1
ATOM 2899 C C . GLN A 1 360 ? 17.228 27.290 12.739 1.00 67.94 360 GLN A C 1
ATOM 2901 O O . GLN A 1 360 ? 17.586 26.996 13.878 1.00 67.94 360 GLN A O 1
ATOM 2906 N N . GLU A 1 361 ? 16.032 27.828 12.496 1.00 65.31 361 GLU A N 1
ATOM 2907 C CA . GLU A 1 361 ? 15.042 28.137 13.534 1.00 65.31 361 GLU A CA 1
ATOM 2908 C C . GLU A 1 361 ? 14.334 26.878 14.064 1.00 65.31 361 GLU A C 1
ATOM 2910 O O . GLU A 1 361 ? 14.226 26.696 15.277 1.00 65.31 361 GLU A O 1
ATOM 2915 N N . VAL A 1 362 ? 13.986 25.930 13.184 1.00 60.19 362 VAL A N 1
ATOM 2916 C CA . VAL A 1 362 ? 13.458 24.608 13.582 1.00 60.19 362 VAL A CA 1
ATOM 2917 C C . VAL A 1 362 ? 14.507 23.786 14.345 1.00 60.19 362 VAL A C 1
ATOM 2919 O O . VAL A 1 362 ? 14.161 23.064 15.281 1.00 60.19 362 VAL A O 1
ATOM 2922 N N . ALA A 1 363 ? 15.793 23.915 14.000 1.00 64.44 363 ALA A N 1
ATOM 2923 C CA . ALA A 1 363 ? 16.880 23.284 14.750 1.00 64.44 363 ALA A CA 1
ATOM 2924 C C . ALA A 1 363 ? 17.030 23.874 16.168 1.00 64.44 363 ALA A C 1
ATOM 2926 O O . ALA A 1 363 ? 17.153 23.111 17.123 1.00 64.44 363 ALA A O 1
ATOM 2927 N N . ARG A 1 364 ? 16.926 25.204 16.331 1.00 64.50 364 ARG A N 1
ATOM 2928 C CA . ARG A 1 364 ? 16.950 25.858 17.656 1.00 64.50 364 ARG A CA 1
ATOM 2929 C C . ARG A 1 364 ? 15.725 25.542 18.518 1.00 64.50 364 ARG A C 1
ATOM 2931 O O . ARG A 1 364 ? 15.847 25.482 19.737 1.00 64.50 364 ARG A O 1
ATOM 2938 N N . GLU A 1 365 ? 14.541 25.365 17.929 1.00 53.41 365 GLU A N 1
ATOM 2939 C CA . GLU A 1 365 ? 13.341 24.998 18.699 1.00 53.41 365 GLU A CA 1
ATOM 2940 C C . GLU A 1 365 ? 13.353 23.525 19.144 1.00 53.41 365 GLU A C 1
ATOM 2942 O O . GLU A 1 365 ? 12.875 23.219 20.239 1.00 53.41 365 GLU A O 1
ATOM 2947 N N . ARG A 1 366 ? 13.976 22.624 18.368 1.00 56.09 366 ARG A N 1
ATOM 2948 C CA . ARG A 1 366 ? 14.174 21.214 18.756 1.00 56.09 366 ARG A CA 1
ATOM 2949 C C . ARG A 1 366 ? 15.046 21.038 20.003 1.00 56.09 366 ARG A C 1
ATOM 2951 O O . ARG A 1 366 ? 14.851 20.062 20.720 1.00 56.09 366 ARG A O 1
ATOM 2958 N N . GLU A 1 367 ? 15.940 21.982 20.296 1.00 60.59 367 GLU A N 1
ATOM 2959 C CA . GLU A 1 367 ? 16.731 21.990 21.538 1.00 60.59 367 GLU A CA 1
ATOM 2960 C C . GLU A 1 367 ? 15.932 22.459 22.766 1.00 60.59 367 GLU A C 1
ATOM 2962 O O . GLU A 1 367 ? 16.318 22.163 23.894 1.00 60.59 367 GLU A O 1
ATOM 2967 N N . LYS A 1 368 ? 14.806 23.166 22.579 1.00 65.25 368 LYS A N 1
ATOM 2968 C CA . LYS A 1 368 ? 14.021 23.751 23.682 1.00 65.25 368 LYS A CA 1
ATOM 2969 C C . LYS A 1 368 ? 12.799 22.922 24.082 1.00 65.25 368 LYS A C 1
ATOM 2971 O O . LYS A 1 368 ? 12.417 22.955 25.248 1.00 65.25 368 LYS A O 1
ATOM 2976 N N . SER A 1 369 ? 12.171 22.194 23.153 1.00 54.44 369 SER A N 1
ATOM 2977 C CA . SER A 1 369 ? 11.072 21.265 23.464 1.00 54.44 369 SER A CA 1
ATOM 2978 C C . SER A 1 369 ? 10.767 20.326 22.277 1.00 54.44 369 SER A C 1
ATOM 2980 O O . SER A 1 369 ? 10.291 20.786 21.237 1.00 54.44 369 SER A O 1
ATOM 2982 N N . PRO A 1 370 ? 10.995 19.002 22.399 1.00 55.72 370 PRO A N 1
ATOM 2983 C CA . PRO A 1 370 ? 10.810 18.053 21.293 1.00 55.72 370 PRO A CA 1
ATOM 2984 C C . PRO A 1 370 ? 9.356 17.894 20.820 1.00 55.72 370 PRO A C 1
ATOM 2986 O O . PRO A 1 370 ? 9.114 17.571 19.657 1.00 55.72 370 PRO A O 1
ATOM 2989 N N . THR A 1 371 ? 8.380 18.111 21.704 1.00 59.03 371 THR A N 1
ATOM 2990 C CA . THR A 1 371 ? 6.955 17.865 21.430 1.00 59.03 371 THR A CA 1
ATOM 2991 C C . THR A 1 371 ? 6.316 18.973 20.593 1.00 59.03 371 THR A C 1
ATOM 2993 O O . THR A 1 371 ? 5.606 18.677 19.635 1.00 59.03 371 THR A O 1
ATOM 2996 N N . THR A 1 372 ? 6.638 20.241 20.853 1.00 61.28 372 THR A N 1
ATOM 2997 C CA . THR A 1 372 ? 6.099 21.380 20.082 1.00 61.28 372 THR A CA 1
ATOM 2998 C C . THR A 1 372 ? 6.742 21.526 18.700 1.00 61.28 372 THR A C 1
ATOM 3000 O O . THR A 1 372 ? 6.087 21.963 17.751 1.00 61.28 372 THR A O 1
ATOM 3003 N N . ALA A 1 373 ? 7.995 21.090 18.535 1.00 60.19 373 ALA A N 1
ATOM 3004 C CA . ALA A 1 373 ? 8.671 21.084 17.237 1.00 60.19 373 ALA A CA 1
ATOM 3005 C C . ALA A 1 373 ? 8.023 20.108 16.235 1.00 60.19 373 ALA A C 1
ATOM 3007 O O . ALA A 1 373 ? 7.992 20.381 15.033 1.00 60.19 373 ALA A O 1
ATOM 3008 N N . ASN A 1 374 ? 7.479 18.986 16.717 1.00 63.69 374 ASN A N 1
ATOM 3009 C CA . ASN A 1 374 ? 6.857 17.976 15.860 1.00 63.69 374 ASN A CA 1
ATOM 3010 C C . ASN A 1 374 ? 5.462 18.413 15.369 1.00 63.69 374 ASN A C 1
ATOM 3012 O O . ASN A 1 374 ? 5.105 18.201 14.207 1.00 63.69 374 ASN A O 1
ATOM 3016 N N . GLU A 1 375 ? 4.696 19.109 16.214 1.00 66.19 375 GLU A N 1
ATOM 3017 C CA . GLU A 1 375 ? 3.402 19.701 15.841 1.00 66.19 375 GLU A CA 1
ATOM 3018 C C . GLU A 1 375 ? 3.560 20.851 14.836 1.00 66.19 375 GLU A C 1
ATOM 3020 O O . GLU A 1 375 ? 2.834 20.924 13.843 1.00 66.19 375 GLU A O 1
ATOM 3025 N N . LYS A 1 376 ? 4.566 21.717 15.015 1.00 70.62 376 LYS A N 1
ATOM 3026 C CA . LYS A 1 376 ? 4.857 22.782 14.041 1.00 70.62 376 LYS A CA 1
ATOM 3027 C C . LYS A 1 376 ? 5.362 22.230 12.706 1.00 70.62 376 LYS A C 1
ATOM 3029 O O . LYS A 1 376 ? 4.976 22.736 11.654 1.00 70.62 376 LYS A O 1
ATOM 3034 N N . PHE A 1 377 ? 6.177 21.173 12.726 1.00 69.75 377 PHE A N 1
ATOM 3035 C CA . PHE A 1 377 ? 6.684 20.537 11.507 1.00 69.75 377 PHE A CA 1
ATOM 3036 C C . PHE A 1 377 ? 5.567 19.873 10.689 1.00 69.75 377 PHE A C 1
ATOM 3038 O O . PHE A 1 377 ? 5.492 20.056 9.475 1.00 69.75 377 PHE A O 1
ATOM 3045 N N . THR A 1 378 ? 4.649 19.166 11.351 1.00 72.88 378 THR A N 1
ATOM 3046 C CA . THR A 1 378 ? 3.488 18.548 10.686 1.00 72.88 378 THR A CA 1
ATOM 3047 C C . THR A 1 378 ? 2.502 19.589 10.148 1.00 72.88 378 THR A C 1
ATOM 3049 O O . THR A 1 378 ? 1.962 19.420 9.052 1.00 72.88 378 THR A O 1
ATOM 3052 N N . MET A 1 379 ? 2.305 20.706 10.856 1.00 73.69 379 MET A N 1
ATOM 3053 C CA . MET A 1 379 ? 1.495 21.829 10.368 1.00 73.69 379 MET A CA 1
ATOM 3054 C C . MET A 1 379 ? 2.139 22.522 9.155 1.00 73.69 379 MET A C 1
ATOM 3056 O O . MET A 1 379 ? 1.445 22.865 8.196 1.00 73.69 379 MET A O 1
ATOM 3060 N N . TRP A 1 380 ? 3.466 22.672 9.153 1.00 82.56 380 TRP A N 1
ATOM 3061 C CA . TRP A 1 380 ? 4.213 23.204 8.013 1.00 82.56 380 TRP A CA 1
ATOM 3062 C C . TRP A 1 380 ? 4.114 22.289 6.786 1.00 82.56 380 TRP A C 1
ATOM 3064 O O . TRP A 1 380 ? 3.768 22.772 5.710 1.00 82.56 380 TRP A O 1
ATOM 3074 N N . GLN A 1 381 ? 4.295 20.972 6.948 1.00 80.88 381 GLN A N 1
ATOM 3075 C CA . GLN A 1 381 ? 4.148 20.007 5.849 1.00 80.88 381 GLN A CA 1
ATOM 3076 C C . GLN A 1 381 ? 2.752 20.052 5.215 1.00 80.88 381 GLN A C 1
ATOM 3078 O O . GLN A 1 381 ? 2.632 20.041 3.992 1.00 80.88 381 GLN A O 1
ATOM 3083 N N . LYS A 1 382 ? 1.692 20.163 6.028 1.00 79.12 382 LYS A N 1
ATOM 3084 C CA . LYS A 1 382 ? 0.315 20.307 5.523 1.00 79.12 382 LYS A CA 1
ATOM 3085 C C . LYS A 1 382 ? 0.120 21.602 4.729 1.00 79.12 382 LYS A C 1
ATOM 3087 O O . LYS A 1 382 ? -0.530 21.588 3.684 1.00 79.12 382 LYS A O 1
ATOM 3092 N N . ASN A 1 383 ? 0.693 22.709 5.196 1.00 79.81 383 ASN A N 1
ATOM 3093 C CA . ASN A 1 383 ? 0.591 24.000 4.516 1.00 79.81 383 ASN A CA 1
ATOM 3094 C C . ASN A 1 383 ? 1.402 24.050 3.212 1.00 79.81 383 ASN A C 1
ATOM 3096 O O . ASN A 1 383 ? 0.946 24.666 2.245 1.00 79.81 383 ASN A O 1
ATOM 3100 N N . ASP A 1 384 ? 2.561 23.391 3.169 1.00 83.31 384 ASP A N 1
ATOM 3101 C CA . ASP A 1 384 ? 3.405 23.310 1.976 1.00 83.31 384 ASP A CA 1
ATOM 3102 C C . ASP A 1 384 ? 2.763 22.432 0.892 1.00 83.31 384 ASP A C 1
ATOM 3104 O O . ASP A 1 384 ? 2.590 22.884 -0.240 1.00 83.31 384 ASP A O 1
ATOM 3108 N N . LEU A 1 385 ? 2.242 21.253 1.260 1.00 81.81 385 LEU A N 1
ATOM 3109 C CA . LEU A 1 385 ? 1.428 20.428 0.355 1.00 81.81 385 LEU A CA 1
ATOM 3110 C C . LEU A 1 385 ? 0.219 21.203 -0.187 1.00 81.81 385 LEU A C 1
ATOM 3112 O O . LEU A 1 385 ? -0.075 21.152 -1.381 1.00 81.81 385 LEU A O 1
ATOM 3116 N N . GLY A 1 386 ? -0.456 21.982 0.663 1.00 85.69 386 GLY A N 1
ATOM 3117 C CA . GLY A 1 386 ? -1.568 22.834 0.244 1.00 85.69 386 GLY A CA 1
ATOM 3118 C C . GLY A 1 386 ? -1.167 23.948 -0.734 1.00 85.69 386 GLY A C 1
ATOM 3119 O O . GLY A 1 386 ? -1.981 24.357 -1.564 1.00 85.69 386 GLY A O 1
ATOM 3120 N N . ARG A 1 387 ? 0.068 24.468 -0.672 1.00 85.44 387 ARG A N 1
ATOM 3121 C CA . ARG A 1 387 ? 0.595 25.400 -1.688 1.00 85.44 387 ARG A CA 1
ATOM 3122 C C . ARG A 1 387 ? 0.934 24.679 -2.984 1.00 85.44 387 ARG A C 1
ATOM 3124 O O . ARG A 1 387 ? 0.465 25.119 -4.027 1.00 85.44 387 ARG A O 1
ATOM 3131 N N . GLN A 1 388 ? 1.658 23.565 -2.914 1.00 84.19 388 GLN A N 1
ATOM 3132 C CA . GLN A 1 388 ? 2.055 22.793 -4.095 1.00 84.19 388 GLN A CA 1
ATOM 3133 C C . GLN A 1 388 ? 0.836 22.327 -4.904 1.00 84.19 388 GLN A C 1
ATOM 3135 O O . GLN A 1 388 ? 0.807 22.474 -6.122 1.00 84.19 388 GLN A O 1
ATOM 3140 N N . LEU A 1 389 ? -0.223 21.864 -4.232 1.00 81.75 389 LEU A N 1
ATOM 3141 C CA . LEU A 1 389 ? -1.468 21.462 -4.892 1.00 81.75 389 LEU A CA 1
ATOM 3142 C C . LEU A 1 389 ? -2.210 22.637 -5.547 1.00 81.75 389 LEU A C 1
ATOM 3144 O O . LEU A 1 389 ? -2.805 22.463 -6.610 1.00 81.75 389 LEU A O 1
ATOM 3148 N N . ARG A 1 390 ? -2.169 23.841 -4.956 1.00 86.00 390 ARG A N 1
ATOM 3149 C CA . ARG A 1 390 ? -2.731 25.050 -5.585 1.00 86.00 390 ARG A CA 1
ATOM 3150 C C . ARG A 1 390 ? -1.939 25.469 -6.818 1.00 86.00 390 ARG A C 1
ATOM 3152 O O . ARG A 1 390 ? -2.556 25.813 -7.819 1.00 86.00 390 ARG A O 1
ATOM 3159 N N . ASP A 1 391 ? -0.616 25.381 -6.768 1.00 82.31 391 ASP A N 1
ATOM 3160 C CA . ASP A 1 391 ? 0.256 25.686 -7.905 1.00 82.31 391 ASP A CA 1
ATOM 3161 C C . ASP A 1 391 ? 0.052 24.702 -9.061 1.00 82.31 391 ASP A C 1
ATOM 3163 O O . ASP A 1 391 ? -0.089 25.113 -10.212 1.00 82.31 391 ASP A O 1
ATOM 3167 N N . ILE A 1 392 ? -0.045 23.403 -8.759 1.00 81.75 392 ILE A N 1
ATOM 3168 C CA . ILE A 1 392 ? -0.360 22.368 -9.753 1.00 81.75 392 ILE A CA 1
ATOM 3169 C C . ILE A 1 392 ? -1.741 22.624 -10.360 1.00 81.75 392 ILE A C 1
ATOM 3171 O O . ILE A 1 392 ? -1.885 22.606 -11.581 1.00 81.75 392 ILE A O 1
ATOM 3175 N N . ARG A 1 393 ? -2.747 22.927 -9.529 1.00 84.75 393 ARG A N 1
ATOM 3176 C CA . ARG A 1 393 ? -4.097 23.255 -10.002 1.00 84.75 393 ARG A CA 1
ATOM 3177 C C . ARG A 1 393 ? -4.090 24.472 -10.923 1.00 84.75 393 ARG A C 1
ATOM 3179 O O . ARG A 1 393 ? -4.683 24.389 -11.989 1.00 84.75 393 ARG A O 1
ATOM 3186 N N . MET A 1 394 ? -3.398 25.549 -10.545 1.00 82.38 394 MET A N 1
ATOM 3187 C CA . MET A 1 394 ? -3.269 26.761 -11.361 1.00 82.38 394 MET A CA 1
ATOM 3188 C C . MET A 1 394 ? -2.622 26.459 -12.716 1.00 82.38 394 MET A C 1
ATOM 3190 O O . MET A 1 394 ? -3.153 26.875 -13.742 1.00 82.38 394 MET A O 1
ATOM 3194 N N . ARG A 1 395 ? -1.536 25.674 -12.738 1.00 83.81 395 ARG A N 1
ATOM 3195 C CA . ARG A 1 395 ? -0.863 25.257 -13.981 1.00 83.81 395 ARG A CA 1
ATOM 3196 C C . ARG A 1 395 ? -1.752 24.392 -14.875 1.00 83.81 395 ARG A C 1
ATOM 3198 O O . ARG A 1 395 ? -1.720 24.567 -16.086 1.00 83.81 395 ARG A O 1
ATOM 3205 N N . LEU A 1 396 ? -2.559 23.505 -14.292 1.00 72.56 396 LEU A N 1
ATOM 3206 C CA . LEU A 1 396 ? -3.512 22.680 -15.039 1.00 72.56 396 LEU A CA 1
ATOM 3207 C C . LEU A 1 396 ? -4.650 23.516 -15.637 1.00 72.56 396 LEU A C 1
ATOM 3209 O O . LEU A 1 396 ? -4.980 23.326 -16.802 1.00 72.56 396 LEU A O 1
ATOM 3213 N N . THR A 1 397 ? -5.202 24.483 -14.895 1.00 77.12 397 THR A N 1
ATOM 3214 C CA . THR A 1 397 ? -6.215 25.406 -15.440 1.00 77.12 397 THR A CA 1
ATOM 3215 C C . THR A 1 397 ? -5.661 26.323 -16.527 1.00 77.12 397 THR A C 1
ATOM 3217 O O . THR A 1 397 ? -6.365 26.591 -17.493 1.00 77.12 397 THR A O 1
ATOM 3220 N N . SER A 1 398 ? -4.405 26.767 -16.420 1.00 69.31 398 SER A N 1
ATOM 3221 C CA . SER A 1 398 ? -3.763 27.580 -17.462 1.00 69.31 398 SER A CA 1
ATOM 3222 C C . SER A 1 398 ? -3.377 26.788 -18.714 1.00 69.31 398 SER A C 1
ATOM 3224 O O . SER A 1 398 ? -3.102 27.399 -19.734 1.00 69.31 398 SER A O 1
ATOM 3226 N N . ALA A 1 399 ? -3.328 25.454 -18.644 1.00 63.69 399 ALA A N 1
ATOM 3227 C CA . ALA A 1 399 ? -3.064 24.584 -19.792 1.00 63.69 399 ALA A CA 1
ATOM 3228 C C . ALA A 1 399 ? -4.346 24.150 -20.533 1.00 63.69 399 ALA A C 1
ATOM 3230 O O . ALA A 1 399 ? -4.259 23.520 -21.584 1.00 63.69 399 ALA A O 1
ATOM 3231 N N . GLN A 1 400 ? -5.526 24.443 -19.972 1.00 57.00 400 GLN A N 1
ATOM 3232 C CA . GLN A 1 400 ? -6.842 24.132 -20.552 1.00 57.00 400 GLN A CA 1
ATOM 3233 C C . GLN A 1 400 ? -7.515 25.338 -21.236 1.00 57.00 400 GLN A C 1
ATOM 3235 O O . GLN A 1 400 ? -8.593 25.178 -21.808 1.00 57.00 400 GLN A O 1
ATOM 3240 N N . ILE A 1 401 ? -6.890 26.518 -21.174 1.00 50.06 401 ILE A N 1
ATOM 3241 C CA . ILE A 1 401 ? -7.231 27.737 -21.926 1.00 50.06 401 ILE A CA 1
ATOM 3242 C C . ILE A 1 401 ? -6.184 27.888 -23.024 1.00 50.06 401 ILE A C 1
ATOM 3244 O O . ILE A 1 401 ? -6.582 28.199 -24.168 1.00 50.06 401 ILE A O 1
#

Sequence (401 aa):
MEWRHKGEMQREKSTNEALASFASSLTRKMAELQTNLKLAEHKSSTLLSELEGQKSANSKLNQEAHELREILEKKNKYIDKLDCEIEDARGEARRLAEVVNTLQAENTTLKKKIGSSLRDYKTRTEELVKANLELESMTEACECSWTEVKVLRRKLENLVVLSRKGEVKDLSSLSDVELCEMIMVEMRSSQDRERQLEGLLEHSRTLKDVLQHELNMAKESLAEFQGELRVQSEIGQEKLENEVRTQSLIRDLSSKLKEAREELLKERSEKEDVLRKHHVLLSELSYAETDFARSLSPRPYDIFSQCVKHPVDDKSKTWQPASPNSDCCNKHVELNSGWRVQPSENLSSKDVQGWAFQKQEVAREREKSPTTANEKFTMWQKNDLGRQLRDIRMRLTSAQI

pLDDT: mean 78.03, std 18.52, range [28.92, 97.75]

Foldseek 3Di:
DVVVVVVVVVVVVVVVVVVVVVVVVVVVVVVVVVVVVVVVVVVVVVVVVVVVVVVVVVVVVVVVVVVVVVVVVVVVVVVVVVVVVVVVVVVVVVVVVVVVVVVVVVVVVVVVVVVVVVVVVVVVVVVVVVVVVVVVVVVVVVVVVVVVVVVVVVVVVVVVVCVVVVNPPPCVPDDPVNVVVVVVVVVVVVVVVVVVVVVVVVVVVVVVVVVVVVVVVVVVVVVVVVVVVVVVVVVVVVVVVVVVVVVVVVVVVVVVVVVVVVVVVVVVVVVVVVVVVVVVVVVVVVVVVVVVVVVVDDDPPVVPPPDDDDDDDDDDDDDDDDDDDDDDDDDDDDDDDDDDDDDDDDPDPVVVVVVVVVVVVLVVVCVVDVPVSVVVVVVVVVVVVVVVVVVVVVVVVVVVD

Organism: Guillardia theta (strain CCMP2712) (NCBI:txid905079)

Radius of gyration: 63.63 Å; chains: 1; bounding box: 134×74×209 Å